Protein AF-A0A935S432-F1 (afdb_monomer)

Secondary structure (DSSP, 8-state):
-EEEEE-S-BS--EEEES-EE--B--S-SS--EEEEEE--SBSSTT-EEEEES-EEE--EETT-SS--EEEEEE----SEEEEES-EEES-EE-SSSPEEEEEE----TTT--EEEEES-EEES-EE-SSS--EEEEEE---EEEEEEES-EEES-EETT-SS-EEEEEE-S-EEEEEEES-EEES-EE-SS-EEEEEE--SSS-EEEEEES-EEEEEEE--SSS-EEEEEE-SEEEEEEES-EEEEEEE-S----TTSEEEEEE-TT--SEEEEES-EE--EE-TT--EEEEEEEEEE---TT-EEEEES-EEEE-----SSSEEEEEEEE-S--SEEEEES-EEEE----BTT--EEEEEES-S--TTB-TT-B--EEE-SSSBTTEEEEE-SS-EE-SHHHHHHHHTTTTTT-B-----EEESSSSSPEEEEPTTS-BSSTT-S---TT--B-SSSPBPPSSSPPSSS------B---PPPEEE-PPPPPEE--SEEEEEEEEEEE-TT-B--STTTS-EEEEEETTS-SS---SSTTS-S-EEEE-SSSSSSEEEEEEGGGSGGG----TTPEEEEEEEEEBS-SSPPEEE---EEEEEE-

Solvent-accessible surface area (backbone atoms only — not comparable to full-atom values): 27408 Å² total; per-residue (Å²): 89,64,72,40,77,42,70,88,43,62,59,28,72,45,79,48,63,70,48,79,44,69,49,77,47,78,86,59,62,48,56,53,41,31,36,36,38,36,47,36,11,20,92,29,90,78,16,39,38,37,42,29,49,27,36,39,34,61,29,37,24,82,48,28,55,47,16,36,38,25,44,34,33,38,44,34,38,17,17,31,37,38,41,29,49,26,37,40,30,49,28,45,38,34,17,40,21,41,38,26,43,36,33,36,32,61,50,46,42,88,48,16,53,36,39,37,42,30,48,28,37,40,29,49,29,35,37,67,12,64,28,30,38,37,28,45,33,27,55,34,35,19,13,36,26,37,40,35,30,52,28,39,40,29,50,29,35,27,57,53,7,48,23,40,32,25,46,30,35,26,61,27,38,28,48,30,40,37,44,28,46,27,40,40,30,50,33,34,27,7,40,14,34,29,30,45,34,32,51,36,26,35,85,49,74,12,36,35,42,41,27,50,26,38,39,31,49,34,42,23,36,24,66,85,40,36,28,34,42,36,39,38,27,26,29,29,44,30,42,40,28,38,29,39,37,34,43,34,31,20,68,29,74,24,70,47,77,41,30,26,37,42,41,34,39,34,56,58,22,53,33,35,38,40,37,28,22,26,43,36,34,51,54,36,37,51,31,22,39,18,51,42,25,34,31,39,37,36,43,34,30,18,68,57,12,40,38,35,41,34,20,24,28,30,43,36,65,33,53,50,76,20,71,24,18,12,32,26,26,27,37,34,48,71,44,27,52,29,37,38,46,30,14,25,28,20,31,10,59,31,59,49,28,74,89,14,27,11,20,7,36,35,39,62,45,82,72,61,81,30,50,36,73,82,20,20,20,26,35,39,17,16,61,74,67,39,101,44,12,18,31,34,37,20,94,82,53,80,27,35,44,65,65,59,43,30,68,73,50,58,84,18,37,67,64,35,48,69,58,84,77,59,41,70,32,87,83,56,88,81,64,38,79,54,72,34,54,82,47,69,33,53,44,58,53,36,17,64,65,52,88,94,61,56,50,35,50,88,67,42,72,44,46,83,72,37,15,35,32,15,20,51,60,85,70,52,48,77,32,72,81,69,48,30,41,61,46,61,79,78,62,68,67,41,63,61,55,71,57,52,76,45,70,69,42,38,42,54,51,44,96,65,33,69,32,57,51,90,98,49,32,37,31,44,35,35,32,50,72,88,43,50,99,44,79,79,44,81,38,32,87,29,65,22,38,30,68,37,57,39,79,59,78,53,68,41,32,21,41,56,49,58,34,56,41,34,49,83,51,25,84,66,48,70,71,43,41,38,36,36,34,48,38,35,33,33,60,36,89,74,68,34,70,16,67,39,90,58,50,70,31,44,27,33,125

Radius of gyration: 29.56 Å; Cα contacts (8 Å, |Δi|>4): 2059; chains: 1; bounding box: 68×47×98 Å

Mean predicted aligned error: 6.49 Å

Sequence (605 aa):
MYGIALTGGTNSNLDVYRDTITLALNSATGSQLTGISCAMGGTGAGNTVNIYNNLITGCTYPTNTSGIFRAIENTATSSFRSIYSNTISSNNIAGTGEFSGIYENNSNSTLVLALKIYSNTISANTKTGASGVFNCIYANASANQVDVYFNKVFNNSATSSSGGFYGYYNAMLCNNELVHDNDFFQNSSGSGEHISIYARAGSGPTNKEIYGNNIYNITGNSSANSVGAILIDFGTVCNIYRNKIYNMSNTTATGISPAVYGINIGTNNNTQCQIHNNFLCELKTPNASNVNAIYGIWLQGSAASSLASYFNTVYLDAVSTGANFGTSAFTCGTSPLNIDLRNNILANSSAPNGTGSSKALVRANSTLTNYNLLSGYNCLYAGAPGPSNLIFFDGTNSLQSLQSFKNLVGPREQASISESPPFNNTVTAPYDIHVSNFYLTSIENGGTPVGLISTDWDNQARNATTPDIGADEFTAPFQDDNSPNIQYPLLTNSPVAANKTVTGWATITDPSNINTTVGTKPRLYYKKSTEANTYVGNTVANNGWKYVEASNASSPFNFTINYSLLFTGGNVVAGDIIQYFVTAQDLAAPVHVGLNNGGFCCTTC

Structure (mmCIF, N/CA/C/O backbone):
data_AF-A0A935S432-F1
#
_entry.id   AF-A0A935S432-F1
#
loop_
_atom_site.group_PDB
_atom_site.id
_atom_site.type_symbol
_atom_site.label_atom_id
_atom_site.label_alt_id
_atom_site.label_comp_id
_atom_site.label_asym_id
_atom_site.label_entity_id
_atom_site.label_seq_id
_atom_site.pdbx_PDB_ins_code
_atom_site.Cartn_x
_atom_site.Cartn_y
_atom_site.Cartn_z
_atom_site.occupancy
_atom_site.B_iso_or_equiv
_atom_site.auth_seq_id
_atom_site.auth_comp_id
_atom_site.auth_asym_id
_atom_site.auth_atom_id
_atom_site.pdbx_PDB_model_num
ATOM 1 N N . MET A 1 1 ? 23.452 6.270 -31.638 1.00 92.81 1 MET A N 1
ATOM 2 C CA . MET A 1 1 ? 23.818 4.954 -32.209 1.00 92.81 1 MET A CA 1
ATOM 3 C C . MET A 1 1 ? 22.664 4.008 -31.950 1.00 92.81 1 MET A C 1
ATOM 5 O O . MET A 1 1 ? 22.141 4.031 -30.843 1.00 92.81 1 MET A O 1
ATOM 9 N N . TYR A 1 2 ? 22.276 3.224 -32.953 1.00 95.94 2 TYR A N 1
ATOM 10 C CA . TYR A 1 2 ? 21.196 2.241 -32.859 1.00 95.94 2 TYR A CA 1
ATOM 11 C C . TYR A 1 2 ? 21.764 0.848 -33.143 1.00 95.94 2 TYR A C 1
ATOM 13 O O . TYR A 1 2 ? 22.594 0.731 -34.045 1.00 95.94 2 TYR A O 1
ATOM 21 N N . GLY A 1 3 ? 21.338 -0.174 -32.398 1.00 97.25 3 GLY A N 1
ATOM 22 C CA . GLY A 1 3 ? 21.583 -1.572 -32.765 1.00 97.25 3 GLY A CA 1
ATOM 23 C C . GLY A 1 3 ? 20.676 -1.982 -33.923 1.00 97.25 3 GLY A C 1
ATOM 24 O O . GLY A 1 3 ? 21.151 -2.303 -35.007 1.00 97.25 3 GLY A O 1
ATOM 25 N N . ILE A 1 4 ? 19.367 -1.864 -33.707 1.00 97.69 4 ILE A N 1
ATOM 26 C CA . ILE A 1 4 ? 18.322 -2.015 -34.721 1.00 97.69 4 ILE A CA 1
ATOM 27 C C . ILE A 1 4 ? 17.526 -0.709 -34.783 1.00 97.69 4 ILE A C 1
ATOM 29 O O . ILE A 1 4 ? 17.093 -0.192 -33.753 1.00 97.69 4 ILE A O 1
ATOM 33 N N . ALA A 1 5 ? 17.327 -0.174 -35.988 1.00 96.44 5 ALA A N 1
ATOM 34 C CA . ALA A 1 5 ? 16.502 1.007 -36.229 1.00 96.44 5 ALA A CA 1
ATOM 35 C C . ALA A 1 5 ? 15.448 0.699 -37.297 1.00 96.44 5 ALA A C 1
ATOM 37 O O . ALA A 1 5 ? 15.783 0.402 -38.442 1.00 96.44 5 ALA A O 1
ATOM 38 N N . LEU A 1 6 ? 14.178 0.788 -36.911 1.00 93.75 6 LEU A N 1
ATOM 39 C CA . LEU A 1 6 ? 13.025 0.483 -37.751 1.00 93.75 6 LEU A CA 1
ATOM 40 C C . LEU A 1 6 ? 12.230 1.766 -37.969 1.00 93.75 6 LEU A C 1
ATOM 42 O O . LEU A 1 6 ? 11.505 2.230 -37.084 1.00 93.75 6 LEU A O 1
ATOM 46 N N . THR A 1 7 ? 12.394 2.358 -39.151 1.00 88.06 7 THR A N 1
ATOM 47 C CA . THR A 1 7 ? 11.802 3.646 -39.531 1.00 88.06 7 THR A CA 1
ATOM 48 C C . THR A 1 7 ? 11.071 3.544 -40.874 1.00 88.06 7 THR A C 1
ATOM 50 O O . THR A 1 7 ? 11.385 2.706 -41.713 1.00 88.06 7 THR A O 1
ATOM 53 N N . GLY A 1 8 ? 10.063 4.398 -41.087 1.00 78.44 8 GLY A N 1
ATOM 54 C CA . GLY A 1 8 ? 9.461 4.627 -42.411 1.00 78.44 8 GLY A CA 1
ATOM 55 C C . GLY A 1 8 ? 8.292 3.721 -42.830 1.00 78.44 8 GLY A C 1
ATOM 56 O O . GLY A 1 8 ? 7.588 4.063 -43.776 1.00 78.44 8 GLY A O 1
ATOM 57 N N . GLY A 1 9 ? 8.020 2.617 -42.129 1.00 80.12 9 GLY A N 1
ATOM 58 C CA . GLY A 1 9 ? 6.834 1.780 -42.365 1.00 80.12 9 GLY A CA 1
ATOM 59 C C . GLY A 1 9 ? 5.562 2.356 -41.741 1.00 80.12 9 GLY A C 1
ATOM 60 O O . GLY A 1 9 ? 5.392 2.299 -40.523 1.00 80.12 9 GLY A O 1
ATOM 61 N N . THR A 1 10 ? 4.656 2.876 -42.570 1.00 82.12 10 THR A N 1
ATOM 62 C CA . THR A 1 10 ? 3.281 3.227 -42.168 1.00 82.12 10 THR A CA 1
ATOM 63 C C . THR A 1 10 ? 2.332 2.084 -42.518 1.00 82.12 10 THR A C 1
ATOM 65 O O . THR A 1 10 ? 2.600 1.316 -43.440 1.00 82.12 10 THR A O 1
ATOM 68 N N . ASN A 1 11 ? 1.244 1.938 -41.764 1.00 85.81 11 ASN A N 1
ATOM 69 C CA . ASN A 1 11 ? 0.237 0.893 -41.943 1.00 85.81 11 ASN A CA 1
ATOM 70 C C . ASN A 1 11 ? 0.824 -0.526 -42.110 1.00 85.81 11 ASN A C 1
ATOM 72 O O . ASN A 1 11 ? 0.620 -1.181 -43.130 1.00 85.81 11 ASN A O 1
ATOM 76 N N . SER A 1 12 ? 1.650 -0.956 -41.157 1.00 88.62 12 SER A N 1
ATOM 77 C CA . SER A 1 12 ? 2.396 -2.213 -41.249 1.00 88.62 12 SER A CA 1
ATOM 78 C C . SER A 1 12 ? 2.340 -2.982 -39.936 1.00 88.62 12 SER A C 1
ATOM 80 O O . SER A 1 12 ? 2.409 -2.380 -38.865 1.00 88.62 12 SER A O 1
ATOM 82 N N . ASN A 1 13 ? 2.301 -4.309 -40.036 1.00 92.75 13 ASN A N 1
ATOM 83 C CA . ASN A 1 13 ? 2.603 -5.193 -38.916 1.00 92.75 13 ASN A CA 1
ATOM 84 C C . ASN A 1 13 ? 4.116 -5.413 -38.824 1.00 92.75 13 ASN A C 1
ATOM 86 O O . ASN A 1 13 ? 4.800 -5.440 -39.850 1.00 92.75 13 ASN A O 1
ATOM 90 N N . LEU A 1 14 ? 4.630 -5.579 -37.609 1.00 93.38 14 LEU A N 1
ATOM 91 C CA . LEU A 1 14 ? 6.053 -5.765 -37.354 1.00 93.38 14 LEU A CA 1
ATOM 92 C C . LEU A 1 14 ? 6.276 -6.754 -36.212 1.00 93.38 14 LEU A C 1
ATOM 94 O O . LEU A 1 14 ? 5.671 -6.618 -35.153 1.00 93.38 14 LEU A O 1
ATOM 98 N N . ASP A 1 15 ? 7.226 -7.662 -36.414 1.00 96.25 15 ASP A N 1
ATOM 99 C CA . ASP A 1 15 ? 7.800 -8.512 -35.377 1.00 96.25 15 ASP A CA 1
ATOM 100 C C . ASP A 1 15 ? 9.319 -8.292 -35.325 1.00 96.25 15 ASP A C 1
ATOM 102 O O . ASP A 1 15 ? 9.998 -8.393 -36.348 1.00 96.25 15 ASP A O 1
ATOM 106 N N . VAL A 1 16 ? 9.857 -8.025 -34.134 1.00 97.56 16 VAL A N 1
ATOM 107 C CA . VAL A 1 16 ? 11.304 -7.956 -33.857 1.00 97.56 16 VAL A CA 1
ATOM 108 C C . VAL A 1 16 ? 11.612 -8.962 -32.766 1.00 97.56 16 VAL A C 1
ATOM 110 O O . VAL A 1 16 ? 11.125 -8.810 -31.640 1.00 97.56 16 VAL A O 1
ATOM 113 N N . TYR A 1 17 ? 12.352 -10.020 -33.086 1.00 98.44 17 TYR A N 1
ATOM 114 C CA . TYR A 1 17 ? 12.489 -11.126 -32.154 1.00 98.44 17 TYR A CA 1
ATOM 115 C C . TYR A 1 17 ? 13.746 -11.962 -32.315 1.00 98.44 17 TYR A C 1
ATOM 117 O O . TYR A 1 17 ? 14.249 -12.162 -33.417 1.00 98.44 17 TYR A O 1
ATOM 125 N N . ARG A 1 18 ? 14.167 -12.555 -31.188 1.00 98.25 18 ARG A N 1
ATOM 126 C CA . ARG A 1 18 ? 15.350 -13.428 -31.077 1.00 98.25 18 ARG A CA 1
ATOM 127 C C . ARG A 1 18 ? 16.660 -12.743 -31.469 1.00 98.25 18 ARG A C 1
ATOM 129 O O . ARG A 1 18 ? 17.633 -13.422 -31.797 1.00 98.25 18 ARG A O 1
ATOM 136 N N . ASP A 1 19 ? 16.713 -11.422 -31.365 1.00 98.56 19 ASP A N 1
ATOM 137 C CA . ASP A 1 19 ? 17.940 -10.666 -31.563 1.00 98.56 19 ASP A CA 1
ATOM 138 C C . ASP A 1 19 ? 18.799 -10.671 -30.293 1.00 98.56 19 ASP A C 1
ATOM 140 O O . ASP A 1 19 ? 18.291 -10.686 -29.171 1.00 98.56 19 ASP A O 1
ATOM 144 N N . THR A 1 20 ? 20.122 -10.635 -30.462 1.00 98.56 20 THR A N 1
ATOM 145 C CA . THR A 1 20 ? 21.078 -10.387 -29.373 1.00 98.56 20 THR A CA 1
ATOM 146 C C . THR A 1 20 ? 21.874 -9.133 -29.695 1.00 98.56 20 THR A C 1
ATOM 148 O O . THR A 1 20 ? 22.547 -9.070 -30.722 1.00 98.56 20 THR A O 1
ATOM 151 N N . ILE A 1 21 ? 21.787 -8.126 -28.828 1.00 98.69 21 ILE A N 1
ATOM 152 C CA . ILE A 1 21 ? 22.337 -6.792 -29.063 1.00 98.69 21 ILE A CA 1
ATOM 153 C C . ILE A 1 21 ? 23.270 -6.414 -27.916 1.00 98.69 21 ILE A C 1
ATOM 155 O O . ILE A 1 21 ? 22.870 -6.366 -26.752 1.00 98.69 21 ILE A O 1
ATOM 159 N N . THR A 1 22 ? 24.500 -6.064 -28.284 1.00 98.06 22 THR A N 1
ATOM 160 C CA . THR A 1 22 ? 25.513 -5.489 -27.398 1.00 98.06 22 THR A CA 1
ATOM 161 C C . THR A 1 22 ? 26.125 -4.285 -28.094 1.00 98.06 22 THR A C 1
ATOM 163 O O . THR A 1 22 ? 26.634 -4.399 -29.208 1.00 98.06 22 THR A O 1
ATOM 166 N N . LEU A 1 23 ? 26.076 -3.122 -27.446 1.00 96.94 23 LEU A N 1
ATOM 167 C CA . LEU A 1 23 ? 26.583 -1.870 -28.005 1.00 96.94 23 LEU A CA 1
ATOM 168 C C . LEU A 1 23 ? 27.662 -1.271 -27.106 1.00 96.94 23 LEU A C 1
ATOM 170 O O . LEU A 1 23 ? 27.485 -1.187 -25.895 1.00 96.94 23 LEU A O 1
ATOM 174 N N . ALA A 1 24 ? 28.752 -0.791 -27.698 1.00 95.31 24 ALA A N 1
ATOM 175 C CA . ALA A 1 24 ? 29.794 -0.053 -26.992 1.00 95.31 24 ALA A CA 1
ATOM 176 C C . ALA A 1 24 ? 30.063 1.267 -27.716 1.00 95.31 24 ALA A C 1
ATOM 178 O O . ALA A 1 24 ? 30.546 1.272 -28.851 1.00 95.31 24 ALA A O 1
ATOM 179 N N . LEU A 1 25 ? 29.747 2.392 -27.073 1.00 93.19 25 LEU A N 1
ATOM 180 C CA . LEU A 1 25 ? 29.988 3.722 -27.633 1.00 93.19 25 LEU A CA 1
ATOM 181 C C . LEU A 1 25 ? 31.141 4.399 -26.882 1.00 93.19 25 LEU A C 1
ATOM 183 O O . LEU A 1 25 ? 30.984 4.817 -25.743 1.00 93.19 25 LEU A O 1
ATOM 187 N N . ASN A 1 26 ? 32.308 4.493 -27.527 1.00 91.56 26 ASN A N 1
ATOM 188 C CA . ASN A 1 26 ? 33.561 4.921 -26.878 1.00 91.56 26 ASN A CA 1
ATOM 189 C C . ASN A 1 26 ? 34.112 6.270 -27.371 1.00 91.56 26 ASN A C 1
ATOM 191 O O . ASN A 1 26 ? 35.127 6.734 -26.863 1.00 91.56 26 ASN A O 1
ATOM 195 N N . SER A 1 27 ? 33.503 6.877 -28.391 1.00 86.50 27 SER A N 1
ATOM 196 C CA . SER A 1 27 ? 34.058 8.056 -29.077 1.00 86.50 27 SER A CA 1
ATOM 197 C C . SER A 1 27 ? 33.154 9.288 -29.057 1.00 86.50 27 SER A C 1
ATOM 199 O O . SER A 1 27 ? 33.624 10.389 -29.329 1.00 86.50 27 SER A O 1
ATOM 201 N N . ALA A 1 28 ? 31.868 9.126 -28.738 1.00 88.81 28 ALA A N 1
ATOM 202 C CA . ALA A 1 28 ? 30.905 10.222 -28.681 1.00 88.81 28 ALA A CA 1
ATOM 203 C C . ALA A 1 28 ? 30.630 10.639 -27.233 1.00 88.81 28 ALA A C 1
ATOM 205 O O . ALA A 1 28 ? 30.718 9.825 -26.317 1.00 88.81 28 ALA A O 1
ATOM 206 N N . THR A 1 29 ? 30.194 11.876 -27.026 1.00 89.88 29 THR A N 1
ATOM 207 C CA . THR A 1 29 ? 29.662 12.358 -25.745 1.00 89.88 29 THR A CA 1
ATOM 208 C C . THR A 1 29 ? 28.228 12.845 -25.963 1.00 89.88 29 THR A C 1
ATOM 210 O O . THR A 1 29 ? 27.898 13.385 -27.018 1.00 89.88 29 THR A O 1
ATOM 213 N N . GLY A 1 30 ? 27.332 12.592 -25.008 1.00 90.44 30 GLY A N 1
ATOM 214 C CA . GLY A 1 30 ? 25.983 13.175 -25.012 1.00 90.44 30 GLY A CA 1
ATOM 215 C C . GLY A 1 30 ? 24.977 12.628 -26.040 1.00 90.44 30 GLY A C 1
ATOM 216 O O . GLY A 1 30 ? 23.841 13.090 -26.061 1.00 90.44 30 GLY A O 1
ATOM 217 N N . SER A 1 31 ? 25.345 11.668 -26.893 1.00 93.38 31 SER A N 1
ATOM 218 C CA . SER A 1 31 ? 24.444 11.120 -27.925 1.00 93.38 31 SER A CA 1
ATOM 219 C C . SER A 1 31 ? 23.499 10.053 -27.365 1.00 93.38 31 SER A C 1
ATOM 221 O O . SER A 1 31 ? 23.817 9.402 -26.381 1.00 93.38 31 SER A O 1
ATOM 223 N N . GLN A 1 32 ? 22.351 9.809 -28.002 1.00 94.81 32 GLN A N 1
ATOM 224 C CA . GLN A 1 32 ? 21.491 8.681 -27.620 1.00 94.81 32 GLN A CA 1
ATOM 225 C C . GLN A 1 32 ? 22.109 7.340 -28.059 1.00 94.81 32 GLN A C 1
ATOM 227 O O . GLN A 1 32 ? 22.606 7.208 -29.188 1.00 94.81 32 GLN A O 1
ATOM 232 N N . LEU A 1 33 ? 22.054 6.342 -27.177 1.00 96.94 33 LEU A N 1
ATOM 233 C CA . LEU A 1 33 ? 22.411 4.949 -27.435 1.00 96.94 33 LEU A CA 1
ATOM 234 C C . LEU A 1 33 ? 21.161 4.078 -27.278 1.00 96.94 33 LEU A C 1
ATOM 236 O O . LEU A 1 33 ? 20.616 3.981 -26.181 1.00 96.94 33 LEU A O 1
ATOM 240 N N . THR A 1 34 ? 20.720 3.435 -28.357 1.00 97.81 34 THR A N 1
ATOM 241 C CA . THR A 1 34 ? 19.503 2.618 -28.340 1.00 97.81 34 THR A CA 1
ATOM 242 C C . THR A 1 34 ? 19.777 1.206 -28.847 1.00 97.81 34 THR A C 1
ATOM 244 O O . THR A 1 34 ? 20.388 1.050 -29.903 1.00 97.81 34 THR A O 1
ATOM 247 N N . GLY A 1 35 ? 19.305 0.185 -28.129 1.00 98.44 35 GLY A N 1
ATOM 248 C CA . GLY A 1 35 ? 19.355 -1.210 -28.574 1.00 98.44 35 GLY A CA 1
ATOM 249 C C . GLY A 1 35 ? 18.444 -1.431 -29.781 1.00 98.44 35 GLY A C 1
ATOM 250 O O . GLY A 1 35 ? 18.923 -1.509 -30.911 1.00 98.44 35 GLY A O 1
ATOM 251 N N . ILE A 1 36 ? 17.134 -1.466 -29.540 1.00 98.50 36 ILE A N 1
ATOM 252 C CA . ILE A 1 36 ? 16.086 -1.548 -30.570 1.00 98.50 36 ILE A CA 1
ATOM 253 C C . ILE A 1 36 ? 15.314 -0.232 -30.579 1.00 98.50 36 ILE A C 1
ATOM 255 O O . ILE A 1 36 ? 14.805 0.172 -29.540 1.00 98.50 36 ILE A O 1
ATOM 259 N N . SER A 1 37 ? 15.210 0.425 -31.733 1.00 96.69 37 SER A N 1
ATOM 260 C CA . SER A 1 37 ? 14.344 1.589 -31.942 1.00 96.69 37 SER A CA 1
ATOM 261 C C . SER A 1 37 ? 13.276 1.255 -32.976 1.00 96.69 37 SER A C 1
ATOM 263 O O . SER A 1 37 ? 13.593 0.932 -34.123 1.00 96.69 37 SER A O 1
ATOM 265 N N . CYS A 1 38 ? 12.011 1.328 -32.570 1.00 93.69 38 CYS A N 1
ATOM 266 C CA . CYS A 1 38 ? 10.855 1.086 -33.417 1.00 93.69 38 CYS A CA 1
ATOM 267 C C . CYS A 1 38 ? 9.990 2.344 -33.533 1.00 93.69 38 CYS A C 1
ATOM 269 O O . CYS A 1 38 ? 9.452 2.839 -32.545 1.00 93.69 38 CYS A O 1
ATOM 271 N N . ALA A 1 39 ? 9.823 2.842 -34.757 1.00 91.00 39 ALA A N 1
ATOM 272 C CA . ALA A 1 39 ? 8.865 3.896 -35.105 1.00 91.00 39 ALA A CA 1
ATOM 273 C C . ALA A 1 39 ? 7.867 3.447 -36.196 1.00 91.00 39 ALA A C 1
ATOM 275 O O . ALA A 1 39 ? 7.070 4.248 -36.684 1.00 91.00 39 ALA A O 1
ATOM 276 N N . MET A 1 40 ? 7.928 2.178 -36.615 1.00 89.19 40 MET A N 1
ATOM 277 C CA . MET A 1 40 ? 7.072 1.601 -37.658 1.00 89.19 40 MET A CA 1
ATOM 278 C C . MET A 1 40 ? 5.706 1.169 -37.117 1.00 89.19 40 MET A C 1
ATOM 280 O O . MET A 1 40 ? 5.568 0.859 -35.942 1.00 89.19 40 MET A O 1
ATOM 284 N N . GLY A 1 41 ? 4.704 1.098 -37.995 1.00 84.44 41 GLY A N 1
ATOM 285 C CA . GLY A 1 41 ? 3.372 0.556 -37.688 1.00 84.44 41 GLY A CA 1
ATOM 286 C C . GLY A 1 41 ? 2.288 1.602 -37.416 1.00 84.44 41 GLY A C 1
ATOM 287 O O . GLY A 1 41 ? 1.154 1.245 -37.107 1.00 84.44 41 GLY A O 1
ATOM 288 N N . GLY A 1 42 ? 2.607 2.893 -37.558 1.00 79.69 42 GLY A N 1
ATOM 289 C CA . GLY A 1 42 ? 1.649 3.985 -37.367 1.00 79.69 42 GLY A CA 1
ATOM 290 C C . GLY A 1 42 ? 0.549 4.082 -38.435 1.00 79.69 42 GLY A C 1
ATOM 291 O O . GLY A 1 42 ? 0.634 3.454 -39.488 1.00 79.69 42 GLY A O 1
ATOM 292 N N . THR A 1 43 ? -0.462 4.911 -38.144 1.00 69.31 43 THR A N 1
ATOM 293 C CA . THR A 1 43 ? -1.542 5.429 -39.029 1.00 69.31 43 THR A CA 1
ATOM 294 C C . THR A 1 43 ? -2.538 4.454 -39.667 1.00 69.31 43 THR A C 1
ATOM 296 O O . THR A 1 43 ? -3.534 4.917 -40.221 1.00 69.31 43 THR A O 1
ATOM 299 N N . GLY A 1 44 ? -2.350 3.139 -39.575 1.00 70.62 44 GLY A N 1
ATOM 300 C CA . GLY A 1 44 ? -3.330 2.172 -40.077 1.00 70.62 44 GLY A CA 1
ATOM 301 C C . GLY A 1 44 ? -4.123 1.464 -38.979 1.00 70.62 44 GLY A C 1
ATOM 302 O O . GLY A 1 44 ? -3.576 1.147 -37.921 1.00 70.62 44 GLY A O 1
ATOM 303 N N . ALA A 1 45 ? -5.405 1.201 -39.237 1.00 79.25 45 ALA A N 1
ATOM 304 C CA . ALA A 1 45 ? -6.294 0.526 -38.297 1.00 79.25 45 ALA A CA 1
ATOM 305 C C . ALA A 1 45 ? -5.922 -0.958 -38.142 1.00 79.25 45 ALA A C 1
ATOM 307 O O . ALA A 1 45 ? -5.855 -1.689 -39.126 1.00 79.25 45 ALA A O 1
ATOM 308 N N . GLY A 1 46 ? -5.718 -1.403 -36.900 1.00 84.88 46 GLY A N 1
ATOM 309 C CA . GLY A 1 46 ? -5.509 -2.818 -36.579 1.00 84.88 46 GLY A CA 1
ATOM 310 C C . GLY A 1 46 ? -4.074 -3.320 -36.735 1.00 84.88 46 GLY A C 1
ATOM 311 O O . GLY A 1 46 ? -3.850 -4.521 -36.616 1.00 84.88 46 GLY A O 1
ATOM 312 N N . ASN A 1 47 ? -3.104 -2.432 -36.971 1.00 91.19 47 ASN A N 1
ATOM 313 C CA . ASN A 1 47 ? -1.702 -2.837 -37.039 1.00 91.19 47 ASN A CA 1
ATOM 314 C C . ASN A 1 47 ? -1.158 -3.267 -35.679 1.00 91.19 47 ASN A C 1
ATOM 316 O O . ASN A 1 47 ? -1.488 -2.679 -34.642 1.00 91.19 47 ASN A O 1
ATOM 320 N N . THR A 1 48 ? -0.252 -4.235 -35.731 1.00 93.00 48 THR A N 1
ATOM 321 C CA . THR A 1 48 ? 0.382 -4.867 -34.581 1.00 93.00 48 THR A CA 1
ATOM 322 C C . THR A 1 48 ? 1.894 -4.716 -34.661 1.00 93.00 48 THR A C 1
ATOM 324 O O . THR A 1 48 ? 2.508 -5.048 -35.674 1.00 93.00 48 THR A O 1
ATOM 327 N N . VAL A 1 49 ? 2.497 -4.245 -33.572 1.00 94.12 49 VAL A N 1
ATOM 328 C CA . VAL A 1 49 ? 3.950 -4.218 -33.377 1.00 94.12 49 VAL A CA 1
ATOM 329 C C . VAL A 1 49 ? 4.292 -5.111 -32.193 1.00 94.12 49 VAL A C 1
ATOM 331 O O . VAL A 1 49 ? 3.865 -4.831 -31.070 1.00 94.12 49 VAL A O 1
ATOM 334 N N . ASN A 1 50 ? 5.085 -6.152 -32.435 1.00 96.88 50 ASN A N 1
ATOM 335 C CA . ASN A 1 50 ? 5.598 -7.035 -31.399 1.00 96.88 50 ASN A CA 1
ATOM 336 C C . ASN A 1 50 ? 7.125 -6.948 -31.322 1.00 96.88 50 ASN A C 1
ATOM 338 O O . ASN A 1 50 ? 7.822 -7.091 -32.326 1.00 96.88 50 ASN A O 1
ATOM 342 N N . ILE A 1 51 ? 7.654 -6.768 -30.115 1.00 98.38 51 ILE A N 1
ATOM 343 C CA . ILE A 1 51 ? 9.093 -6.830 -29.834 1.00 98.38 51 ILE A CA 1
ATOM 344 C C . ILE A 1 51 ? 9.281 -7.867 -28.738 1.00 98.38 51 ILE A C 1
ATOM 346 O O . ILE A 1 51 ? 8.867 -7.636 -27.600 1.00 98.38 51 ILE A O 1
ATOM 350 N N . TYR A 1 52 ? 9.854 -9.026 -29.060 1.00 98.81 52 TYR A N 1
ATOM 351 C CA . TYR A 1 52 ? 9.840 -10.143 -28.123 1.00 98.81 52 TYR A CA 1
ATOM 352 C C . TYR A 1 52 ? 11.021 -11.097 -28.202 1.00 98.81 52 TYR A C 1
ATOM 354 O O . TYR A 1 52 ? 11.645 -11.253 -29.240 1.00 98.81 52 TYR A O 1
ATOM 362 N N . ASN A 1 53 ? 11.318 -11.800 -27.107 1.00 98.75 53 ASN A N 1
ATOM 363 C CA . ASN A 1 53 ? 12.433 -12.757 -27.041 1.00 98.75 53 ASN A CA 1
ATOM 364 C C . ASN A 1 53 ? 13.799 -12.164 -27.448 1.00 98.75 53 ASN A C 1
ATOM 366 O O . ASN A 1 53 ? 14.672 -12.905 -27.896 1.00 98.75 53 ASN A O 1
ATOM 370 N N . ASN A 1 54 ? 13.996 -10.849 -27.328 1.00 98.88 54 ASN A N 1
ATOM 371 C CA . ASN A 1 54 ? 15.282 -10.216 -27.611 1.00 98.88 54 ASN A CA 1
ATOM 372 C C . ASN A 1 54 ? 16.150 -10.166 -26.355 1.00 98.88 54 ASN A C 1
ATOM 374 O O . ASN A 1 54 ? 15.640 -10.041 -25.241 1.00 98.88 54 ASN A O 1
ATOM 378 N N . LEU A 1 55 ? 17.465 -10.214 -26.543 1.00 98.88 55 LEU A N 1
ATOM 379 C CA . LEU A 1 55 ? 18.472 -10.060 -25.502 1.00 98.88 55 LEU A CA 1
ATOM 380 C C . LEU A 1 55 ? 19.273 -8.779 -25.754 1.00 98.88 55 LEU A C 1
ATOM 382 O O . LEU A 1 55 ? 20.065 -8.714 -26.689 1.00 98.88 55 LEU A O 1
ATOM 386 N N . ILE A 1 56 ? 19.100 -7.764 -24.908 1.00 98.88 56 ILE A N 1
ATOM 387 C CA . ILE A 1 56 ? 19.903 -6.537 -24.937 1.00 98.88 56 ILE A CA 1
ATOM 388 C C . ILE A 1 56 ? 20.824 -6.554 -23.723 1.00 98.88 56 ILE A C 1
ATOM 390 O O . ILE A 1 56 ? 20.380 -6.353 -22.587 1.00 98.88 56 ILE A O 1
ATOM 394 N N . THR A 1 57 ? 22.110 -6.818 -23.953 1.00 98.81 57 THR A N 1
ATOM 395 C CA . THR A 1 57 ? 23.044 -7.080 -22.859 1.00 98.81 57 THR A CA 1
ATOM 396 C C . THR A 1 57 ? 24.450 -6.549 -23.079 1.00 98.81 57 THR A C 1
ATOM 398 O O . THR A 1 57 ? 24.910 -6.405 -24.211 1.00 98.81 57 THR A O 1
ATOM 401 N N . GLY A 1 58 ? 25.143 -6.249 -21.978 1.00 98.25 58 GLY A N 1
ATOM 402 C CA . GLY A 1 58 ? 26.543 -5.830 -21.997 1.00 98.25 58 GLY A CA 1
ATOM 403 C C . GLY A 1 58 ? 26.771 -4.466 -22.644 1.00 98.25 58 GLY A C 1
ATOM 404 O O . GLY A 1 58 ? 27.902 -4.156 -23.019 1.00 98.25 58 GLY A O 1
ATOM 405 N N . CYS A 1 59 ? 25.725 -3.651 -22.822 1.00 98.38 59 CYS A N 1
ATOM 406 C CA . CYS A 1 59 ? 25.886 -2.350 -23.450 1.00 98.38 59 CYS A CA 1
ATOM 407 C C . CYS A 1 59 ? 26.672 -1.411 -22.532 1.00 98.38 59 CYS A C 1
ATOM 409 O O . CYS A 1 59 ? 26.394 -1.319 -21.334 1.00 98.38 59 CYS A O 1
ATOM 411 N N . THR A 1 60 ? 27.638 -0.694 -23.104 1.00 96.94 60 THR A N 1
ATOM 412 C CA . THR A 1 60 ? 28.499 0.247 -22.386 1.00 96.94 60 THR A CA 1
ATOM 413 C C . THR A 1 60 ? 28.557 1.593 -23.092 1.00 96.94 60 THR A C 1
ATOM 415 O O . THR A 1 60 ? 28.600 1.687 -24.321 1.00 96.94 60 THR A O 1
ATOM 418 N N . TYR A 1 61 ? 28.585 2.659 -22.294 1.00 95.25 61 TYR A N 1
ATOM 419 C CA . TYR A 1 61 ? 28.828 4.006 -22.797 1.00 95.25 61 TYR A CA 1
ATOM 420 C C . TYR A 1 61 ? 29.751 4.785 -21.840 1.00 95.25 61 TYR A C 1
ATOM 422 O O . TYR A 1 61 ? 29.295 5.684 -21.131 1.00 95.25 61 TYR A O 1
ATOM 430 N N . PRO A 1 62 ? 31.052 4.433 -21.769 1.00 93.44 62 PRO A N 1
ATOM 431 C CA . PRO A 1 62 ? 31.961 4.969 -20.752 1.00 93.44 62 PRO A CA 1
ATOM 432 C C . PRO A 1 62 ? 32.220 6.473 -20.890 1.00 93.44 62 PRO A C 1
ATOM 434 O O . PRO A 1 62 ? 32.396 7.163 -19.892 1.00 93.44 62 PRO A O 1
ATOM 437 N N . THR A 1 63 ? 32.210 6.997 -22.119 1.00 93.38 63 THR A N 1
ATOM 438 C CA . THR A 1 63 ? 32.402 8.428 -22.403 1.00 93.38 63 THR A CA 1
ATOM 439 C C . THR A 1 63 ? 31.114 9.244 -22.265 1.00 93.38 63 THR A C 1
ATOM 441 O O . THR A 1 63 ? 31.081 10.416 -22.643 1.00 93.38 63 THR A O 1
ATOM 444 N N . ASN A 1 64 ? 30.027 8.650 -21.763 1.00 94.69 64 ASN A N 1
ATOM 445 C CA . ASN A 1 64 ? 28.749 9.337 -21.691 1.00 94.69 64 ASN A CA 1
ATOM 446 C C . ASN A 1 64 ? 28.760 10.468 -20.654 1.00 94.69 64 ASN A C 1
ATOM 448 O O . ASN A 1 64 ? 28.963 10.236 -19.464 1.00 94.69 64 ASN A O 1
ATOM 452 N N . THR A 1 65 ? 28.457 11.685 -21.099 1.00 95.06 65 THR A N 1
ATOM 453 C CA . THR A 1 65 ? 28.264 12.853 -20.232 1.00 95.06 65 THR A CA 1
ATOM 454 C C . THR A 1 65 ? 26.786 13.083 -19.923 1.00 95.06 65 THR A C 1
ATOM 456 O O . THR A 1 65 ? 26.433 13.198 -18.755 1.00 95.06 65 THR A O 1
ATOM 459 N N . SER A 1 66 ? 25.922 13.106 -20.944 1.00 95.44 66 SER A N 1
ATOM 460 C CA . SER A 1 66 ? 24.490 13.453 -20.835 1.00 95.44 66 SER A CA 1
ATOM 461 C C . SER A 1 66 ? 23.555 12.651 -21.752 1.00 95.44 66 SER A C 1
ATOM 463 O O . SER A 1 66 ? 22.352 12.896 -21.775 1.00 95.44 66 SER A O 1
ATOM 465 N N . GLY A 1 67 ? 24.089 11.710 -22.527 1.00 95.31 67 GLY A N 1
ATOM 466 C CA . GLY A 1 67 ? 23.351 10.920 -23.503 1.00 95.31 67 GLY A CA 1
ATOM 467 C C . GLY A 1 67 ? 22.379 9.950 -22.844 1.00 95.31 67 GLY A C 1
ATOM 468 O O . GLY A 1 67 ? 22.627 9.453 -21.744 1.00 95.31 67 GLY A O 1
ATOM 469 N N . ILE A 1 68 ? 21.269 9.689 -23.527 1.00 96.19 68 ILE A N 1
ATOM 470 C CA . ILE A 1 68 ? 20.210 8.783 -23.071 1.00 96.19 68 ILE A CA 1
ATOM 471 C C . ILE A 1 68 ? 20.525 7.357 -23.527 1.00 96.19 68 ILE A C 1
ATOM 473 O O . ILE A 1 68 ? 20.984 7.156 -24.654 1.00 96.19 68 ILE A O 1
ATOM 477 N N . PHE A 1 69 ? 20.225 6.373 -22.682 1.00 97.81 69 PHE A N 1
ATOM 478 C CA . PHE A 1 69 ? 20.209 4.965 -23.063 1.00 97.81 69 PHE A CA 1
ATOM 479 C C . PHE A 1 69 ? 18.782 4.416 -23.083 1.00 97.81 69 PHE A C 1
ATOM 481 O O . PHE A 1 69 ? 18.046 4.575 -22.110 1.00 97.81 69 PHE A O 1
ATOM 488 N N . ARG A 1 70 ? 18.412 3.733 -24.171 1.00 98.00 70 ARG A N 1
ATOM 489 C CA . ARG A 1 70 ? 17.148 2.989 -24.293 1.00 98.00 70 ARG A CA 1
ATOM 490 C C . ARG A 1 70 ? 17.440 1.574 -24.774 1.00 98.00 70 ARG A C 1
ATOM 492 O O . ARG A 1 70 ? 17.895 1.405 -25.901 1.00 98.00 70 ARG A O 1
ATOM 499 N N . ALA A 1 71 ? 17.208 0.544 -23.965 1.00 98.62 71 ALA A N 1
ATOM 500 C CA . ALA A 1 71 ? 17.438 -0.821 -24.449 1.00 98.62 71 ALA A CA 1
ATOM 501 C C . ALA A 1 71 ? 16.408 -1.193 -25.528 1.00 98.62 71 ALA A C 1
ATOM 503 O O . ALA A 1 71 ? 16.791 -1.602 -26.625 1.00 98.62 71 ALA A O 1
ATOM 504 N N . ILE A 1 72 ? 15.126 -0.956 -25.253 1.00 98.56 72 ILE A N 1
ATOM 505 C CA . ILE A 1 72 ? 14.041 -1.026 -26.233 1.00 98.56 72 ILE A CA 1
ATOM 506 C C . ILE A 1 72 ? 13.306 0.311 -26.226 1.00 98.56 72 ILE A C 1
ATOM 508 O O . ILE A 1 72 ? 12.795 0.744 -25.200 1.00 98.56 72 ILE A O 1
ATOM 512 N N . GLU A 1 73 ? 13.258 0.960 -27.378 1.00 96.69 73 GLU A N 1
ATOM 513 C CA . GLU A 1 73 ? 12.496 2.170 -27.638 1.00 96.69 73 GLU A CA 1
ATOM 514 C C . GLU A 1 73 ? 11.410 1.859 -28.659 1.00 96.69 73 GLU A C 1
ATOM 516 O O . GLU A 1 73 ? 11.692 1.422 -29.775 1.00 96.69 73 GLU A O 1
ATOM 521 N N . ASN A 1 74 ? 10.169 2.146 -28.295 1.00 92.69 74 ASN A N 1
ATOM 522 C CA . ASN A 1 74 ? 9.034 2.045 -29.185 1.00 92.69 74 ASN A CA 1
ATOM 523 C C . ASN A 1 74 ? 8.250 3.357 -29.177 1.00 92.69 74 ASN A C 1
ATOM 525 O O . ASN A 1 74 ? 7.757 3.833 -28.157 1.00 92.69 74 ASN A O 1
ATOM 529 N N . THR A 1 75 ? 8.176 3.962 -30.351 1.00 89.81 75 THR A N 1
ATOM 530 C CA . THR A 1 75 ? 7.489 5.228 -30.626 1.00 89.81 75 THR A CA 1
ATOM 531 C C . THR A 1 75 ? 6.397 5.056 -31.680 1.00 89.81 75 THR A C 1
ATOM 533 O O . THR A 1 75 ? 5.881 6.034 -32.225 1.00 89.81 75 THR A O 1
ATOM 536 N N . ALA A 1 76 ? 6.065 3.800 -31.999 1.00 86.94 76 ALA A N 1
ATOM 537 C CA . ALA A 1 76 ? 5.029 3.448 -32.949 1.00 86.94 76 ALA A CA 1
ATOM 538 C C . ALA A 1 76 ? 3.644 3.906 -32.476 1.00 86.94 76 ALA A C 1
ATOM 540 O O . ALA A 1 76 ? 3.292 3.802 -31.303 1.00 86.94 76 ALA A O 1
ATOM 541 N N . THR A 1 77 ? 2.808 4.325 -33.427 1.00 86.75 77 THR A N 1
ATOM 542 C CA . THR A 1 77 ? 1.392 4.657 -33.195 1.00 86.75 77 THR A CA 1
ATOM 543 C C . THR A 1 77 ? 0.448 3.543 -33.667 1.00 86.75 77 THR A C 1
ATOM 545 O O . THR A 1 77 ? -0.681 3.819 -34.071 1.00 86.75 77 THR A O 1
ATOM 548 N N . SER A 1 78 ? 0.913 2.287 -33.663 1.00 89.25 78 SER A N 1
ATOM 549 C CA . SER A 1 78 ? 0.112 1.120 -34.054 1.00 89.25 78 SER A CA 1
ATOM 550 C C . SER A 1 78 ? -1.034 0.860 -33.072 1.00 89.25 78 SER A C 1
ATOM 552 O O . SER A 1 78 ? -0.948 1.197 -31.889 1.00 89.25 78 SER A O 1
ATOM 554 N N . SER A 1 79 ? -2.114 0.233 -33.552 1.00 91.38 79 SER A N 1
ATOM 555 C CA . SER A 1 79 ? -3.288 -0.054 -32.717 1.00 91.38 79 SER A CA 1
ATOM 556 C C . SER A 1 79 ? -2.984 -1.011 -31.573 1.00 91.38 79 SER A C 1
ATOM 558 O O . SER A 1 79 ? -3.488 -0.821 -30.464 1.00 91.38 79 SER A O 1
ATOM 560 N N . PHE A 1 80 ? -2.141 -2.007 -31.838 1.00 92.25 80 PHE A N 1
ATOM 561 C CA . PHE A 1 80 ? -1.718 -3.001 -30.866 1.00 92.25 80 PHE A CA 1
ATOM 562 C C . PHE A 1 80 ? -0.195 -3.002 -30.756 1.00 92.25 80 PHE A C 1
ATOM 564 O O . PHE A 1 80 ? 0.521 -3.031 -31.762 1.00 92.25 80 PHE A O 1
ATOM 571 N N . ARG A 1 81 ? 0.302 -2.951 -29.520 1.00 92.06 81 ARG A N 1
ATOM 572 C CA . ARG A 1 81 ? 1.730 -3.022 -29.201 1.00 92.06 81 ARG A CA 1
ATOM 573 C C . ARG A 1 81 ? 1.953 -4.055 -28.118 1.00 92.06 81 ARG A C 1
ATOM 575 O O . ARG A 1 81 ? 1.269 -4.014 -27.098 1.00 92.06 81 ARG A O 1
ATOM 582 N N . SER A 1 82 ? 2.891 -4.965 -28.340 1.00 95.62 82 SER A N 1
ATOM 583 C CA . SER A 1 82 ? 3.272 -5.969 -27.349 1.00 95.62 82 SER A CA 1
ATOM 584 C C . SER A 1 82 ? 4.789 -6.056 -27.227 1.00 95.62 82 SER A C 1
ATOM 586 O O . SER A 1 82 ? 5.479 -6.407 -28.181 1.00 95.62 82 SER A O 1
ATOM 588 N N . ILE A 1 83 ? 5.314 -5.761 -26.041 1.00 98.38 83 ILE A N 1
ATOM 589 C CA . ILE A 1 83 ? 6.724 -5.971 -25.704 1.00 98.38 83 ILE A CA 1
ATOM 590 C C . ILE A 1 83 ? 6.793 -7.083 -24.673 1.00 98.38 83 ILE A C 1
ATOM 592 O O . ILE A 1 83 ? 6.357 -6.891 -23.537 1.00 98.38 83 ILE A O 1
ATOM 596 N N . TYR A 1 84 ? 7.323 -8.247 -25.046 1.00 98.88 84 TYR A N 1
ATOM 597 C CA . TYR A 1 84 ? 7.268 -9.393 -24.146 1.00 98.88 84 TYR A CA 1
ATOM 598 C C . TYR A 1 84 ? 8.427 -10.366 -24.221 1.00 98.88 84 TYR A C 1
ATOM 600 O O . TYR A 1 84 ? 9.078 -10.519 -25.245 1.00 98.88 84 TYR A O 1
ATOM 608 N N . SER A 1 85 ? 8.687 -11.063 -23.117 1.00 98.81 85 SER A N 1
ATOM 609 C CA . SER A 1 85 ? 9.741 -12.087 -23.051 1.00 98.81 85 SER A CA 1
ATOM 610 C C . SER A 1 85 ? 11.137 -11.583 -23.449 1.00 98.81 85 SER A C 1
ATOM 612 O O . SER A 1 85 ? 12.014 -12.382 -23.768 1.00 98.81 85 SER A O 1
ATOM 614 N N . ASN A 1 86 ? 11.378 -10.268 -23.438 1.00 98.94 86 ASN A N 1
ATOM 615 C CA . ASN A 1 86 ? 12.706 -9.717 -23.681 1.00 98.94 86 ASN A CA 1
ATOM 616 C C . ASN A 1 86 ? 13.542 -9.786 -22.405 1.00 98.94 86 ASN A C 1
ATOM 618 O O . ASN A 1 86 ? 13.022 -9.670 -21.295 1.00 98.94 86 ASN A O 1
ATOM 622 N N . THR A 1 87 ? 14.851 -9.929 -22.572 1.00 98.94 87 THR A N 1
ATOM 623 C CA . THR A 1 87 ? 15.837 -9.843 -21.497 1.00 98.94 87 THR A CA 1
ATOM 624 C C . THR A 1 87 ? 16.709 -8.614 -21.710 1.00 98.94 87 THR A C 1
ATOM 626 O O . THR A 1 87 ? 17.374 -8.480 -22.735 1.00 98.94 87 THR A O 1
ATOM 629 N N . ILE A 1 88 ? 16.715 -7.710 -20.736 1.00 98.94 88 ILE A N 1
ATOM 630 C CA . ILE A 1 88 ? 17.557 -6.514 -20.719 1.00 98.94 88 ILE A CA 1
ATOM 631 C C . ILE A 1 88 ? 18.460 -6.631 -19.505 1.00 98.94 88 ILE A C 1
ATOM 633 O O . ILE A 1 88 ? 17.998 -6.449 -18.374 1.00 98.94 88 ILE A O 1
ATOM 637 N N . SER A 1 89 ? 19.735 -6.952 -19.717 1.00 98.81 89 SER A N 1
ATOM 638 C CA . SER A 1 89 ? 20.607 -7.269 -18.590 1.00 98.81 89 SER A CA 1
ATOM 639 C C . SER A 1 89 ? 22.050 -6.831 -18.713 1.00 98.81 89 SER A C 1
ATOM 641 O O . SER A 1 89 ? 22.606 -6.774 -19.803 1.00 98.81 89 SER A O 1
ATOM 643 N N . SER A 1 90 ? 22.703 -6.582 -17.579 1.00 98.56 90 SER A N 1
ATOM 644 C CA . SER A 1 90 ? 24.152 -6.321 -17.534 1.00 98.56 90 SER A CA 1
ATOM 645 C C . SER A 1 90 ? 24.599 -5.119 -18.378 1.00 98.56 90 SER A C 1
ATOM 647 O O . SER A 1 90 ? 25.722 -5.091 -18.876 1.00 98.56 90 SER A O 1
ATOM 649 N N . ASN A 1 91 ? 23.730 -4.122 -18.560 1.00 98.62 91 ASN A N 1
ATOM 650 C CA . ASN A 1 91 ? 24.077 -2.876 -19.242 1.00 98.62 91 ASN A CA 1
ATOM 651 C C . ASN A 1 91 ? 24.633 -1.869 -18.223 1.00 98.62 91 ASN A C 1
ATOM 653 O O . ASN A 1 91 ? 24.026 -1.656 -17.174 1.00 98.62 91 ASN A O 1
ATOM 657 N N . ASN A 1 92 ? 25.774 -1.245 -18.526 1.00 97.06 92 ASN A N 1
ATOM 658 C CA . ASN A 1 92 ? 26.455 -0.297 -17.640 1.00 97.06 92 ASN A CA 1
ATOM 659 C C . ASN A 1 92 ? 26.607 1.070 -18.316 1.00 97.06 92 ASN A C 1
ATOM 661 O O . ASN A 1 92 ? 27.432 1.250 -19.218 1.00 97.06 92 ASN A O 1
ATOM 665 N N . ILE A 1 93 ? 25.812 2.040 -17.867 1.00 96.94 93 ILE A N 1
ATOM 666 C CA . ILE A 1 93 ? 25.670 3.338 -18.527 1.00 96.94 93 ILE A CA 1
ATOM 667 C C . ILE A 1 93 ? 26.042 4.471 -17.563 1.00 96.94 93 ILE A C 1
ATOM 669 O O . ILE A 1 93 ? 25.420 4.658 -16.515 1.00 96.94 93 ILE A O 1
ATOM 673 N N . ALA A 1 94 ? 27.056 5.253 -17.939 1.00 94.62 94 ALA A N 1
ATOM 674 C CA . ALA A 1 94 ? 27.466 6.463 -17.230 1.00 94.62 94 ALA A CA 1
ATOM 675 C C . ALA A 1 94 ? 26.631 7.689 -17.664 1.00 94.62 94 ALA A C 1
ATOM 677 O O . ALA A 1 94 ? 25.688 7.573 -18.448 1.00 94.62 94 ALA A O 1
ATOM 678 N N . GLY A 1 95 ? 26.992 8.879 -17.177 1.00 94.88 95 GLY A N 1
ATOM 679 C CA . GLY A 1 95 ? 26.406 10.155 -17.605 1.00 94.88 95 GLY A CA 1
ATOM 680 C C . GLY A 1 95 ? 25.078 10.525 -16.937 1.00 94.88 95 GLY A C 1
ATOM 681 O O . GLY A 1 95 ? 24.478 9.741 -16.202 1.00 94.88 95 GLY A O 1
ATOM 682 N N . THR A 1 96 ? 24.621 11.753 -17.175 1.00 96.50 96 THR A N 1
A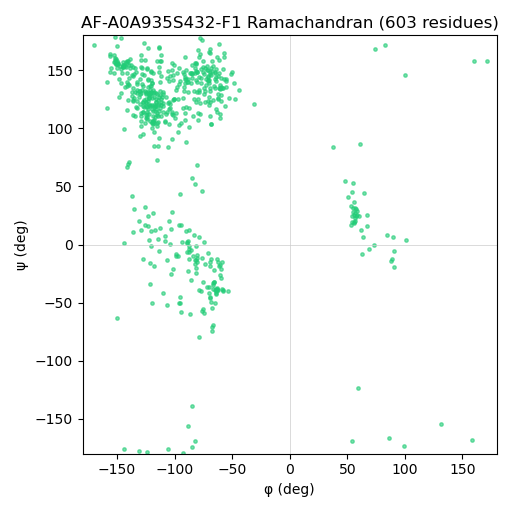TOM 683 C CA . THR A 1 96 ? 23.433 12.351 -16.540 1.00 96.50 96 THR A CA 1
ATOM 684 C C . THR A 1 96 ? 22.124 12.102 -17.288 1.00 96.50 96 THR A C 1
ATOM 686 O O . THR A 1 96 ? 21.061 12.443 -16.775 1.00 96.50 96 THR A O 1
ATOM 689 N N . GLY A 1 97 ? 22.177 11.499 -18.479 1.00 96.50 97 GLY A N 1
ATOM 690 C CA . GLY A 1 97 ? 20.985 11.167 -19.260 1.00 96.50 97 GLY A CA 1
ATOM 691 C C . GLY A 1 97 ? 20.157 10.039 -18.640 1.00 96.50 97 GLY A C 1
ATOM 692 O O . GLY A 1 97 ? 20.609 9.323 -17.744 1.00 96.50 97 GLY A O 1
ATOM 693 N N . GLU A 1 98 ? 18.926 9.886 -19.117 1.00 96.50 98 GLU A N 1
ATOM 694 C CA . GLU A 1 98 ? 18.017 8.818 -18.694 1.00 96.50 98 GLU A CA 1
ATOM 695 C C . GLU A 1 98 ? 18.558 7.429 -19.084 1.00 96.50 98 GLU A C 1
ATOM 697 O O . GLU A 1 98 ? 19.097 7.244 -20.177 1.00 96.50 98 GLU A O 1
ATOM 702 N N . PHE A 1 99 ? 18.389 6.453 -18.191 1.00 98.12 99 PHE A N 1
ATOM 703 C CA . PHE A 1 99 ? 18.414 5.033 -18.530 1.00 98.12 99 PHE A CA 1
ATOM 704 C C . PHE A 1 99 ? 16.970 4.544 -18.610 1.00 98.12 99 PHE A C 1
ATOM 706 O O . PHE A 1 99 ? 16.239 4.674 -17.629 1.00 98.12 99 PHE A O 1
ATOM 713 N N . SER A 1 100 ? 16.581 3.946 -19.732 1.00 98.19 100 SER A N 1
ATOM 714 C CA . SER A 1 100 ? 15.296 3.266 -19.874 1.00 98.19 100 SER A CA 1
ATOM 715 C C . SER A 1 100 ? 15.504 1.843 -20.392 1.00 98.19 100 SER A C 1
ATOM 717 O O . SER A 1 100 ? 16.100 1.641 -21.451 1.00 98.19 100 SER A O 1
ATOM 719 N N . GLY A 1 101 ? 15.025 0.845 -19.647 1.00 98.62 101 GLY A N 1
ATOM 720 C CA . GLY A 1 101 ? 15.000 -0.541 -20.115 1.00 98.62 101 GLY A CA 1
ATOM 721 C C . GLY A 1 101 ? 14.031 -0.669 -21.288 1.00 98.62 101 GLY A C 1
ATOM 722 O O . GLY A 1 101 ? 14.437 -0.811 -22.440 1.00 98.62 101 GLY A O 1
ATOM 723 N N . ILE A 1 102 ? 12.744 -0.537 -20.993 1.00 98.62 102 ILE A N 1
ATOM 724 C CA . ILE A 1 102 ? 11.689 -0.409 -21.997 1.00 98.62 102 ILE A CA 1
ATOM 725 C C . ILE A 1 102 ? 11.198 1.033 -21.973 1.00 98.62 102 ILE A C 1
ATOM 727 O O . ILE A 1 102 ? 10.851 1.552 -20.915 1.00 98.62 102 ILE A O 1
ATOM 731 N N . TYR A 1 103 ? 11.181 1.675 -23.133 1.00 97.00 103 TYR A N 1
ATOM 732 C CA . TYR A 1 103 ? 10.699 3.031 -23.325 1.00 97.00 103 TYR A CA 1
ATOM 733 C C . TYR A 1 103 ? 9.618 3.038 -24.398 1.00 97.00 103 TYR A C 1
ATOM 735 O O . TYR A 1 103 ? 9.905 2.885 -25.584 1.00 97.00 103 TYR A O 1
ATOM 743 N N . GLU A 1 104 ? 8.379 3.240 -23.978 1.00 93.31 104 GLU A N 1
ATOM 744 C CA . GLU A 1 104 ? 7.251 3.513 -24.863 1.00 93.31 104 GLU A CA 1
ATOM 745 C C . GLU A 1 104 ? 7.013 5.017 -24.902 1.00 93.31 104 GLU A C 1
ATOM 747 O O . GLU A 1 104 ? 7.036 5.648 -23.854 1.00 93.31 104 GLU A O 1
ATOM 752 N N . ASN A 1 105 ? 6.786 5.613 -26.072 1.00 86.25 105 ASN A N 1
ATOM 753 C CA . ASN A 1 105 ? 6.442 7.034 -26.187 1.00 86.25 105 ASN A CA 1
ATOM 754 C C . ASN A 1 105 ? 5.555 7.318 -27.406 1.00 86.25 105 ASN A C 1
ATOM 756 O O . ASN A 1 105 ? 5.384 6.472 -28.277 1.00 86.25 105 ASN A O 1
ATOM 760 N N . ASN A 1 106 ? 5.043 8.548 -27.475 1.00 68.25 106 ASN A N 1
ATOM 761 C CA . ASN A 1 106 ? 4.410 9.171 -28.634 1.00 68.25 106 ASN A CA 1
ATOM 762 C C . ASN A 1 106 ? 3.160 8.430 -29.125 1.00 68.25 106 ASN A C 1
ATOM 764 O O . ASN A 1 106 ? 3.206 7.552 -29.984 1.00 68.25 106 ASN A O 1
ATOM 768 N N . SER A 1 107 ? 2.006 8.750 -28.544 1.00 69.12 107 SER A N 1
ATOM 769 C CA . SER A 1 107 ? 0.775 8.015 -28.825 1.00 69.12 107 SER A CA 1
ATOM 770 C C . SER A 1 107 ? -0.465 8.885 -28.652 1.00 69.12 107 SER A C 1
ATOM 772 O O . SER A 1 107 ? -0.433 9.928 -28.001 1.00 69.12 107 SER A O 1
ATOM 774 N N . ASN A 1 108 ? -1.564 8.439 -29.252 1.00 75.44 108 ASN A N 1
ATOM 775 C CA . ASN A 1 108 ? -2.898 9.000 -29.093 1.00 75.44 108 ASN A CA 1
ATOM 776 C C . ASN A 1 108 ? -3.796 7.870 -28.579 1.00 75.44 108 ASN A C 1
ATOM 778 O O . ASN A 1 108 ? -3.837 6.810 -29.209 1.00 75.44 108 ASN A O 1
ATOM 782 N N . SER A 1 109 ? -4.507 8.086 -27.469 1.00 75.50 109 SER A N 1
ATOM 783 C CA . SER A 1 109 ? -5.359 7.063 -26.848 1.00 75.50 109 SER A CA 1
ATOM 784 C C . SER A 1 109 ? -6.511 6.599 -27.747 1.00 75.50 109 SER A C 1
ATOM 786 O O . SER A 1 109 ? -7.078 5.539 -27.498 1.00 75.50 109 SER A O 1
ATOM 788 N N . THR A 1 110 ? -6.828 7.327 -28.826 1.00 82.06 110 THR A N 1
ATOM 789 C CA . THR A 1 110 ? -7.785 6.879 -29.853 1.00 82.06 110 THR A CA 1
ATOM 790 C C . THR A 1 110 ? -7.183 5.926 -30.884 1.00 82.06 110 THR A C 1
ATOM 792 O O . THR A 1 110 ? -7.916 5.157 -31.501 1.00 82.06 110 THR A O 1
ATOM 795 N N . LEU A 1 111 ? -5.865 5.975 -31.091 1.00 83.31 111 LEU A N 1
ATOM 796 C CA . LEU A 1 111 ? -5.166 5.153 -32.080 1.00 83.31 111 LEU A CA 1
ATOM 797 C C . LEU A 1 111 ? -4.592 3.895 -31.444 1.00 83.31 111 LEU A C 1
ATOM 799 O O . LEU A 1 111 ? -4.749 2.812 -32.003 1.00 83.31 111 LEU A O 1
ATOM 803 N N . VAL A 1 112 ? -3.954 4.037 -30.280 1.00 87.94 112 VAL A N 1
ATOM 804 C CA . VAL A 1 112 ? -3.367 2.917 -29.543 1.00 87.94 112 VAL A CA 1
ATOM 805 C C . VAL A 1 112 ? -4.435 2.320 -28.642 1.00 87.94 112 VAL A C 1
ATOM 807 O O . VAL A 1 112 ? -4.729 2.838 -27.565 1.00 87.94 112 VAL A O 1
ATOM 810 N N . LEU A 1 113 ? -5.007 1.209 -29.091 1.00 91.12 113 LEU A N 1
ATOM 811 C CA . LEU A 1 113 ? -6.083 0.524 -28.388 1.00 91.12 113 LEU A CA 1
ATOM 812 C C . LEU A 1 113 ? -5.549 -0.319 -27.228 1.00 91.12 113 LEU A C 1
ATOM 814 O O . LEU A 1 113 ? -6.165 -0.330 -26.166 1.00 91.12 113 LEU A O 1
ATOM 818 N N . ALA A 1 114 ? -4.403 -0.981 -27.406 1.00 91.81 114 ALA A N 1
ATOM 819 C CA . ALA A 1 114 ? -3.760 -1.728 -26.330 1.00 91.81 114 ALA A CA 1
ATOM 820 C C . ALA A 1 114 ? -2.231 -1.698 -26.432 1.00 91.81 114 ALA A C 1
ATOM 822 O O . ALA A 1 114 ? -1.652 -2.021 -27.475 1.00 91.81 114 ALA A O 1
ATOM 823 N N . LEU A 1 115 ? -1.591 -1.362 -25.315 1.00 93.94 115 LEU A N 1
ATOM 824 C CA . LEU A 1 115 ? -0.171 -1.563 -25.061 1.00 93.94 115 LEU A CA 1
ATOM 825 C C . LEU A 1 115 ? -0.018 -2.651 -23.997 1.00 93.94 115 LEU A C 1
ATOM 827 O O . LEU A 1 115 ? -0.481 -2.474 -22.874 1.00 93.94 115 LEU A O 1
ATOM 831 N N . LYS A 1 116 ? 0.653 -3.748 -24.349 1.00 96.62 116 LYS A N 1
ATOM 832 C CA . LYS A 1 116 ? 0.969 -4.845 -23.436 1.00 96.62 116 LYS A CA 1
ATOM 833 C C . LYS A 1 116 ? 2.471 -4.940 -23.217 1.00 96.62 116 LYS A C 1
ATOM 835 O O . LYS A 1 116 ? 3.230 -5.042 -24.181 1.00 96.62 116 LYS A O 1
ATOM 840 N N . ILE A 1 117 ? 2.907 -4.940 -21.964 1.00 98.50 117 ILE A N 1
ATOM 841 C CA . ILE A 1 117 ? 4.313 -5.143 -21.599 1.00 98.50 117 ILE A CA 1
ATOM 842 C C . ILE A 1 117 ? 4.360 -6.292 -20.606 1.00 98.50 117 ILE A C 1
ATOM 844 O O . ILE A 1 117 ? 3.981 -6.109 -19.453 1.00 98.50 117 ILE A O 1
ATOM 848 N N . TYR A 1 118 ? 4.791 -7.478 -21.030 1.00 98.88 118 TYR A N 1
ATOM 849 C CA . TYR A 1 118 ? 4.666 -8.650 -20.168 1.00 98.88 118 TYR A CA 1
ATOM 850 C C . TYR A 1 118 ? 5.794 -9.661 -20.262 1.00 98.88 118 TYR A C 1
ATOM 852 O O . TYR A 1 118 ? 6.459 -9.795 -21.281 1.00 98.88 118 TYR A O 1
ATOM 860 N N . SER A 1 119 ? 6.018 -10.409 -19.185 1.00 98.88 119 SER A N 1
ATOM 861 C CA . SER A 1 119 ? 7.036 -11.470 -19.153 1.00 98.88 119 SER A CA 1
ATOM 862 C C . SER A 1 119 ? 8.457 -11.008 -19.506 1.00 98.88 119 SER A C 1
ATOM 864 O O . SER A 1 119 ? 9.295 -11.838 -19.850 1.00 98.88 119 SER A O 1
ATOM 866 N N . ASN A 1 120 ? 8.763 -9.707 -19.440 1.00 98.94 120 ASN A N 1
ATOM 867 C CA . ASN A 1 120 ? 10.120 -9.214 -19.663 1.00 98.94 120 ASN A CA 1
ATOM 868 C C . ASN A 1 120 ? 10.960 -9.394 -18.399 1.00 98.94 120 ASN A C 1
ATOM 870 O O . ASN A 1 120 ? 10.461 -9.293 -17.279 1.00 98.94 120 ASN A O 1
ATOM 874 N N . THR A 1 121 ? 12.256 -9.617 -18.586 1.00 98.94 121 THR A N 1
ATOM 875 C CA . THR A 1 121 ? 13.249 -9.660 -17.514 1.00 98.94 121 THR A CA 1
ATOM 876 C C . THR A 1 121 ? 14.196 -8.476 -17.658 1.00 98.94 121 THR A C 1
ATOM 878 O O . THR A 1 121 ? 14.910 -8.369 -18.652 1.00 98.94 121 THR A O 1
ATOM 881 N N . ILE A 1 122 ? 14.223 -7.588 -16.667 1.00 98.94 122 ILE A N 1
ATOM 882 C CA . ILE A 1 122 ? 15.126 -6.433 -16.621 1.00 98.94 122 ILE A CA 1
ATOM 883 C C . ILE A 1 122 ? 15.999 -6.578 -15.386 1.00 98.94 122 ILE A C 1
ATOM 885 O O . ILE A 1 122 ? 15.514 -6.402 -14.264 1.00 98.94 122 ILE A O 1
ATOM 889 N N . SER A 1 123 ? 17.274 -6.922 -15.570 1.00 98.88 123 SER A N 1
ATOM 890 C CA . SER A 1 123 ? 18.116 -7.254 -14.424 1.00 98.88 123 SER A CA 1
ATOM 891 C C . SER A 1 123 ? 19.595 -6.937 -14.531 1.00 98.88 123 SER A C 1
ATOM 893 O O . SER A 1 123 ? 20.165 -6.878 -15.611 1.00 98.88 123 SER A O 1
ATOM 895 N N . ALA A 1 124 ? 20.256 -6.751 -13.387 1.00 98.75 124 ALA A N 1
ATOM 896 C CA . ALA A 1 124 ? 21.702 -6.512 -13.325 1.00 98.75 124 ALA A CA 1
ATOM 897 C C . ALA A 1 124 ? 22.182 -5.309 -14.167 1.00 98.75 124 ALA A C 1
ATOM 899 O O . ALA A 1 124 ? 23.324 -5.289 -14.620 1.00 98.75 124 ALA A O 1
ATOM 900 N N . ASN A 1 125 ? 21.319 -4.323 -14.422 1.00 98.88 125 ASN A N 1
ATOM 901 C CA . ASN A 1 125 ? 21.694 -3.103 -15.130 1.00 98.88 125 ASN A CA 1
ATOM 902 C C . ASN A 1 125 ? 22.141 -2.031 -14.135 1.00 98.88 125 ASN A C 1
ATOM 904 O O . ASN A 1 125 ? 21.541 -1.880 -13.069 1.00 98.88 125 ASN A O 1
ATOM 908 N N . THR A 1 126 ? 23.149 -1.247 -14.507 1.00 98.19 126 THR A N 1
ATOM 909 C CA . THR A 1 126 ? 23.751 -0.248 -13.622 1.00 98.19 126 THR A CA 1
ATOM 910 C C . THR A 1 126 ? 23.838 1.109 -14.299 1.00 98.19 126 THR A C 1
ATOM 912 O O . THR A 1 126 ? 24.369 1.246 -15.405 1.00 98.19 126 THR A O 1
ATOM 915 N N . LYS A 1 127 ? 23.375 2.140 -13.592 1.00 96.88 127 LYS A N 1
ATOM 916 C CA . LYS A 1 127 ? 23.642 3.536 -13.919 1.00 96.88 127 LYS A CA 1
ATOM 917 C C . LYS A 1 127 ? 24.714 4.077 -12.985 1.00 96.88 127 LYS A C 1
ATOM 919 O O . LYS A 1 127 ? 24.495 4.213 -11.785 1.00 96.88 127 LYS A O 1
ATOM 924 N N . THR A 1 128 ? 25.869 4.399 -13.553 1.00 95.81 128 THR A N 1
ATOM 925 C CA . THR A 1 128 ? 27.060 4.846 -12.809 1.00 95.81 128 THR A CA 1
ATOM 926 C C . THR A 1 128 ? 27.233 6.364 -12.799 1.00 95.81 128 THR A C 1
ATOM 928 O O . THR A 1 128 ? 28.086 6.888 -12.088 1.00 95.81 128 THR A O 1
ATOM 931 N N . GLY A 1 129 ? 26.427 7.095 -13.575 1.00 94.75 129 GLY A N 1
ATOM 932 C CA . GLY A 1 129 ? 26.436 8.557 -13.579 1.00 94.75 129 GLY A CA 1
ATOM 933 C C . GLY A 1 129 ? 25.831 9.164 -12.308 1.00 94.75 129 GLY A C 1
ATOM 934 O O . GLY A 1 129 ? 24.907 8.605 -11.724 1.00 94.75 129 GLY A O 1
ATOM 935 N N . ALA A 1 130 ? 26.320 10.347 -11.922 1.00 94.75 130 ALA A N 1
ATOM 936 C CA . ALA A 1 130 ? 25.932 11.036 -10.682 1.00 94.75 130 ALA A CA 1
ATOM 937 C C . ALA A 1 130 ? 24.476 11.555 -10.653 1.00 94.75 130 ALA A C 1
ATOM 939 O O . ALA A 1 130 ? 23.965 11.986 -9.617 1.00 94.75 130 ALA A O 1
ATOM 940 N N . SER A 1 131 ? 23.800 11.578 -11.802 1.00 95.25 131 SER A N 1
ATOM 941 C CA . SER A 1 131 ? 22.417 12.040 -11.952 1.00 95.25 131 SER A CA 1
ATOM 942 C C . SER A 1 131 ? 21.734 11.337 -13.126 1.00 95.25 131 SER A C 1
ATOM 944 O O . SER A 1 131 ? 22.367 10.554 -13.835 1.00 95.25 131 SER A O 1
ATOM 946 N N . GLY A 1 132 ? 20.459 11.648 -13.351 1.00 96.00 132 GLY A N 1
ATOM 947 C CA . GLY A 1 132 ? 19.613 11.062 -14.388 1.00 96.00 132 GLY A CA 1
ATOM 948 C C . GLY A 1 132 ? 18.693 9.970 -13.850 1.00 96.00 132 GLY A C 1
ATOM 949 O O . GLY A 1 132 ? 19.051 9.221 -12.939 1.00 96.00 132 GLY A O 1
ATOM 950 N N . VAL A 1 133 ? 17.503 9.883 -14.430 1.00 96.94 133 VAL A N 1
ATOM 951 C CA . VAL A 1 133 ? 16.474 8.914 -14.038 1.00 96.94 133 VAL A CA 1
ATOM 952 C C . VAL A 1 133 ? 16.838 7.515 -14.539 1.00 96.94 133 VAL A C 1
ATOM 954 O O . VAL A 1 133 ? 17.451 7.367 -15.600 1.00 96.94 133 VAL A O 1
ATOM 957 N N . PHE A 1 134 ? 16.469 6.499 -13.765 1.00 98.38 134 PHE A N 1
ATOM 958 C CA . PHE A 1 134 ? 16.529 5.093 -14.140 1.00 98.38 134 PHE A CA 1
ATOM 959 C C . PHE A 1 134 ? 15.106 4.535 -14.194 1.00 98.38 134 PHE A C 1
ATOM 961 O O . PHE A 1 134 ? 14.515 4.252 -13.156 1.00 98.38 134 PHE A O 1
ATOM 968 N N . ASN A 1 135 ? 14.571 4.337 -15.395 1.00 98.12 135 ASN A N 1
ATOM 969 C CA . ASN A 1 135 ? 13.302 3.651 -15.605 1.00 98.12 135 ASN A CA 1
ATOM 970 C C . ASN A 1 135 ? 13.570 2.212 -16.052 1.00 98.12 135 ASN A C 1
ATOM 972 O O . ASN A 1 135 ? 14.229 1.985 -17.068 1.00 98.12 135 ASN A O 1
ATOM 976 N N . CYS A 1 136 ? 13.041 1.216 -15.348 1.00 98.69 136 CYS A N 1
ATOM 977 C CA . CYS A 1 136 ? 13.082 -0.151 -15.866 1.00 98.69 136 CYS A CA 1
ATOM 978 C C . CYS A 1 136 ? 12.026 -0.301 -16.969 1.00 98.69 136 CYS A C 1
ATOM 980 O O . CYS A 1 136 ? 12.375 -0.566 -18.119 1.00 98.69 136 CYS A O 1
ATOM 982 N N . ILE A 1 137 ? 10.760 -0.028 -16.647 1.00 98.62 137 ILE A N 1
ATOM 983 C CA . ILE A 1 137 ? 9.651 0.025 -17.604 1.00 98.62 137 ILE A CA 1
ATOM 984 C C . ILE A 1 137 ? 9.071 1.438 -17.597 1.00 98.62 137 ILE A C 1
ATOM 986 O O . ILE A 1 137 ? 8.384 1.827 -16.655 1.00 98.62 137 ILE A O 1
ATOM 990 N N . TYR A 1 138 ? 9.333 2.200 -18.656 1.00 96.44 138 TYR A N 1
ATOM 991 C CA . TYR A 1 138 ? 8.723 3.503 -18.882 1.00 96.44 138 TYR A CA 1
ATOM 992 C C . TYR A 1 138 ? 7.615 3.374 -19.931 1.00 96.44 138 TYR A C 1
ATOM 994 O O . TYR A 1 138 ? 7.852 3.491 -21.134 1.00 96.44 138 TYR A O 1
ATOM 1002 N N . ALA A 1 139 ? 6.390 3.123 -19.472 1.00 92.25 139 ALA A N 1
ATOM 1003 C CA . ALA A 1 139 ? 5.210 2.985 -20.320 1.00 92.25 139 ALA A CA 1
ATOM 1004 C C . ALA A 1 139 ? 4.625 4.360 -20.696 1.00 92.25 139 ALA A C 1
ATOM 1006 O O . ALA A 1 139 ? 3.443 4.610 -20.489 1.00 92.25 139 ALA A O 1
ATOM 1007 N N . ASN A 1 140 ? 5.450 5.276 -21.219 1.00 85.25 140 ASN A N 1
ATOM 1008 C CA . ASN A 1 140 ? 5.096 6.679 -21.473 1.00 85.25 140 ASN A CA 1
ATOM 1009 C C . ASN A 1 140 ? 4.208 6.883 -22.716 1.00 85.25 140 ASN A C 1
ATOM 1011 O O . ASN A 1 140 ? 4.469 7.749 -23.551 1.00 85.25 140 ASN A O 1
ATOM 1015 N N . ALA A 1 141 ? 3.165 6.079 -22.873 1.00 80.69 141 ALA A N 1
ATOM 1016 C CA . ALA A 1 141 ? 2.335 6.043 -24.064 1.00 80.69 141 ALA A CA 1
ATOM 1017 C C . ALA A 1 141 ? 0.882 6.390 -23.751 1.00 80.69 141 ALA A C 1
ATOM 1019 O O . ALA A 1 141 ? 0.235 5.711 -22.958 1.00 80.69 141 ALA A O 1
ATOM 1020 N N . SER A 1 142 ? 0.329 7.375 -24.464 1.00 87.12 142 SER A N 1
ATOM 1021 C CA . SER A 1 142 ? -1.114 7.592 -24.432 1.00 87.12 142 SER A CA 1
ATOM 1022 C C . SER A 1 142 ? -1.862 6.457 -25.140 1.00 87.12 142 SER A C 1
ATOM 1024 O O . SER A 1 142 ? -1.783 6.336 -26.364 1.00 87.12 142 SER A O 1
ATOM 1026 N N . ALA A 1 143 ? -2.590 5.630 -24.392 1.00 88.81 143 ALA A N 1
ATOM 1027 C CA . ALA A 1 143 ? -3.278 4.443 -24.907 1.00 88.81 143 ALA A CA 1
ATOM 1028 C C . ALA A 1 143 ? -4.662 4.273 -24.268 1.00 88.81 143 ALA A C 1
ATOM 1030 O O . ALA A 1 143 ? -4.897 4.714 -23.148 1.00 88.81 143 ALA A O 1
ATOM 1031 N N . ASN A 1 144 ? -5.591 3.611 -24.954 1.00 90.50 144 ASN A N 1
ATOM 1032 C CA . ASN A 1 144 ? -6.870 3.258 -24.338 1.00 90.50 144 ASN A CA 1
ATOM 1033 C C . ASN A 1 144 ? -6.664 2.271 -23.170 1.00 90.50 144 ASN A C 1
ATOM 1035 O O . ASN A 1 144 ? -7.228 2.452 -22.093 1.00 90.50 144 ASN A O 1
ATOM 1039 N N . GLN A 1 145 ? -5.797 1.276 -23.359 1.00 92.56 145 GLN A N 1
ATOM 1040 C CA . GLN A 1 145 ? -5.397 0.337 -22.316 1.00 92.56 145 GLN A CA 1
ATOM 1041 C C . GLN A 1 145 ? -3.877 0.175 -22.286 1.00 92.56 145 GLN A C 1
ATOM 1043 O O . GLN A 1 145 ? -3.252 -0.092 -23.316 1.00 92.56 145 GLN A O 1
ATOM 1048 N N . VAL A 1 146 ? -3.301 0.306 -21.094 1.00 94.19 146 VAL A N 1
ATOM 1049 C CA . VAL A 1 146 ? -1.934 -0.107 -20.768 1.00 94.19 146 VAL A CA 1
ATOM 1050 C C . VAL A 1 146 ? -2.036 -1.292 -19.822 1.00 94.19 146 VAL A C 1
ATOM 1052 O O . VAL A 1 146 ? -2.736 -1.203 -18.820 1.00 94.19 146 VAL A O 1
ATOM 1055 N N . ASP A 1 147 ? -1.369 -2.390 -20.157 1.00 96.50 147 ASP A N 1
ATOM 1056 C CA . ASP A 1 147 ? -1.449 -3.651 -19.426 1.00 96.50 147 ASP A CA 1
ATOM 1057 C C . ASP A 1 147 ? -0.042 -4.222 -19.207 1.00 96.50 147 ASP A C 1
ATOM 1059 O O . ASP A 1 147 ? 0.657 -4.586 -20.161 1.00 96.50 147 ASP A O 1
ATOM 1063 N N . VAL A 1 148 ? 0.418 -4.215 -17.958 1.00 98.38 148 VAL A N 1
ATOM 1064 C CA . VAL A 1 148 ? 1.798 -4.537 -17.582 1.00 98.38 148 VAL A CA 1
ATOM 1065 C C . VAL A 1 148 ? 1.808 -5.660 -16.566 1.00 98.38 148 VAL A C 1
ATOM 1067 O O . VAL A 1 148 ? 1.426 -5.447 -15.416 1.00 98.38 148 VAL A O 1
ATOM 1070 N N . TYR A 1 149 ? 2.270 -6.844 -16.974 1.00 98.88 149 TYR A N 1
ATOM 1071 C C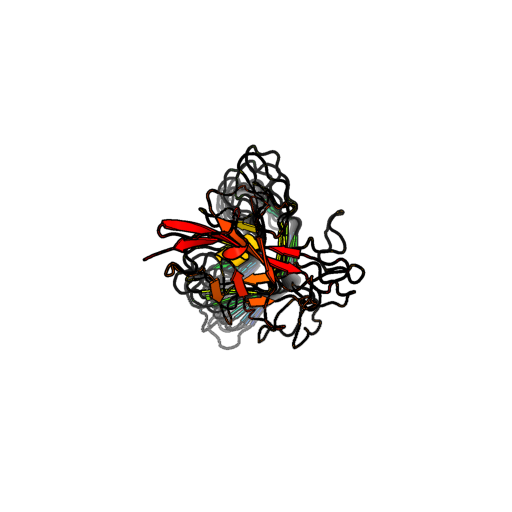A . TYR A 1 149 ? 2.123 -8.031 -16.137 1.00 98.88 149 TYR A CA 1
ATOM 1072 C C . TYR A 1 149 ? 3.193 -9.107 -16.299 1.00 98.88 149 TYR A C 1
ATOM 1074 O O . TYR A 1 149 ? 3.850 -9.216 -17.330 1.00 98.88 149 TYR A O 1
ATOM 1082 N N . PHE A 1 150 ? 3.401 -9.926 -15.267 1.00 98.88 150 PHE A N 1
ATOM 1083 C CA . PHE A 1 150 ? 4.415 -10.992 -15.245 1.00 98.88 150 PHE A CA 1
ATOM 1084 C C . PHE A 1 150 ? 5.848 -10.534 -15.568 1.00 98.88 150 PHE A C 1
ATOM 1086 O O . PHE A 1 150 ? 6.681 -11.358 -15.952 1.00 98.88 150 PHE A O 1
ATOM 1093 N N . ASN A 1 151 ? 6.172 -9.242 -15.450 1.00 98.94 151 ASN A N 1
ATOM 1094 C CA . ASN A 1 151 ? 7.542 -8.769 -15.634 1.00 98.94 151 ASN A CA 1
ATOM 1095 C C . ASN A 1 151 ? 8.364 -9.012 -14.368 1.00 98.94 151 ASN A C 1
ATOM 1097 O O . ASN A 1 151 ? 7.852 -8.937 -13.253 1.00 98.94 151 ASN A O 1
ATOM 1101 N N . LYS A 1 152 ? 9.663 -9.249 -14.553 1.00 98.94 152 LYS A N 1
ATOM 1102 C CA . LYS A 1 152 ? 10.642 -9.394 -13.475 1.00 98.94 152 LYS A CA 1
ATOM 1103 C C . LYS A 1 152 ? 11.670 -8.281 -13.574 1.00 98.94 152 LYS A C 1
ATOM 1105 O O . LYS A 1 152 ? 12.446 -8.233 -14.529 1.00 98.94 152 LYS A O 1
ATOM 1110 N N . VAL A 1 153 ? 11.700 -7.403 -12.580 1.00 98.94 153 VAL A N 1
ATOM 1111 C CA . VAL A 1 153 ? 12.624 -6.269 -12.510 1.00 98.94 153 VAL A CA 1
ATOM 1112 C C . VAL A 1 153 ? 13.473 -6.413 -11.258 1.00 98.94 153 VAL A C 1
ATOM 1114 O O . VAL A 1 153 ? 12.984 -6.187 -10.150 1.00 98.94 153 VAL A O 1
ATOM 1117 N N . PHE A 1 154 ? 14.743 -6.796 -11.412 1.00 98.94 154 PHE A N 1
ATOM 1118 C CA . PHE A 1 154 ? 15.569 -7.109 -10.247 1.00 98.94 154 PHE A CA 1
ATOM 1119 C C . PHE A 1 154 ? 17.068 -6.894 -10.391 1.00 98.94 154 PHE A C 1
ATOM 1121 O O . PHE A 1 154 ? 17.610 -6.936 -11.486 1.00 98.94 154 PHE A O 1
ATOM 1128 N N . ASN A 1 155 ? 17.779 -6.721 -9.275 1.00 98.81 155 ASN A N 1
ATOM 1129 C CA . ASN A 1 155 ? 19.232 -6.494 -9.261 1.00 98.81 155 ASN A CA 1
ATOM 1130 C C . ASN A 1 155 ? 19.684 -5.281 -10.093 1.00 98.81 155 ASN A C 1
ATOM 1132 O O . ASN A 1 155 ? 20.834 -5.228 -10.524 1.00 98.81 155 ASN A O 1
ATOM 1136 N N . ASN A 1 156 ? 18.808 -4.311 -10.358 1.00 98.88 156 ASN A N 1
ATOM 1137 C CA . ASN A 1 156 ? 19.204 -3.080 -11.037 1.00 98.88 156 ASN A CA 1
ATOM 1138 C C . ASN A 1 156 ? 19.718 -2.064 -10.012 1.00 98.88 156 ASN A C 1
ATOM 1140 O O . ASN A 1 156 ? 19.264 -2.028 -8.865 1.00 98.88 156 ASN A O 1
ATOM 1144 N N . SER A 1 157 ? 20.681 -1.241 -10.419 1.00 98.25 157 SER A N 1
ATOM 1145 C CA . SER A 1 157 ? 21.361 -0.315 -9.521 1.00 98.25 157 SER A CA 1
ATOM 1146 C C . SER A 1 157 ? 21.513 1.076 -10.126 1.00 98.25 157 SER A C 1
ATOM 1148 O O . SER A 1 157 ? 22.071 1.257 -11.207 1.00 98.25 157 SER A O 1
ATOM 1150 N N . ALA A 1 158 ? 21.052 2.080 -9.386 1.00 97.81 158 ALA A N 1
ATOM 1151 C CA . ALA A 1 158 ? 21.303 3.495 -9.640 1.00 97.81 158 ALA A CA 1
ATOM 1152 C C . ALA A 1 158 ? 21.894 4.182 -8.398 1.00 97.81 158 ALA A C 1
ATOM 1154 O O . ALA A 1 158 ? 21.618 5.353 -8.153 1.00 97.81 158 ALA A O 1
ATOM 1155 N N . THR A 1 159 ? 22.675 3.459 -7.587 1.00 96.88 159 THR A N 1
ATOM 1156 C CA . THR A 1 159 ? 23.184 3.931 -6.280 1.00 96.88 159 THR A CA 1
ATOM 1157 C C . THR A 1 159 ? 24.067 5.174 -6.372 1.00 96.88 159 THR A C 1
ATOM 1159 O O . THR A 1 159 ? 24.125 5.955 -5.425 1.00 96.88 159 THR A O 1
ATOM 1162 N N . SER A 1 160 ? 24.723 5.400 -7.512 1.00 94.88 160 SER A N 1
ATOM 1163 C CA . SER A 1 160 ? 25.496 6.621 -7.772 1.00 94.88 160 SER A CA 1
ATOM 1164 C C . SER A 1 160 ? 24.637 7.802 -8.239 1.00 94.88 160 SER A C 1
ATOM 1166 O O . SER A 1 160 ? 25.131 8.927 -8.252 1.00 94.88 160 SER A O 1
ATOM 1168 N N . SER A 1 161 ? 23.377 7.577 -8.627 1.00 95.81 161 SER A N 1
ATOM 1169 C CA . SER A 1 161 ? 22.519 8.605 -9.220 1.00 95.81 161 SER A CA 1
ATOM 1170 C C . SER A 1 161 ? 21.702 9.368 -8.178 1.00 95.81 161 SER A C 1
ATOM 1172 O O . SER A 1 161 ? 21.116 8.800 -7.258 1.00 95.81 161 SER A O 1
ATOM 1174 N N . SER A 1 162 ? 21.605 10.678 -8.381 1.00 95.94 162 SER A N 1
ATOM 1175 C CA . SER A 1 162 ? 20.644 11.562 -7.709 1.00 95.94 162 SER A CA 1
ATOM 1176 C C . SER A 1 162 ? 19.264 11.597 -8.378 1.00 95.94 162 SER A C 1
ATOM 1178 O O . SER A 1 162 ? 18.333 12.177 -7.824 1.00 95.94 162 SER A O 1
ATOM 1180 N N . GLY A 1 163 ? 19.117 11.014 -9.573 1.00 96.56 163 GLY A N 1
ATOM 1181 C CA . GLY A 1 163 ? 17.824 10.907 -10.249 1.00 96.56 163 GLY A CA 1
ATOM 1182 C C . GLY A 1 163 ? 16.952 9.793 -9.669 1.00 96.56 163 GLY A C 1
ATOM 1183 O O . GLY A 1 163 ? 17.439 8.918 -8.955 1.00 96.56 163 GLY A O 1
ATOM 1184 N N . GLY A 1 164 ? 15.656 9.834 -9.985 1.00 96.88 164 GLY A N 1
ATOM 1185 C CA . GLY A 1 164 ? 14.704 8.822 -9.531 1.00 96.88 164 GLY A CA 1
ATOM 1186 C C . GLY A 1 164 ? 14.996 7.432 -10.102 1.00 96.88 164 GLY A C 1
ATOM 1187 O O . GLY A 1 164 ? 15.493 7.306 -11.224 1.00 96.88 164 GLY A O 1
ATOM 1188 N N . PHE A 1 165 ? 14.668 6.398 -9.336 1.00 98.50 165 PHE A N 1
ATOM 1189 C CA . PHE A 1 165 ? 14.613 5.012 -9.781 1.00 98.50 165 PHE A CA 1
ATOM 1190 C C . PHE A 1 165 ? 13.152 4.569 -9.822 1.00 98.50 165 PHE A C 1
ATOM 1192 O O . PHE A 1 165 ? 12.477 4.586 -8.791 1.00 98.50 165 PHE A O 1
ATOM 1199 N N . TYR A 1 166 ? 12.686 4.135 -10.990 1.00 98.62 166 TYR A N 1
ATOM 1200 C CA . TYR A 1 166 ? 11.329 3.643 -11.172 1.00 98.62 166 TYR A CA 1
ATOM 1201 C C . TYR A 1 166 ? 11.331 2.234 -11.767 1.00 98.62 166 TYR A C 1
ATOM 1203 O O . TYR A 1 166 ? 11.885 2.004 -12.847 1.00 98.62 166 TYR A O 1
ATOM 1211 N N . GLY A 1 167 ? 10.710 1.279 -11.069 1.00 98.62 167 GLY A N 1
ATOM 1212 C CA . GLY A 1 167 ? 10.499 -0.070 -11.605 1.00 98.62 167 GLY A CA 1
ATOM 1213 C C . GLY A 1 167 ? 9.509 -0.032 -12.771 1.00 98.62 167 GLY A C 1
ATOM 1214 O O . GLY A 1 167 ? 9.828 -0.429 -13.892 1.00 98.62 167 GLY A O 1
ATOM 1215 N N . TYR A 1 168 ? 8.341 0.539 -12.514 1.00 98.38 168 TYR A N 1
ATOM 1216 C CA . TYR A 1 168 ? 7.352 0.932 -13.504 1.00 98.38 168 TYR A CA 1
ATOM 1217 C C . TYR A 1 168 ? 7.045 2.422 -13.367 1.00 98.38 168 TYR A C 1
ATOM 1219 O O . TYR A 1 168 ? 6.838 2.914 -12.256 1.00 98.38 168 TYR A O 1
ATOM 1227 N N . TYR A 1 169 ? 6.979 3.123 -14.495 1.00 96.25 169 TYR A N 1
ATOM 1228 C CA . TYR A 1 169 ? 6.545 4.510 -14.557 1.00 96.25 169 TYR A CA 1
ATOM 1229 C C . TYR A 1 169 ? 5.687 4.762 -15.794 1.00 96.25 169 TYR A C 1
ATOM 1231 O O . TYR A 1 169 ? 6.019 4.321 -16.897 1.00 96.25 169 TYR A O 1
ATOM 1239 N N . ASN A 1 170 ? 4.617 5.530 -15.618 1.00 91.19 170 ASN A N 1
ATOM 1240 C CA . ASN A 1 170 ? 3.808 6.062 -16.706 1.00 91.19 170 ASN A CA 1
ATOM 1241 C C . ASN A 1 170 ? 3.474 7.532 -16.436 1.00 91.19 170 ASN A C 1
ATOM 1243 O O . ASN A 1 170 ? 2.899 7.859 -15.398 1.00 91.19 170 ASN A O 1
ATOM 1247 N N . ALA A 1 171 ? 3.817 8.409 -17.383 1.00 88.00 171 ALA A N 1
ATOM 1248 C CA . ALA A 1 171 ? 3.554 9.843 -17.297 1.00 88.00 171 ALA A CA 1
ATOM 1249 C C . ALA A 1 171 ? 2.560 10.352 -18.354 1.00 88.00 171 ALA A C 1
ATOM 1251 O O . ALA A 1 171 ? 2.318 11.556 -18.410 1.00 88.00 171 ALA A O 1
ATOM 1252 N N . MET A 1 172 ? 1.969 9.475 -19.174 1.00 86.56 172 MET A N 1
ATOM 1253 C CA . MET A 1 172 ? 1.009 9.844 -20.225 1.00 86.56 172 MET A CA 1
ATOM 1254 C C . MET A 1 172 ? -0.395 9.327 -19.920 1.00 86.56 172 MET A C 1
ATOM 1256 O O . MET A 1 172 ? -0.578 8.399 -19.139 1.00 86.56 172 MET A O 1
ATOM 1260 N N . LEU A 1 173 ? -1.399 9.959 -20.525 1.00 85.50 173 LEU A N 1
ATOM 1261 C CA . LEU A 1 173 ? -2.805 9.629 -20.309 1.00 85.50 173 LEU A CA 1
ATOM 1262 C C . LEU A 1 173 ? -3.143 8.239 -20.849 1.00 85.50 173 LEU A C 1
ATOM 1264 O O . LEU A 1 173 ? -3.036 8.000 -22.049 1.00 85.50 173 LEU A O 1
ATOM 1268 N N . CYS A 1 174 ? -3.679 7.368 -20.005 1.00 87.44 174 CYS A N 1
ATOM 1269 C CA . CYS A 1 174 ? -4.365 6.162 -20.448 1.00 87.44 174 CYS A CA 1
ATOM 1270 C C . CYS A 1 174 ? -5.779 6.115 -19.874 1.00 87.44 174 CYS A C 1
ATOM 1272 O O . CYS A 1 174 ? -6.037 6.695 -18.827 1.00 87.44 174 CYS A O 1
ATOM 1274 N N . ASN A 1 175 ? -6.722 5.467 -20.562 1.00 89.88 175 ASN A N 1
ATOM 1275 C CA . ASN A 1 175 ? -8.075 5.346 -20.003 1.00 89.88 175 ASN A CA 1
ATOM 1276 C C . ASN A 1 175 ? -8.106 4.261 -18.922 1.00 89.88 175 ASN A C 1
ATOM 1278 O O . ASN A 1 175 ? -8.740 4.444 -17.885 1.00 89.88 175 ASN A O 1
ATOM 1282 N N . ASN A 1 176 ? -7.402 3.150 -19.163 1.00 91.88 176 ASN A N 1
ATOM 1283 C CA . ASN A 1 176 ? -7.240 2.051 -18.219 1.00 91.88 176 ASN A CA 1
ATOM 1284 C C . ASN A 1 176 ? -5.758 1.675 -18.095 1.00 91.88 176 ASN A C 1
ATOM 1286 O O . ASN A 1 176 ? -5.089 1.410 -19.097 1.00 91.88 176 ASN A O 1
ATOM 1290 N N . GLU A 1 177 ? -5.265 1.641 -16.865 1.00 94.25 177 GLU A N 1
ATOM 1291 C CA . GLU A 1 177 ? -3.901 1.276 -16.495 1.00 94.25 177 GLU A CA 1
ATOM 1292 C C . GLU A 1 177 ? -3.948 0.046 -15.595 1.00 94.25 177 GLU A C 1
ATOM 1294 O O . GLU A 1 177 ? -4.419 0.119 -14.462 1.00 94.25 177 GLU A O 1
ATOM 1299 N N . LEU A 1 178 ? -3.481 -1.085 -16.107 1.00 96.62 178 LEU A N 1
ATOM 1300 C CA . LEU A 1 178 ? -3.407 -2.337 -15.377 1.00 96.62 178 LEU A CA 1
ATOM 1301 C C . LEU A 1 178 ? -1.932 -2.658 -15.143 1.00 96.62 178 LEU A C 1
ATOM 1303 O O . LEU A 1 178 ? -1.156 -2.776 -16.092 1.00 96.62 178 LEU A O 1
ATOM 1307 N N . VAL A 1 179 ? -1.536 -2.770 -13.878 1.00 98.31 179 VAL A N 1
ATOM 1308 C CA . VAL A 1 179 ? -0.182 -3.175 -13.487 1.00 98.31 179 VAL A CA 1
ATOM 1309 C C . VAL A 1 179 ? -0.324 -4.297 -12.484 1.00 98.31 179 VAL A C 1
ATOM 1311 O O . VAL A 1 179 ? -0.659 -4.051 -11.324 1.00 98.31 179 VAL A O 1
ATOM 1314 N N . HIS A 1 180 ? -0.113 -5.530 -12.930 1.00 98.81 180 HIS A N 1
ATOM 1315 C CA . HIS A 1 180 ? -0.425 -6.676 -12.096 1.00 98.81 180 HIS A CA 1
ATOM 1316 C C . HIS A 1 180 ? 0.506 -7.864 -12.239 1.00 98.81 180 HIS A C 1
ATOM 1318 O O . HIS A 1 180 ? 1.146 -8.046 -13.263 1.00 98.81 180 HIS A O 1
ATOM 1324 N N . ASP A 1 181 ? 0.597 -8.676 -11.190 1.00 98.88 181 ASP A N 1
ATOM 1325 C CA . ASP A 1 181 ? 1.393 -9.908 -11.185 1.00 98.88 181 ASP A CA 1
ATOM 1326 C C . ASP A 1 181 ? 2.862 -9.697 -11.613 1.00 98.88 181 ASP A C 1
ATOM 1328 O O . ASP A 1 181 ? 3.466 -10.546 -12.269 1.00 98.88 181 ASP A O 1
ATOM 1332 N N . ASN A 1 182 ? 3.446 -8.534 -11.300 1.00 98.94 182 ASN A N 1
ATOM 1333 C CA . ASN A 1 182 ? 4.858 -8.244 -11.558 1.00 98.94 182 ASN A CA 1
ATOM 1334 C C . ASN A 1 182 ? 5.708 -8.475 -10.303 1.00 98.94 182 ASN A C 1
ATOM 1336 O O . ASN A 1 182 ? 5.275 -8.182 -9.187 1.00 98.94 182 ASN A O 1
ATOM 1340 N N . ASP A 1 183 ? 6.956 -8.893 -10.510 1.00 98.94 183 ASP A N 1
ATOM 1341 C CA . ASP A 1 183 ? 7.968 -9.024 -9.463 1.00 98.94 183 ASP A CA 1
ATOM 1342 C C . ASP A 1 183 ? 8.976 -7.863 -9.547 1.00 98.94 183 ASP A C 1
ATOM 1344 O O . ASP A 1 183 ? 9.733 -7.748 -10.520 1.00 98.94 183 ASP A O 1
ATOM 1348 N N . PHE A 1 184 ? 9.053 -7.037 -8.500 1.00 98.94 184 PHE A N 1
ATOM 1349 C CA . PHE A 1 184 ? 10.066 -5.986 -8.347 1.00 98.94 184 PHE A CA 1
ATOM 1350 C C . PHE A 1 184 ? 10.924 -6.275 -7.120 1.00 98.94 184 PHE A C 1
ATOM 1352 O O . PHE A 1 184 ? 10.445 -6.151 -5.993 1.00 98.94 184 PHE A O 1
ATOM 1359 N N . PHE A 1 185 ? 12.196 -6.645 -7.304 1.00 98.88 185 PHE A N 1
ATOM 1360 C CA . PHE A 1 185 ? 13.005 -7.036 -6.150 1.00 98.88 185 PHE A CA 1
ATOM 1361 C C . PHE A 1 185 ? 14.502 -6.798 -6.247 1.00 98.88 185 PHE A C 1
ATOM 1363 O O . PHE A 1 185 ? 15.066 -6.767 -7.328 1.00 98.88 185 PHE A O 1
ATOM 1370 N N . GLN A 1 186 ? 15.184 -6.652 -5.108 1.00 98.69 186 GLN A N 1
ATOM 1371 C CA . GLN A 1 186 ? 16.648 -6.468 -5.062 1.00 98.69 186 GLN A CA 1
ATOM 1372 C C . GLN A 1 186 ? 17.145 -5.283 -5.915 1.00 98.69 186 GLN A C 1
ATOM 1374 O O . GLN A 1 186 ? 18.266 -5.286 -6.422 1.00 98.69 186 GLN A O 1
ATOM 1379 N N . ASN A 1 187 ? 16.309 -4.262 -6.107 1.00 98.81 187 ASN A N 1
ATOM 1380 C CA . ASN A 1 187 ? 16.698 -3.050 -6.818 1.00 98.81 187 ASN A CA 1
ATOM 1381 C C . ASN A 1 187 ? 17.248 -2.020 -5.835 1.00 98.81 187 ASN A C 1
ATOM 1383 O O . ASN A 1 187 ? 16.763 -1.893 -4.706 1.00 98.81 187 ASN A O 1
ATOM 1387 N N . SER A 1 188 ? 18.248 -1.267 -6.289 1.00 98.38 188 SER A N 1
ATOM 1388 C CA . SER A 1 188 ? 18.947 -0.284 -5.471 1.00 98.38 188 SER A CA 1
ATOM 1389 C C . SER A 1 188 ? 18.992 1.093 -6.124 1.00 98.38 188 SER A C 1
ATOM 1391 O O . SER A 1 188 ? 19.265 1.218 -7.318 1.00 98.38 188 SER A O 1
ATOM 1393 N N . SER A 1 189 ? 18.744 2.142 -5.344 1.00 97.69 189 SER A N 1
ATOM 1394 C CA . SER A 1 189 ? 18.763 3.531 -5.819 1.00 97.69 189 SER A CA 1
ATOM 1395 C C . SER A 1 189 ? 19.697 4.406 -4.989 1.00 97.69 189 SER A C 1
ATOM 1397 O O . SER A 1 189 ? 20.056 4.070 -3.861 1.00 97.69 189 SER A O 1
ATOM 1399 N N . GLY A 1 190 ? 20.121 5.527 -5.572 1.00 96.19 190 GLY A N 1
ATOM 1400 C CA . GLY A 1 190 ? 20.957 6.515 -4.902 1.00 96.19 190 GLY A CA 1
ATOM 1401 C C . GLY A 1 190 ? 20.140 7.510 -4.080 1.00 96.19 190 GLY A C 1
ATOM 1402 O O . GLY A 1 190 ? 19.193 7.139 -3.389 1.00 96.19 190 GLY A O 1
ATOM 1403 N N . SER A 1 191 ? 20.526 8.784 -4.140 1.00 95.81 191 SER A N 1
ATOM 1404 C CA . SER A 1 191 ? 19.950 9.853 -3.311 1.00 95.81 191 SER A CA 1
ATOM 1405 C C . SER A 1 191 ? 18.615 10.414 -3.817 1.00 95.81 191 SER A C 1
ATOM 1407 O O . SER A 1 191 ? 17.976 11.189 -3.099 1.00 95.81 191 SER A O 1
ATOM 1409 N N . GLY A 1 192 ? 18.199 10.030 -5.027 1.00 95.25 192 GLY A N 1
ATOM 1410 C CA . GLY A 1 192 ? 16.887 10.340 -5.590 1.00 95.25 192 GLY A CA 1
ATOM 1411 C C . GLY A 1 192 ? 15.760 9.465 -5.034 1.00 95.25 192 GLY A C 1
ATOM 1412 O O . GLY A 1 192 ? 15.981 8.553 -4.240 1.00 95.25 192 GLY A O 1
ATOM 1413 N N . GLU A 1 193 ? 14.535 9.746 -5.477 1.00 96.06 193 GLU A N 1
ATOM 1414 C CA . GLU A 1 193 ? 13.354 8.938 -5.156 1.00 96.06 193 GLU A CA 1
ATOM 1415 C C . GLU A 1 193 ? 13.495 7.496 -5.674 1.00 96.06 193 GLU A C 1
ATOM 1417 O O . GLU A 1 193 ? 14.090 7.260 -6.725 1.00 96.06 193 GLU A O 1
ATOM 1422 N N . HIS A 1 194 ? 12.923 6.529 -4.959 1.00 98.19 194 HIS A N 1
ATOM 1423 C CA . HIS A 1 194 ? 12.748 5.166 -5.461 1.00 98.19 194 HIS A CA 1
ATOM 1424 C C . HIS A 1 194 ? 11.279 4.799 -5.398 1.00 98.19 194 HIS A C 1
ATOM 1426 O O . HIS A 1 194 ? 10.768 4.663 -4.292 1.00 98.19 194 HIS A O 1
ATOM 1432 N N . ILE A 1 195 ? 10.631 4.551 -6.536 1.00 98.56 195 ILE A N 1
ATOM 1433 C CA . ILE A 1 195 ? 9.276 3.990 -6.561 1.00 98.56 195 ILE A CA 1
ATOM 1434 C C . ILE A 1 195 ? 9.261 2.695 -7.375 1.00 98.56 195 ILE A C 1
ATOM 1436 O O . ILE A 1 195 ? 9.640 2.692 -8.543 1.00 98.56 195 ILE A O 1
ATOM 1440 N N . SER A 1 196 ? 8.812 1.582 -6.792 1.00 98.75 196 SER A N 1
ATOM 1441 C CA . SER A 1 196 ? 8.722 0.324 -7.555 1.00 98.75 196 SER A CA 1
ATOM 1442 C C . SER A 1 196 ? 7.628 0.389 -8.626 1.00 98.75 196 SER A C 1
ATOM 1444 O O . SER A 1 196 ? 7.889 0.047 -9.776 1.00 98.75 196 SER A O 1
ATOM 1446 N N . ILE A 1 197 ? 6.444 0.904 -8.288 1.00 98.75 197 ILE A N 1
ATOM 1447 C CA . ILE A 1 197 ? 5.328 1.133 -9.214 1.00 98.75 197 ILE A CA 1
ATOM 1448 C C . ILE A 1 197 ? 4.828 2.568 -9.061 1.00 98.75 197 ILE A C 1
ATOM 1450 O O . ILE A 1 197 ? 4.215 2.911 -8.050 1.00 98.75 197 ILE A O 1
ATOM 1454 N N . TYR A 1 198 ? 5.059 3.402 -10.073 1.00 96.69 198 TYR A N 1
ATOM 1455 C CA . TYR A 1 198 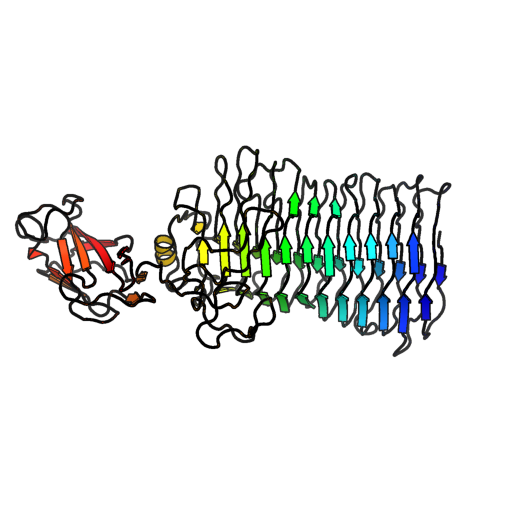? 4.557 4.771 -10.121 1.00 96.69 198 TYR A CA 1
ATOM 1456 C C . TYR A 1 198 ? 3.526 4.936 -11.248 1.00 96.69 198 TYR A C 1
ATOM 1458 O O . TYR A 1 198 ? 3.859 5.242 -12.396 1.00 96.69 198 TYR A O 1
ATOM 1466 N N . ALA A 1 199 ? 2.255 4.733 -10.899 1.00 93.50 199 ALA A N 1
ATOM 1467 C CA . ALA A 1 199 ? 1.110 4.827 -11.803 1.00 93.50 199 ALA A CA 1
ATOM 1468 C C . ALA A 1 199 ? 0.548 6.262 -11.806 1.00 93.50 199 ALA A C 1
ATOM 1470 O O . ALA A 1 199 ? -0.327 6.611 -11.007 1.00 93.50 199 ALA A O 1
ATOM 1471 N N . ARG A 1 200 ? 1.093 7.117 -12.684 1.00 87.88 200 ARG A N 1
ATOM 1472 C CA . ARG A 1 200 ? 0.948 8.588 -12.648 1.00 87.88 200 ARG A CA 1
ATOM 1473 C C . ARG A 1 200 ? 0.369 9.202 -13.931 1.00 87.88 200 ARG A C 1
ATOM 1475 O O . ARG A 1 200 ? 0.670 10.357 -14.222 1.00 87.88 200 ARG A O 1
ATOM 1482 N N . ALA A 1 201 ? -0.394 8.445 -14.723 1.00 78.25 201 ALA A N 1
ATOM 1483 C CA . ALA A 1 201 ? -0.902 8.858 -16.042 1.00 78.25 201 ALA A CA 1
ATOM 1484 C C . ALA A 1 201 ? -1.174 10.381 -16.186 1.00 78.25 201 ALA A C 1
ATOM 1486 O O . ALA A 1 201 ? -1.938 10.967 -15.419 1.00 78.25 201 ALA A O 1
ATOM 1487 N N . GLY A 1 202 ? -0.504 11.041 -17.138 1.00 67.56 202 GLY A N 1
ATOM 1488 C CA . GLY A 1 202 ? -0.450 12.503 -17.251 1.00 67.56 202 GLY A CA 1
ATOM 1489 C C . GLY A 1 202 ? -1.818 13.156 -17.463 1.00 67.56 202 GLY A C 1
ATOM 1490 O O . GLY A 1 202 ? -2.399 13.038 -18.536 1.00 67.56 202 GLY A O 1
ATOM 1491 N N . SER A 1 203 ? -2.308 13.852 -16.432 1.00 68.50 203 SER A N 1
ATOM 1492 C CA . SER A 1 203 ? -3.493 14.728 -16.405 1.00 68.50 203 SER A CA 1
ATOM 1493 C C . SER A 1 203 ? -4.707 14.256 -17.230 1.00 68.50 203 SER A C 1
ATOM 1495 O O . SER A 1 203 ? -4.945 14.725 -18.342 1.00 68.50 203 SER A O 1
ATOM 1497 N N . GLY A 1 204 ? -5.529 13.386 -16.645 1.00 66.12 204 GLY A N 1
ATOM 1498 C CA . GLY A 1 204 ? -6.852 13.007 -17.152 1.00 66.12 204 GLY A CA 1
ATOM 1499 C C . GLY A 1 204 ? -7.429 11.839 -16.351 1.00 66.12 204 GLY A C 1
ATOM 1500 O O . GLY A 1 204 ? -6.662 11.136 -15.693 1.00 66.12 204 GLY A O 1
ATOM 1501 N N . PRO A 1 205 ? -8.758 11.633 -16.342 1.00 64.25 205 PRO A N 1
ATOM 1502 C CA . PRO A 1 205 ? -9.349 10.554 -15.567 1.00 64.25 205 PRO A CA 1
ATOM 1503 C C . PRO A 1 205 ? -8.869 9.196 -16.090 1.00 64.25 205 PRO A C 1
ATOM 1505 O O . PRO A 1 205 ? -9.176 8.824 -17.218 1.00 64.25 205 PRO A O 1
ATOM 1508 N N . THR A 1 206 ? -8.112 8.473 -15.267 1.00 86.25 206 THR A N 1
ATOM 1509 C CA . THR A 1 206 ? -7.585 7.138 -15.583 1.00 86.25 206 THR A CA 1
ATOM 1510 C C . THR A 1 206 ? -8.149 6.130 -14.590 1.00 86.25 206 THR A C 1
ATOM 1512 O O . THR A 1 206 ? -8.077 6.362 -13.379 1.00 86.25 206 THR A O 1
ATOM 1515 N N . ASN A 1 207 ? -8.679 5.011 -15.078 1.00 92.19 207 ASN A N 1
ATOM 1516 C CA . ASN A 1 207 ? -8.953 3.851 -14.236 1.00 92.19 207 ASN A CA 1
ATOM 1517 C C . ASN A 1 207 ? -7.646 3.098 -13.985 1.00 92.19 207 ASN A C 1
ATOM 1519 O O . ASN A 1 207 ? -6.898 2.857 -14.931 1.00 92.19 207 ASN A O 1
ATOM 1523 N N . LYS A 1 208 ? -7.362 2.735 -12.735 1.00 94.19 208 LYS A N 1
ATOM 1524 C CA . LYS A 1 208 ? -6.106 2.085 -12.347 1.00 94.19 208 LYS A CA 1
ATOM 1525 C C . LYS A 1 208 ? -6.378 0.805 -11.570 1.00 94.19 208 LYS A C 1
ATOM 1527 O O . LYS A 1 208 ? -7.006 0.850 -10.520 1.00 94.19 208 LYS A O 1
ATOM 1532 N N . GLU A 1 209 ? -5.858 -0.309 -12.059 1.00 96.94 209 GLU A N 1
ATOM 1533 C CA . GLU A 1 209 ? -5.946 -1.629 -11.436 1.00 96.94 209 GLU A CA 1
ATOM 1534 C C . GLU A 1 209 ? -4.527 -2.101 -11.123 1.00 96.94 209 GLU A C 1
ATOM 1536 O O . GLU A 1 209 ? -3.777 -2.490 -12.019 1.00 96.94 209 GLU A O 1
ATOM 1541 N N . ILE A 1 210 ? -4.134 -2.029 -9.852 1.00 98.38 210 ILE A N 1
ATOM 1542 C CA . ILE A 1 210 ? -2.773 -2.343 -9.411 1.00 98.38 210 ILE A CA 1
ATOM 1543 C C . ILE A 1 210 ? -2.838 -3.528 -8.459 1.00 98.38 210 ILE A C 1
ATOM 1545 O O . ILE A 1 210 ? -3.144 -3.349 -7.276 1.00 98.38 210 ILE A O 1
ATOM 1549 N N . TYR A 1 211 ? -2.600 -4.740 -8.962 1.00 98.81 211 TYR A N 1
ATOM 1550 C CA . TYR A 1 211 ? -2.883 -5.934 -8.169 1.00 98.81 211 TYR A CA 1
ATOM 1551 C C . TYR A 1 211 ? -1.945 -7.115 -8.341 1.00 98.81 211 TYR A C 1
ATOM 1553 O O . TYR A 1 211 ? -1.260 -7.232 -9.339 1.00 98.81 211 TYR A O 1
ATOM 1561 N N . GLY A 1 212 ? -1.876 -8.006 -7.354 1.00 98.69 212 GLY A N 1
ATOM 1562 C CA . GLY A 1 212 ? -1.046 -9.217 -7.456 1.00 98.69 212 GLY A CA 1
ATOM 1563 C C . GLY A 1 212 ? 0.463 -8.952 -7.571 1.00 98.69 212 GLY A C 1
ATOM 1564 O O . GLY A 1 212 ? 1.229 -9.880 -7.808 1.00 98.69 212 GLY A O 1
ATOM 1565 N N . ASN A 1 213 ? 0.927 -7.703 -7.433 1.00 98.94 213 ASN A N 1
ATOM 1566 C CA . ASN A 1 213 ? 2.349 -7.392 -7.559 1.00 98.94 213 ASN A CA 1
ATOM 1567 C C . ASN A 1 213 ? 3.099 -7.799 -6.290 1.00 98.94 213 ASN A C 1
ATOM 1569 O O . ASN A 1 213 ? 2.614 -7.610 -5.171 1.00 98.94 213 ASN A O 1
ATOM 1573 N N . ASN A 1 214 ? 4.321 -8.284 -6.475 1.00 98.88 214 ASN A N 1
ATOM 1574 C CA . ASN A 1 214 ? 5.215 -8.698 -5.409 1.00 98.88 214 ASN A CA 1
ATOM 1575 C C . ASN A 1 214 ? 6.449 -7.782 -5.393 1.00 98.88 214 ASN A C 1
ATOM 1577 O O . ASN A 1 214 ? 7.240 -7.759 -6.339 1.00 98.88 214 ASN A O 1
ATOM 1581 N N . ILE A 1 215 ? 6.597 -6.983 -4.335 1.00 98.94 215 ILE A N 1
ATOM 1582 C CA . ILE A 1 215 ? 7.622 -5.936 -4.229 1.00 98.94 215 ILE A CA 1
ATOM 1583 C C . ILE A 1 215 ? 8.455 -6.177 -2.979 1.00 98.94 215 ILE A C 1
ATOM 1585 O O . ILE A 1 215 ? 7.938 -6.063 -1.865 1.00 98.94 215 ILE A O 1
ATOM 1589 N N . TYR A 1 216 ? 9.743 -6.491 -3.143 1.00 98.88 216 TYR A N 1
ATOM 1590 C CA . TYR A 1 216 ? 10.559 -6.847 -1.986 1.00 98.88 216 TYR A CA 1
ATOM 1591 C C . TYR A 1 216 ? 12.066 -6.664 -2.107 1.00 98.88 216 TYR A C 1
ATOM 1593 O O . TYR A 1 216 ? 12.628 -6.566 -3.189 1.00 98.88 216 TYR A O 1
ATOM 1601 N N . ASN A 1 217 ? 12.765 -6.643 -0.970 1.00 98.69 217 ASN A N 1
ATOM 1602 C CA . ASN A 1 217 ? 14.220 -6.447 -0.910 1.00 98.69 217 ASN A CA 1
ATOM 1603 C C . ASN A 1 217 ? 14.658 -5.166 -1.643 1.00 98.69 217 ASN A C 1
ATOM 1605 O O . ASN A 1 217 ? 15.599 -5.181 -2.436 1.00 98.69 217 ASN A O 1
ATOM 1609 N N . ILE A 1 218 ? 13.941 -4.068 -1.422 1.00 98.75 218 ILE A N 1
ATOM 1610 C CA . ILE A 1 218 ? 14.240 -2.775 -2.038 1.00 98.75 218 ILE A CA 1
ATOM 1611 C C . ILE A 1 218 ? 15.157 -1.975 -1.114 1.00 98.75 218 ILE A C 1
ATOM 1613 O O . ILE A 1 218 ? 14.872 -1.836 0.077 1.00 98.75 218 ILE A O 1
ATOM 1617 N N . THR A 1 219 ? 16.230 -1.406 -1.660 1.00 98.25 219 THR A N 1
ATOM 1618 C CA . THR A 1 219 ? 17.167 -0.573 -0.891 1.00 98.25 219 THR A CA 1
ATOM 1619 C C . THR A 1 219 ? 17.363 0.768 -1.577 1.00 98.25 219 THR A C 1
ATOM 1621 O O . THR A 1 219 ? 17.933 0.843 -2.661 1.00 98.25 219 THR A O 1
ATOM 1624 N N . GLY A 1 220 ? 16.916 1.847 -0.948 1.00 97.38 220 GLY A N 1
ATOM 1625 C CA . GLY A 1 220 ? 17.210 3.201 -1.401 1.00 97.38 220 GLY A CA 1
ATOM 1626 C C . GLY A 1 220 ? 18.121 3.956 -0.445 1.00 97.38 220 GLY A C 1
ATOM 1627 O O . GLY A 1 220 ? 18.185 3.677 0.754 1.00 97.38 220 GLY A O 1
ATOM 1628 N N . ASN A 1 221 ? 18.790 4.969 -0.983 1.00 96.25 221 ASN A N 1
ATOM 1629 C CA . ASN A 1 221 ? 19.675 5.859 -0.237 1.00 96.25 221 ASN A CA 1
ATOM 1630 C C . ASN A 1 221 ? 19.172 7.311 -0.290 1.00 96.25 221 ASN A C 1
ATOM 1632 O O . ASN A 1 221 ? 19.958 8.258 -0.173 1.00 96.25 221 ASN A O 1
ATOM 1636 N N . SER A 1 222 ? 17.860 7.496 -0.451 1.00 94.69 222 SER A N 1
ATOM 1637 C CA . SER A 1 222 ? 17.249 8.803 -0.668 1.00 94.69 222 SER A CA 1
ATOM 1638 C C . SER A 1 222 ? 17.460 9.753 0.515 1.00 94.69 222 SER A C 1
ATOM 1640 O O . SER A 1 222 ? 17.108 9.440 1.657 1.00 94.69 222 SER A O 1
ATOM 1642 N N . SER A 1 223 ? 18.007 10.938 0.233 1.00 90.81 223 SER A N 1
ATOM 1643 C CA . SER A 1 223 ? 18.261 11.994 1.223 1.00 90.81 223 SER A CA 1
ATOM 1644 C C . SER A 1 223 ? 17.301 13.178 1.121 1.00 90.81 223 SER A C 1
ATOM 1646 O O . SER A 1 223 ? 17.240 13.971 2.060 1.00 90.81 223 SER A O 1
ATOM 1648 N N . ALA A 1 224 ? 16.535 13.283 0.023 1.00 90.12 224 ALA A N 1
ATOM 1649 C CA . ALA A 1 224 ? 15.546 14.348 -0.202 1.00 90.12 224 ALA A CA 1
ATOM 1650 C C . ALA A 1 224 ? 14.125 13.855 -0.565 1.00 90.12 224 ALA A C 1
ATOM 1652 O O . ALA A 1 224 ? 13.188 14.642 -0.496 1.00 90.12 224 ALA A O 1
ATOM 1653 N N . ASN A 1 225 ? 13.946 12.570 -0.903 1.00 94.38 225 ASN A N 1
ATOM 1654 C CA . ASN A 1 225 ? 12.649 11.965 -1.259 1.00 94.38 225 ASN A CA 1
ATOM 1655 C C . ASN A 1 225 ? 12.377 10.654 -0.490 1.00 94.38 225 ASN A C 1
ATOM 1657 O O . ASN A 1 225 ? 13.193 10.215 0.325 1.00 94.38 225 ASN A O 1
ATOM 1661 N N . SER A 1 226 ? 11.262 9.986 -0.767 1.00 96.31 226 SER A N 1
ATOM 1662 C CA . SER A 1 226 ? 10.927 8.697 -0.152 1.00 96.31 226 SER A CA 1
ATOM 1663 C C . SER A 1 226 ? 11.432 7.495 -0.963 1.00 96.31 226 SER A C 1
ATOM 1665 O O . SER A 1 226 ? 11.709 7.585 -2.159 1.00 96.31 226 SER A O 1
ATOM 1667 N N . VAL A 1 227 ? 11.505 6.343 -0.297 1.00 98.50 227 VAL A N 1
ATOM 1668 C CA . VAL A 1 227 ? 11.526 5.018 -0.933 1.00 98.50 227 VAL A CA 1
ATOM 1669 C C . VAL A 1 227 ? 10.119 4.422 -0.808 1.00 98.50 227 VAL A C 1
ATOM 1671 O O . VAL A 1 227 ? 9.661 4.147 0.299 1.00 98.50 227 VAL A O 1
ATOM 1674 N N . GLY A 1 228 ? 9.411 4.279 -1.924 1.00 98.44 228 GLY A N 1
ATOM 1675 C CA . GLY A 1 228 ? 8.010 3.865 -2.000 1.00 98.44 228 GLY A CA 1
ATOM 1676 C C . GLY A 1 228 ? 7.795 2.587 -2.812 1.00 98.44 228 GLY A C 1
ATOM 1677 O O . GLY A 1 228 ? 8.518 2.325 -3.775 1.00 98.44 228 GLY A O 1
ATOM 1678 N N . ALA A 1 229 ? 6.790 1.784 -2.449 1.00 98.88 229 ALA A N 1
ATOM 1679 C CA . ALA A 1 229 ? 6.456 0.587 -3.221 1.00 98.88 229 ALA A CA 1
ATOM 1680 C C . ALA A 1 229 ? 5.497 0.959 -4.353 1.00 98.88 229 ALA A C 1
ATOM 1682 O O . ALA A 1 229 ? 5.841 0.811 -5.523 1.00 98.88 229 ALA A O 1
ATOM 1683 N N . ILE A 1 230 ? 4.327 1.497 -4.001 1.00 98.88 230 ILE A N 1
ATOM 1684 C CA . ILE A 1 230 ? 3.271 1.862 -4.948 1.00 98.88 230 ILE A CA 1
ATOM 1685 C C . ILE A 1 230 ? 2.865 3.317 -4.721 1.00 98.88 230 ILE A C 1
ATOM 1687 O O . ILE A 1 230 ? 2.463 3.686 -3.617 1.00 98.88 230 ILE A O 1
ATOM 1691 N N . LEU A 1 231 ? 2.930 4.129 -5.775 1.00 97.38 231 LEU A N 1
ATOM 1692 C CA . LEU A 1 231 ? 2.422 5.498 -5.804 1.00 97.38 231 LEU A CA 1
ATOM 1693 C C . LEU A 1 231 ? 1.398 5.658 -6.922 1.00 97.38 231 LEU A C 1
ATOM 1695 O O . LEU A 1 231 ? 1.688 5.387 -8.089 1.00 97.38 231 LEU A O 1
ATOM 1699 N N . ILE A 1 232 ? 0.218 6.144 -6.546 1.00 94.31 232 ILE A N 1
ATOM 1700 C CA . ILE A 1 232 ? -0.894 6.413 -7.452 1.00 94.31 232 ILE A CA 1
ATOM 1701 C C . ILE A 1 232 ? -1.143 7.914 -7.540 1.00 94.31 232 ILE A C 1
ATOM 1703 O O . ILE A 1 232 ? -1.336 8.571 -6.517 1.00 94.31 232 ILE A O 1
ATOM 1707 N N . ASP A 1 233 ? -1.212 8.446 -8.756 1.00 91.50 233 ASP A N 1
ATOM 1708 C CA . ASP A 1 233 ? -1.567 9.840 -9.025 1.00 91.50 233 ASP A CA 1
ATOM 1709 C C . ASP A 1 233 ? -2.423 9.952 -10.292 1.00 91.50 233 ASP A C 1
ATOM 1711 O O . ASP A 1 233 ? -2.317 9.132 -11.205 1.00 91.50 233 ASP A O 1
ATOM 1715 N N . PHE A 1 234 ? -3.260 10.993 -10.359 1.00 89.69 234 PHE A N 1
ATOM 1716 C CA . PHE A 1 234 ? -4.166 11.253 -11.488 1.00 89.69 234 PHE A CA 1
ATOM 1717 C C . PHE A 1 234 ? -5.142 10.100 -11.792 1.00 89.69 234 PHE A C 1
ATOM 1719 O O . PHE A 1 234 ? -5.554 9.888 -12.931 1.00 89.69 234 PHE A O 1
ATOM 1726 N N . GLY A 1 235 ? -5.535 9.340 -10.771 1.00 89.62 235 GLY A N 1
ATOM 1727 C CA . GLY A 1 235 ? -6.566 8.316 -10.883 1.00 89.62 235 GLY A CA 1
ATOM 1728 C C . GLY A 1 235 ? -7.989 8.855 -10.714 1.00 89.62 235 GLY A C 1
ATOM 1729 O O . GLY A 1 235 ? -8.229 9.792 -9.946 1.00 89.62 235 GLY A O 1
ATOM 1730 N N . THR A 1 236 ? -8.948 8.235 -11.405 1.00 89.25 236 THR A N 1
ATOM 1731 C CA . THR A 1 236 ? -10.390 8.492 -11.236 1.00 89.25 236 THR A CA 1
ATOM 1732 C C . THR A 1 236 ? -11.087 7.365 -10.507 1.00 89.25 236 THR A C 1
ATOM 1734 O O . THR A 1 236 ? -11.743 7.640 -9.507 1.00 89.25 236 THR A O 1
ATOM 1737 N N . VAL A 1 237 ? -10.911 6.125 -10.959 1.00 92.06 237 VAL A N 1
ATOM 1738 C CA . VAL A 1 237 ? -11.264 4.920 -10.202 1.00 92.06 237 VAL A CA 1
ATOM 1739 C C . VAL A 1 237 ? -9.989 4.113 -10.046 1.00 92.06 237 VAL A C 1
ATOM 1741 O O . VAL A 1 237 ? -9.366 3.766 -11.042 1.00 92.06 237 VAL A O 1
ATOM 1744 N N . CYS A 1 238 ? -9.559 3.863 -8.816 1.00 94.12 238 CYS A N 1
ATOM 1745 C CA . CYS A 1 238 ? -8.355 3.081 -8.553 1.00 94.12 238 CYS A CA 1
ATOM 1746 C C . CYS A 1 238 ? -8.680 1.917 -7.633 1.00 94.12 238 CYS A C 1
ATOM 1748 O O . CYS A 1 238 ? -9.248 2.144 -6.568 1.00 94.12 238 CYS A O 1
ATOM 1750 N N . ASN A 1 239 ? -8.243 0.721 -7.999 1.00 96.56 239 ASN A N 1
ATOM 1751 C CA . ASN A 1 239 ? -8.283 -0.460 -7.154 1.00 96.56 239 ASN A CA 1
ATOM 1752 C C . ASN A 1 239 ? -6.855 -0.977 -6.984 1.00 96.56 239 ASN A C 1
ATOM 1754 O O . ASN A 1 239 ? -6.164 -1.290 -7.954 1.00 96.56 239 ASN A O 1
ATOM 1758 N N . ILE A 1 240 ? -6.395 -1.011 -5.736 1.00 98.44 240 ILE A N 1
ATOM 1759 C CA . ILE A 1 240 ? -5.054 -1.458 -5.369 1.00 98.44 240 ILE A CA 1
ATOM 1760 C C . ILE A 1 240 ? -5.224 -2.655 -4.446 1.00 98.44 240 ILE A C 1
ATOM 1762 O O . ILE A 1 240 ? -5.601 -2.479 -3.285 1.00 98.44 240 ILE A O 1
ATOM 1766 N N . TYR A 1 241 ? -4.989 -3.867 -4.945 1.00 98.75 241 TYR A N 1
ATOM 1767 C CA . TYR A 1 241 ? -5.345 -5.064 -4.188 1.00 98.75 241 TYR A CA 1
ATOM 1768 C C . TYR A 1 241 ? -4.458 -6.268 -4.412 1.00 98.75 241 TYR A C 1
ATOM 1770 O O . TYR A 1 241 ? -3.813 -6.394 -5.436 1.00 98.75 241 TYR A O 1
ATOM 1778 N N . ARG A 1 242 ? -4.406 -7.192 -3.456 1.00 98.62 242 ARG A N 1
ATOM 1779 C CA . ARG A 1 242 ? -3.583 -8.408 -3.566 1.00 98.62 242 ARG A CA 1
ATOM 1780 C C . ARG A 1 242 ? -2.095 -8.158 -3.813 1.00 98.62 242 ARG A C 1
ATOM 1782 O O . ARG A 1 242 ? -1.389 -9.052 -4.261 1.00 98.62 242 ARG A O 1
ATOM 1789 N N . ASN A 1 243 ? -1.584 -6.967 -3.507 1.00 98.94 243 ASN A N 1
ATOM 1790 C CA . ASN A 1 243 ? -0.150 -6.711 -3.574 1.00 98.94 243 ASN A CA 1
ATOM 1791 C C . ASN A 1 243 ? 0.523 -7.222 -2.296 1.00 98.94 243 ASN A C 1
ATOM 1793 O O . ASN A 1 243 ? -0.021 -7.077 -1.196 1.00 98.94 243 ASN A O 1
ATOM 1797 N N . LYS A 1 244 ? 1.719 -7.792 -2.448 1.00 98.88 244 LYS A N 1
ATOM 1798 C CA . LYS A 1 244 ? 2.582 -8.226 -1.350 1.00 98.88 244 LYS A CA 1
ATOM 1799 C C . LYS A 1 244 ? 3.838 -7.359 -1.339 1.00 98.88 244 LYS A C 1
ATOM 1801 O O . LYS A 1 244 ? 4.610 -7.365 -2.294 1.00 98.88 244 LYS A O 1
ATOM 1806 N N . ILE A 1 245 ? 4.016 -6.578 -0.277 1.00 98.94 245 ILE A N 1
ATOM 1807 C CA . ILE A 1 245 ? 5.096 -5.594 -0.145 1.00 98.94 245 ILE A CA 1
ATOM 1808 C C . ILE A 1 245 ? 5.874 -5.893 1.131 1.00 98.94 245 ILE A C 1
ATOM 1810 O O . ILE A 1 245 ? 5.311 -5.823 2.224 1.00 98.94 245 ILE A O 1
ATOM 1814 N N . TYR A 1 246 ? 7.165 -6.201 1.015 1.00 98.88 246 TYR A N 1
ATOM 1815 C CA . TYR A 1 246 ? 7.980 -6.498 2.191 1.00 98.88 246 TYR A CA 1
ATOM 1816 C C . TYR A 1 246 ? 9.464 -6.189 2.025 1.00 98.88 246 TYR A C 1
ATOM 1818 O O . TYR A 1 246 ? 10.002 -6.146 0.930 1.00 98.88 246 TYR A O 1
ATOM 1826 N N . ASN A 1 247 ? 10.160 -5.977 3.134 1.00 98.56 247 ASN A N 1
ATOM 1827 C CA . ASN A 1 247 ? 11.603 -5.753 3.178 1.00 98.56 247 ASN A CA 1
ATOM 1828 C C . ASN A 1 247 ? 12.060 -4.599 2.271 1.00 98.56 247 ASN A C 1
ATOM 1830 O O . ASN A 1 247 ? 12.945 -4.749 1.424 1.00 98.56 247 ASN A O 1
ATOM 1834 N N . MET A 1 248 ? 11.434 -3.436 2.443 1.00 98.50 248 MET A N 1
ATOM 1835 C CA . MET A 1 248 ? 11.880 -2.202 1.803 1.00 98.50 248 MET A CA 1
ATOM 1836 C C . MET A 1 248 ? 12.645 -1.336 2.787 1.00 98.50 248 MET A C 1
ATOM 1838 O O . MET A 1 248 ? 12.252 -1.218 3.947 1.00 98.50 248 MET A O 1
ATOM 1842 N N . SER A 1 249 ? 13.706 -0.681 2.325 1.00 98.38 249 SER A N 1
ATOM 1843 C CA . SER A 1 249 ? 14.550 0.127 3.191 1.00 98.38 249 SER A CA 1
ATOM 1844 C C . SER A 1 249 ? 15.008 1.440 2.572 1.00 98.38 249 SER A C 1
ATOM 1846 O O . SER A 1 249 ? 15.338 1.510 1.389 1.00 98.38 249 SER A O 1
ATOM 1848 N N . ASN A 1 250 ? 15.081 2.477 3.409 1.00 98.25 250 ASN A N 1
ATOM 1849 C CA . ASN A 1 250 ? 15.938 3.632 3.162 1.00 98.25 250 ASN A CA 1
ATOM 1850 C C . ASN A 1 250 ? 17.085 3.618 4.178 1.00 98.25 250 ASN A C 1
ATOM 1852 O O . ASN A 1 250 ? 16.860 3.761 5.382 1.00 98.25 250 ASN A O 1
ATOM 1856 N N . THR A 1 251 ? 18.315 3.424 3.703 1.00 96.69 251 THR A N 1
ATOM 1857 C CA . THR A 1 251 ? 19.496 3.289 4.571 1.00 96.69 251 THR A CA 1
ATOM 1858 C C . THR A 1 251 ? 20.151 4.623 4.921 1.00 96.69 251 THR A C 1
ATOM 1860 O O . THR A 1 251 ? 21.106 4.653 5.695 1.00 96.69 251 THR A O 1
ATOM 1863 N N . THR A 1 252 ? 19.671 5.736 4.372 1.00 95.38 252 THR A N 1
ATOM 1864 C CA . THR A 1 252 ? 20.251 7.058 4.621 1.00 95.38 252 THR A CA 1
ATOM 1865 C C . THR A 1 252 ? 19.763 7.637 5.947 1.00 95.38 252 THR A C 1
ATOM 1867 O O . THR A 1 252 ? 18.585 7.543 6.294 1.00 95.38 252 THR A O 1
ATOM 1870 N N . ALA A 1 253 ? 20.668 8.283 6.689 1.00 95.44 253 ALA A N 1
ATOM 1871 C CA . ALA A 1 253 ? 20.284 9.117 7.820 1.00 95.44 253 ALA A CA 1
ATOM 1872 C C . ALA A 1 253 ? 19.548 10.358 7.303 1.00 95.44 253 ALA A C 1
ATOM 1874 O O . ALA A 1 253 ? 20.157 11.264 6.736 1.00 95.44 253 ALA A O 1
ATOM 1875 N N . THR A 1 254 ? 18.225 10.366 7.441 1.00 92.12 254 THR A N 1
ATOM 1876 C CA . THR A 1 254 ? 17.357 11.378 6.837 1.00 92.12 254 THR A CA 1
ATOM 1877 C C . THR A 1 254 ? 16.309 11.899 7.815 1.00 92.12 254 THR A C 1
ATOM 1879 O O . THR A 1 254 ? 15.894 11.198 8.742 1.00 92.12 254 THR A O 1
ATOM 1882 N N . GLY A 1 255 ? 15.893 13.146 7.591 1.00 89.25 255 GLY A N 1
ATOM 1883 C CA . GLY A 1 255 ? 14.809 13.822 8.302 1.00 89.25 255 GLY A CA 1
ATOM 1884 C C . GLY A 1 255 ? 13.505 13.903 7.502 1.00 89.25 255 GLY A C 1
ATOM 1885 O O . GLY A 1 255 ? 12.629 14.671 7.883 1.00 89.25 255 GLY A O 1
ATOM 1886 N N . ILE A 1 256 ? 13.355 13.163 6.401 1.00 91.06 256 ILE A N 1
ATOM 1887 C CA . ILE A 1 256 ? 12.143 13.186 5.559 1.00 91.06 256 ILE A CA 1
ATOM 1888 C C . ILE A 1 256 ? 10.988 12.432 6.221 1.00 91.06 256 ILE A C 1
ATOM 1890 O O . ILE A 1 256 ? 11.197 11.442 6.921 1.00 91.06 256 ILE A O 1
ATOM 1894 N N . SER A 1 257 ? 9.764 12.890 5.949 1.00 93.50 257 SER A N 1
ATOM 1895 C CA . SER A 1 257 ? 8.514 12.284 6.402 1.00 93.50 257 SER A CA 1
ATOM 1896 C C . SER A 1 257 ? 7.587 11.968 5.211 1.00 93.50 257 SER A C 1
ATOM 1898 O O . SER A 1 257 ? 7.046 12.914 4.636 1.00 93.50 257 SER A O 1
ATOM 1900 N N . PRO A 1 258 ? 7.327 10.690 4.881 1.00 97.00 258 PRO A N 1
ATOM 1901 C CA . PRO A 1 258 ? 8.040 9.506 5.354 1.00 97.00 258 PRO A CA 1
ATOM 1902 C C . PRO A 1 258 ? 9.324 9.259 4.549 1.00 97.00 258 PRO A C 1
ATOM 1904 O O . PRO A 1 258 ? 9.414 9.577 3.363 1.00 97.00 258 PRO A O 1
ATOM 1907 N N . ALA A 1 259 ? 10.321 8.637 5.169 1.00 98.12 259 ALA A N 1
ATOM 1908 C CA . ALA A 1 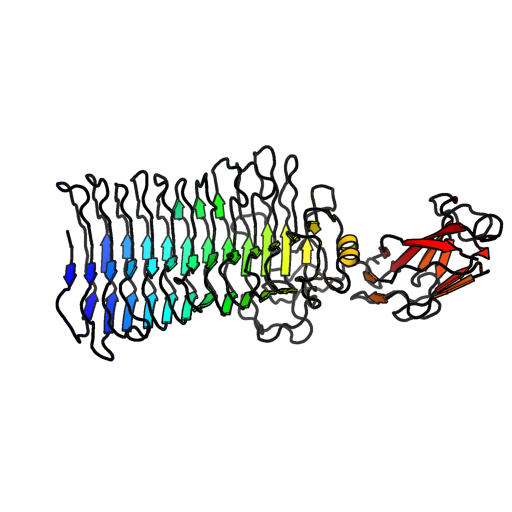259 ? 11.503 8.142 4.470 1.00 98.12 259 ALA A CA 1
ATOM 1909 C C . ALA A 1 259 ? 11.204 6.856 3.674 1.00 98.12 259 ALA A C 1
ATOM 1911 O O . ALA A 1 259 ? 11.792 6.663 2.607 1.00 98.12 259 ALA A O 1
ATOM 1912 N N . VAL A 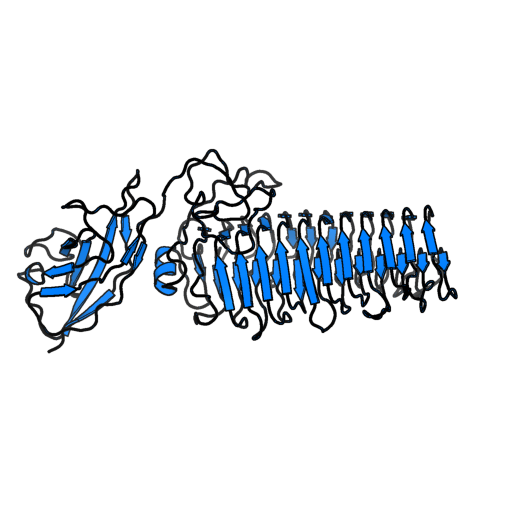1 260 ? 10.278 6.015 4.158 1.00 98.81 260 VAL A N 1
ATOM 1913 C CA . VAL A 1 260 ? 9.762 4.826 3.454 1.00 98.81 260 VAL A CA 1
ATOM 1914 C C . VAL A 1 260 ? 8.237 4.778 3.514 1.00 98.81 260 VAL A C 1
ATOM 1916 O O . VAL A 1 260 ? 7.658 5.028 4.573 1.00 98.81 260 VAL A O 1
ATOM 1919 N N . TYR A 1 261 ? 7.587 4.394 2.413 1.00 98.81 261 TYR A N 1
ATOM 1920 C CA . TYR A 1 261 ? 6.170 4.032 2.436 1.00 98.81 261 TYR A CA 1
ATOM 1921 C C . TYR A 1 261 ? 5.835 2.775 1.630 1.00 98.81 261 TYR A C 1
ATOM 1923 O O . TYR A 1 261 ? 6.513 2.452 0.657 1.00 98.81 261 TYR A O 1
ATOM 1931 N N . GLY A 1 262 ? 4.770 2.073 2.019 1.00 98.88 262 GLY A N 1
ATOM 1932 C CA . GLY A 1 262 ? 4.226 0.954 1.249 1.00 98.88 262 GLY A CA 1
ATOM 1933 C C . GLY A 1 262 ? 3.378 1.445 0.079 1.00 98.88 262 GLY A C 1
ATOM 1934 O O . GLY A 1 262 ? 3.852 1.511 -1.054 1.00 98.88 262 GLY A O 1
ATOM 1935 N N . ILE A 1 263 ? 2.134 1.840 0.357 1.00 98.88 263 ILE A N 1
ATOM 1936 C CA . ILE A 1 263 ? 1.184 2.324 -0.658 1.00 98.88 263 ILE A CA 1
ATOM 1937 C C . ILE A 1 263 ? 0.845 3.791 -0.393 1.00 98.88 263 ILE A C 1
ATOM 1939 O O . ILE A 1 263 ? 0.453 4.140 0.718 1.00 98.88 263 ILE A O 1
ATOM 1943 N N . ASN A 1 264 ? 0.951 4.640 -1.415 1.00 98.00 264 ASN A N 1
ATOM 1944 C CA . ASN A 1 264 ? 0.571 6.049 -1.364 1.00 98.00 264 ASN A CA 1
ATOM 1945 C C . ASN A 1 264 ? -0.479 6.380 -2.431 1.00 98.00 264 ASN A C 1
ATOM 1947 O O . ASN A 1 264 ? -0.261 6.164 -3.625 1.00 98.00 264 ASN A O 1
ATOM 1951 N N . ILE A 1 265 ? -1.591 6.968 -1.993 1.00 95.75 265 ILE A N 1
ATOM 1952 C CA . ILE A 1 265 ? -2.531 7.666 -2.869 1.00 95.75 265 ILE A CA 1
ATOM 1953 C C . ILE A 1 265 ? -2.180 9.148 -2.824 1.00 95.75 265 ILE A C 1
ATOM 1955 O O . ILE A 1 265 ? -2.505 9.842 -1.855 1.00 95.75 265 ILE A O 1
ATOM 1959 N N . GLY A 1 266 ? -1.519 9.616 -3.882 1.00 93.19 266 GLY A N 1
ATOM 1960 C CA . GLY A 1 266 ? -1.053 10.987 -4.040 1.00 93.19 266 GLY A CA 1
ATOM 1961 C C . GLY A 1 266 ? -2.175 12.025 -4.043 1.00 93.19 266 GLY A C 1
ATOM 1962 O O . GLY A 1 266 ? -3.373 11.715 -4.036 1.00 93.19 266 GLY A O 1
ATOM 1963 N N 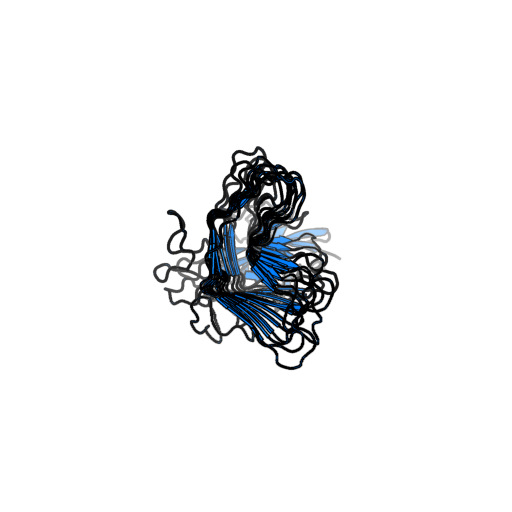. THR A 1 267 ? -1.785 13.296 -4.033 1.00 91.62 267 THR A N 1
ATOM 1964 C CA . THR A 1 267 ? -2.715 14.426 -3.908 1.00 91.62 267 THR A CA 1
ATOM 1965 C C . THR A 1 267 ? -3.522 14.700 -5.174 1.00 91.62 267 THR A C 1
ATOM 1967 O O . THR A 1 267 ? -4.542 15.379 -5.101 1.00 91.62 267 THR A O 1
ATOM 1970 N N . ASN A 1 268 ? -3.113 14.169 -6.331 1.00 88.00 268 ASN A N 1
ATOM 1971 C CA . ASN A 1 268 ? -3.752 14.468 -7.616 1.00 88.00 268 ASN A CA 1
ATOM 1972 C C . ASN A 1 268 ? -4.825 13.444 -8.016 1.00 88.00 268 ASN A C 1
ATOM 1974 O O . ASN A 1 268 ? -5.191 13.354 -9.186 1.00 88.00 268 ASN A O 1
ATOM 1978 N N . ASN A 1 269 ? -5.311 12.632 -7.077 1.00 84.50 269 ASN A N 1
ATOM 1979 C CA . ASN A 1 269 ? -6.365 11.657 -7.345 1.00 84.50 269 ASN A CA 1
ATOM 1980 C C . ASN A 1 269 ? -7.743 12.326 -7.281 1.00 84.50 269 ASN A C 1
ATOM 1982 O O . ASN A 1 269 ? -8.048 13.071 -6.349 1.00 84.50 269 ASN A O 1
ATOM 1986 N N . ASN A 1 270 ? -8.590 12.083 -8.279 1.00 69.50 270 ASN A N 1
ATOM 1987 C CA . ASN A 1 270 ? -9.719 12.966 -8.569 1.00 69.50 270 ASN A CA 1
ATOM 1988 C C . ASN A 1 270 ? -11.075 12.470 -8.066 1.00 69.50 270 ASN A C 1
ATOM 1990 O O . ASN A 1 270 ? -11.984 13.291 -7.975 1.00 69.50 270 ASN A O 1
ATOM 1994 N N . THR A 1 271 ? -11.282 11.174 -7.792 1.00 83.25 271 THR A N 1
ATOM 1995 C CA . THR A 1 271 ? -12.649 10.732 -7.441 1.00 83.25 271 THR A CA 1
ATOM 1996 C C . THR A 1 271 ? -12.737 9.535 -6.502 1.00 83.25 271 THR A C 1
ATOM 1998 O O . THR A 1 271 ? -13.266 9.693 -5.409 1.00 83.25 271 THR A O 1
ATOM 2001 N N . GLN A 1 272 ? -12.261 8.347 -6.874 1.00 91.62 272 GLN A N 1
ATOM 2002 C CA . GLN A 1 272 ? -12.478 7.120 -6.099 1.00 91.62 272 GLN A CA 1
ATOM 2003 C C . GLN A 1 272 ? -11.227 6.241 -6.092 1.00 91.62 272 GLN A C 1
ATOM 2005 O O . GLN A 1 272 ? -10.717 5.869 -7.147 1.00 91.62 272 GLN A O 1
ATOM 2010 N N . CYS A 1 273 ? -10.730 5.886 -4.909 1.00 93.31 273 CYS A N 1
ATOM 2011 C CA . CYS A 1 273 ? -9.650 4.907 -4.779 1.00 93.31 273 CYS A CA 1
ATOM 2012 C C . CYS A 1 273 ? -9.952 3.944 -3.635 1.00 93.31 273 CYS A C 1
ATOM 2014 O O . CYS A 1 273 ? -10.262 4.388 -2.530 1.00 93.31 273 CYS A O 1
ATOM 2016 N N . GLN A 1 274 ? -9.825 2.649 -3.896 1.00 95.50 274 GLN A N 1
ATOM 2017 C CA . GLN A 1 274 ? -9.985 1.581 -2.923 1.00 95.50 274 GLN A CA 1
ATOM 2018 C C . GLN A 1 274 ? -8.684 0.784 -2.827 1.00 95.50 274 GLN A C 1
ATOM 2020 O O . GLN A 1 274 ? -8.095 0.396 -3.836 1.00 95.50 274 GLN A O 1
ATOM 2025 N N . ILE A 1 275 ? -8.229 0.557 -1.600 1.00 98.31 275 ILE A N 1
ATOM 2026 C CA . ILE A 1 275 ? -7.071 -0.281 -1.292 1.00 98.31 275 ILE A CA 1
ATOM 2027 C C . ILE A 1 275 ? -7.589 -1.476 -0.508 1.00 98.31 275 ILE A C 1
ATOM 2029 O O . ILE A 1 275 ? -8.176 -1.272 0.556 1.00 98.31 275 ILE A O 1
ATOM 2033 N N . HIS A 1 276 ? -7.404 -2.702 -0.996 1.00 98.75 276 HIS A N 1
ATOM 2034 C CA . HIS A 1 276 ? -7.895 -3.866 -0.263 1.00 98.75 276 HIS A CA 1
ATOM 2035 C C . HIS A 1 276 ? -7.106 -5.153 -0.430 1.00 98.75 276 HIS A C 1
ATOM 2037 O O . HIS A 1 276 ? -6.442 -5.346 -1.434 1.00 98.75 276 HIS A O 1
ATOM 2043 N N . ASN A 1 277 ? -7.195 -6.066 0.538 1.00 98.75 277 ASN A N 1
ATOM 2044 C CA . ASN A 1 277 ? -6.492 -7.351 0.501 1.00 98.75 277 ASN A CA 1
ATOM 2045 C C . ASN A 1 277 ? -4.995 -7.192 0.186 1.00 98.75 277 ASN A C 1
ATOM 2047 O O . ASN A 1 277 ? -4.485 -7.919 -0.652 1.00 98.75 277 ASN A O 1
ATOM 2051 N N . ASN A 1 278 ? -4.286 -6.203 0.735 1.00 98.94 278 ASN A N 1
ATOM 2052 C CA . ASN A 1 278 ? -2.832 -6.096 0.552 1.00 98.94 278 ASN A CA 1
ATOM 2053 C C . ASN A 1 278 ? -2.095 -6.545 1.815 1.00 98.94 278 ASN A C 1
ATOM 2055 O O . ASN A 1 278 ? -2.535 -6.244 2.926 1.00 98.94 278 ASN A O 1
ATOM 2059 N N . PHE A 1 279 ? -0.939 -7.184 1.624 1.00 98.94 279 PHE A N 1
ATOM 2060 C CA . PHE A 1 279 ? -0.003 -7.540 2.688 1.00 98.94 279 PHE A CA 1
ATOM 2061 C C . PHE A 1 279 ? 1.208 -6.612 2.667 1.00 98.94 279 PHE A C 1
ATOM 2063 O O . PHE A 1 279 ? 1.904 -6.507 1.654 1.00 98.94 279 PHE A O 1
ATOM 2070 N N . LEU A 1 280 ? 1.456 -5.929 3.785 1.00 98.88 280 LEU A N 1
ATOM 2071 C CA . LEU A 1 280 ? 2.573 -5.007 3.949 1.00 98.88 280 LEU A CA 1
ATOM 2072 C C . LEU A 1 280 ? 3.336 -5.324 5.237 1.00 98.88 280 LEU A C 1
ATOM 2074 O O . LEU A 1 280 ? 2.771 -5.216 6.326 1.00 98.88 280 LEU A O 1
ATOM 2078 N N . CYS A 1 281 ? 4.626 -5.635 5.136 1.00 98.81 281 CYS A N 1
ATOM 2079 C CA . CYS A 1 281 ? 5.493 -5.774 6.307 1.00 98.81 281 CYS A CA 1
ATOM 2080 C C . CYS A 1 281 ? 6.931 -5.328 6.058 1.00 98.81 281 CYS A C 1
ATOM 2082 O O . CYS A 1 281 ? 7.295 -4.914 4.962 1.00 98.81 281 CYS A O 1
ATOM 2084 N N . GLU A 1 282 ? 7.767 -5.378 7.097 1.00 98.62 282 GLU A N 1
ATOM 2085 C CA . GLU A 1 282 ? 9.218 -5.225 6.961 1.00 98.62 282 GLU A CA 1
ATOM 2086 C C . GLU A 1 282 ? 9.652 -3.915 6.251 1.00 98.62 282 GLU A C 1
ATOM 2088 O O . GLU A 1 282 ? 10.629 -3.892 5.499 1.00 98.62 282 GLU A O 1
ATOM 2093 N N . LEU A 1 283 ? 8.946 -2.803 6.482 1.00 98.88 283 LEU A N 1
ATOM 2094 C CA . LEU A 1 283 ? 9.361 -1.470 6.023 1.00 98.88 283 LEU A CA 1
ATOM 2095 C C . LEU A 1 283 ? 10.369 -0.880 7.019 1.00 98.88 283 LEU A C 1
ATOM 2097 O O . LEU A 1 283 ? 10.079 -0.811 8.209 1.00 98.88 283 LEU A O 1
ATOM 2101 N N . LYS A 1 284 ? 11.560 -0.475 6.563 1.00 98.50 284 LYS A N 1
ATOM 2102 C CA . LYS A 1 284 ? 12.726 -0.229 7.434 1.00 98.50 284 LYS A CA 1
ATOM 2103 C C . LYS A 1 284 ? 13.409 1.105 7.132 1.00 98.50 284 LYS A C 1
ATOM 2105 O O . LYS A 1 284 ? 13.664 1.454 5.985 1.00 98.50 284 LYS A O 1
ATOM 2110 N N . THR A 1 285 ? 13.806 1.834 8.168 1.00 98.25 285 THR A N 1
ATOM 2111 C CA . THR A 1 285 ? 14.610 3.062 8.034 1.00 98.25 285 THR A CA 1
ATOM 2112 C C . THR A 1 285 ? 15.664 3.109 9.144 1.00 98.25 285 THR A C 1
ATOM 2114 O O . THR A 1 285 ? 15.547 3.929 10.058 1.00 98.25 285 THR A O 1
ATOM 2117 N N . PRO A 1 286 ? 16.679 2.223 9.114 1.00 98.06 286 PRO A N 1
ATOM 2118 C CA . PRO A 1 286 ? 17.553 1.940 10.263 1.00 98.06 286 PRO A CA 1
ATOM 2119 C C . PRO A 1 286 ? 18.345 3.147 10.784 1.00 98.06 286 PRO A C 1
ATOM 2121 O O . PRO A 1 286 ? 18.846 3.119 11.908 1.00 98.06 286 PRO A O 1
ATOM 2124 N N . ASN A 1 287 ? 18.459 4.203 9.976 1.00 97.69 287 ASN A N 1
ATOM 2125 C CA . ASN A 1 287 ? 19.230 5.403 10.290 1.00 97.69 287 ASN A CA 1
ATOM 2126 C C . ASN A 1 287 ? 18.379 6.686 10.292 1.00 97.69 287 ASN A C 1
ATOM 2128 O O . ASN A 1 287 ? 18.913 7.770 10.524 1.00 97.69 287 ASN A O 1
ATOM 2132 N N . ALA A 1 288 ? 17.073 6.612 10.004 1.00 97.19 288 ALA A N 1
ATOM 2133 C CA . ALA A 1 288 ? 16.239 7.811 9.915 1.00 97.19 288 ALA A CA 1
ATOM 2134 C C . ALA A 1 288 ? 16.023 8.444 11.293 1.00 97.19 288 ALA A C 1
ATOM 2136 O O . ALA A 1 288 ? 15.756 7.750 12.274 1.00 97.19 288 ALA A O 1
ATOM 2137 N N . SER A 1 289 ? 16.085 9.774 11.345 1.00 96.81 289 SER A N 1
ATOM 2138 C CA . SER A 1 289 ? 15.798 10.563 12.542 1.00 96.81 289 SER A CA 1
ATOM 2139 C C . SER A 1 289 ? 14.557 11.426 12.294 1.00 96.81 289 SER A C 1
ATOM 2141 O O . SER A 1 289 ? 14.661 12.637 12.089 1.00 96.81 289 SER A O 1
ATOM 2143 N N . ASN A 1 290 ? 13.381 10.793 12.268 1.00 96.12 290 ASN A N 1
ATOM 2144 C CA . ASN A 1 290 ? 12.087 11.433 12.046 1.00 96.12 290 ASN A CA 1
ATOM 2145 C C . ASN A 1 290 ? 10.962 10.728 12.842 1.00 96.12 290 ASN A C 1
ATOM 2147 O O . ASN A 1 290 ? 10.884 9.503 12.881 1.00 96.12 290 ASN A O 1
ATOM 2151 N N . VAL A 1 291 ? 10.048 11.499 13.442 1.00 96.75 291 VAL A N 1
ATOM 2152 C CA . VAL A 1 291 ? 8.888 10.998 14.223 1.00 96.75 291 VAL A CA 1
ATOM 2153 C C . VAL A 1 291 ? 7.775 10.344 13.376 1.00 96.75 291 VAL A C 1
ATOM 2155 O O . VAL A 1 291 ? 6.816 9.783 13.911 1.00 96.75 291 VAL A O 1
ATOM 2158 N N . ASN A 1 292 ? 7.901 10.431 12.055 1.00 96.25 292 ASN A N 1
ATOM 2159 C CA . ASN A 1 292 ? 7.017 9.927 11.008 1.00 96.25 292 ASN A CA 1
ATOM 2160 C C . ASN A 1 292 ? 7.852 9.273 9.884 1.00 96.25 292 ASN A C 1
ATOM 2162 O O . ASN A 1 292 ? 7.624 9.504 8.699 1.00 96.25 292 ASN A O 1
ATOM 2166 N N . ALA A 1 293 ? 8.876 8.501 10.248 1.00 98.25 293 ALA A N 1
ATOM 2167 C CA . ALA A 1 293 ? 9.849 7.950 9.309 1.00 98.25 293 ALA A CA 1
ATOM 2168 C C . ALA A 1 293 ? 9.250 6.917 8.338 1.00 98.25 293 ALA A C 1
ATOM 2170 O O . ALA A 1 293 ? 9.702 6.832 7.196 1.00 98.25 293 ALA A O 1
ATOM 2171 N N . ILE A 1 294 ? 8.249 6.142 8.769 1.00 98.81 294 ILE A N 1
ATOM 2172 C CA . ILE A 1 294 ? 7.641 5.067 7.968 1.00 98.81 294 ILE A CA 1
ATOM 2173 C C . ILE A 1 294 ? 6.122 5.189 7.982 1.00 98.81 294 ILE A C 1
ATOM 2175 O O . ILE A 1 294 ? 5.532 5.281 9.063 1.00 98.81 294 ILE A O 1
ATOM 2179 N N . TYR A 1 295 ? 5.509 5.101 6.797 1.00 98.81 295 TYR A N 1
ATOM 2180 C CA . TYR A 1 295 ? 4.064 4.932 6.616 1.00 98.81 295 TYR A CA 1
ATOM 2181 C C . TYR A 1 295 ? 3.755 3.606 5.908 1.00 98.81 295 TYR A C 1
ATOM 2183 O O . TYR A 1 295 ? 4.279 3.352 4.831 1.00 98.81 295 TYR A O 1
ATOM 2191 N N . GLY A 1 296 ? 2.888 2.762 6.469 1.00 98.81 296 GLY A N 1
ATOM 2192 C CA . GLY A 1 296 ? 2.419 1.557 5.773 1.00 98.81 296 GLY A CA 1
ATOM 2193 C C . GLY A 1 296 ? 1.556 1.924 4.564 1.00 98.81 296 GLY A C 1
ATOM 2194 O O . GLY A 1 296 ? 1.995 1.824 3.415 1.00 98.81 296 GLY A O 1
ATOM 2195 N N . ILE A 1 297 ? 0.350 2.421 4.841 1.00 98.81 297 ILE A N 1
ATOM 2196 C CA . ILE A 1 297 ? -0.565 2.997 3.846 1.00 98.81 297 ILE A CA 1
ATOM 2197 C C . ILE A 1 297 ? -0.712 4.499 4.102 1.00 98.81 297 ILE A C 1
ATOM 2199 O O . ILE A 1 297 ? -0.955 4.931 5.231 1.00 98.81 297 ILE A O 1
ATOM 2203 N N . TRP A 1 298 ? -0.580 5.299 3.045 1.00 98.00 298 TRP A N 1
ATOM 2204 C CA . TRP A 1 298 ? -0.659 6.754 3.083 1.00 98.00 298 TRP A CA 1
ATOM 2205 C C . TRP A 1 298 ? -1.719 7.279 2.110 1.00 98.00 298 TRP A C 1
ATOM 2207 O O . TRP A 1 298 ? -1.572 7.207 0.893 1.00 98.00 298 TRP A O 1
ATOM 2217 N N . LEU A 1 299 ? -2.803 7.833 2.652 1.00 95.69 299 LEU A N 1
ATOM 2218 C CA . LEU A 1 299 ? -3.910 8.385 1.876 1.00 95.69 299 LEU A CA 1
ATOM 2219 C C . LEU A 1 299 ? -3.885 9.911 1.884 1.00 95.69 299 LEU A C 1
ATOM 2221 O O . LEU A 1 299 ? -4.298 10.521 2.869 1.00 95.69 299 LEU A O 1
ATOM 2225 N N . GLN A 1 300 ? -3.444 10.548 0.801 1.00 93.38 300 GLN A N 1
ATOM 2226 C CA . GLN A 1 300 ? -3.479 12.010 0.690 1.00 93.38 300 GLN A CA 1
ATOM 2227 C C . GLN A 1 300 ? -4.734 12.495 -0.022 1.00 93.38 300 GLN A C 1
ATOM 2229 O O . GLN A 1 300 ? -5.497 13.247 0.574 1.00 93.38 300 GLN A O 1
ATOM 2234 N N . GLY A 1 301 ? -4.953 12.048 -1.263 1.00 91.38 301 GLY A N 1
ATOM 2235 C CA . GLY A 1 301 ? -6.089 12.451 -2.097 1.00 91.38 301 GLY A CA 1
ATOM 2236 C C . GLY A 1 301 ? -6.254 13.966 -2.282 1.00 91.38 301 GLY A C 1
ATOM 2237 O O . GLY A 1 301 ? -5.395 14.774 -1.931 1.00 91.38 301 GLY A O 1
ATOM 2238 N N . SER A 1 302 ? -7.399 14.351 -2.836 1.00 91.38 302 SER A N 1
ATOM 2239 C CA . SER A 1 302 ? -7.826 15.733 -3.066 1.00 91.38 302 SER A CA 1
ATOM 2240 C C . SER A 1 302 ? -9.208 15.986 -2.458 1.00 91.38 302 SER A C 1
ATOM 2242 O O . SER A 1 302 ? -9.895 15.055 -2.045 1.00 91.38 302 SER A O 1
ATOM 2244 N N . ALA A 1 303 ? -9.668 17.240 -2.478 1.00 92.50 303 ALA A N 1
ATOM 2245 C CA . ALA A 1 303 ? -11.021 17.612 -2.046 1.00 92.50 303 ALA A CA 1
ATOM 2246 C C . ALA A 1 303 ? -12.156 16.918 -2.824 1.00 92.50 303 ALA A C 1
ATOM 2248 O O . ALA A 1 303 ? -13.299 16.937 -2.375 1.00 92.50 303 ALA A O 1
ATOM 2249 N N . ALA A 1 304 ? -11.854 16.306 -3.973 1.00 90.38 304 ALA A N 1
ATOM 2250 C CA . ALA A 1 304 ? -12.807 15.533 -4.762 1.00 90.38 304 ALA A CA 1
ATOM 2251 C C . ALA A 1 304 ? -12.722 14.015 -4.507 1.00 90.38 304 ALA A C 1
ATOM 2253 O O . ALA A 1 304 ? -13.589 13.271 -4.964 1.00 90.38 304 ALA A O 1
ATOM 2254 N N . SER A 1 305 ? -11.704 13.531 -3.784 1.00 92.75 305 SER A N 1
ATOM 2255 C CA . SER A 1 305 ? -11.508 12.097 -3.559 1.00 92.75 305 SER A CA 1
ATOM 2256 C C . SER A 1 305 ? -12.404 11.541 -2.452 1.00 92.75 305 SER A C 1
ATOM 2258 O O . SER A 1 305 ? -12.397 12.033 -1.323 1.00 92.75 305 SER A O 1
ATOM 2260 N N . SER A 1 306 ? -13.070 10.429 -2.744 1.00 94.50 306 SER A N 1
ATOM 2261 C CA . SER A 1 306 ? -13.561 9.464 -1.765 1.00 94.50 306 SER A CA 1
ATOM 2262 C C . SER A 1 306 ? -12.618 8.265 -1.755 1.00 94.50 306 SER A C 1
ATOM 2264 O O . SER A 1 306 ? -12.529 7.522 -2.732 1.00 94.50 306 SER A O 1
ATOM 2266 N N . LEU A 1 307 ? -11.898 8.089 -0.656 1.00 95.88 307 LEU A N 1
ATOM 2267 C CA . LEU A 1 307 ? -10.908 7.035 -0.493 1.00 95.88 307 LEU A CA 1
ATOM 2268 C C . LEU A 1 307 ? -11.446 5.941 0.424 1.00 95.88 307 LEU A C 1
ATOM 2270 O O . LEU A 1 307 ? -12.216 6.215 1.346 1.00 95.88 307 LEU A O 1
ATOM 2274 N N . ALA A 1 308 ? -11.013 4.709 0.195 1.00 96.62 308 ALA A N 1
ATOM 2275 C CA . ALA A 1 308 ? -11.352 3.596 1.057 1.00 96.62 308 ALA A CA 1
ATOM 2276 C C . ALA A 1 308 ? -10.187 2.626 1.253 1.00 96.62 308 ALA A C 1
ATOM 2278 O O . ALA A 1 308 ? -9.373 2.417 0.351 1.00 96.62 308 ALA A O 1
ATOM 2279 N N . SER A 1 309 ? -10.136 2.024 2.437 1.00 98.06 309 SER A N 1
ATOM 2280 C CA . SER A 1 309 ? -9.188 0.974 2.798 1.00 98.06 309 SER A CA 1
ATOM 2281 C C . SER A 1 309 ? -9.948 -0.160 3.468 1.00 98.06 309 SER A C 1
ATOM 2283 O O . SER A 1 309 ? -10.530 0.042 4.539 1.00 98.06 309 SER A O 1
ATOM 2285 N N . TYR A 1 310 ? -9.930 -1.338 2.851 1.00 98.69 310 TYR A N 1
ATOM 2286 C CA . TYR A 1 310 ? -10.656 -2.509 3.328 1.00 98.69 310 TYR A CA 1
ATOM 2287 C C . TYR A 1 310 ? -9.749 -3.718 3.440 1.00 98.69 310 TYR A C 1
ATOM 2289 O O . TYR A 1 310 ? -8.996 -3.962 2.513 1.00 98.69 310 TYR A O 1
ATOM 2297 N N . PHE A 1 311 ? -9.851 -4.529 4.491 1.00 98.88 311 PHE A N 1
ATOM 2298 C CA . PHE A 1 311 ? -9.216 -5.855 4.473 1.00 98.88 311 PHE A CA 1
ATOM 2299 C C . PHE A 1 311 ? -7.708 -5.831 4.161 1.00 98.88 311 PHE A C 1
ATOM 2301 O O . PHE A 1 311 ? -7.196 -6.722 3.503 1.00 98.88 311 PHE A O 1
ATOM 2308 N N . ASN A 1 312 ? -6.965 -4.789 4.536 1.00 98.94 312 ASN A N 1
ATOM 2309 C CA . ASN A 1 312 ? -5.506 -4.803 4.384 1.00 98.94 312 ASN A CA 1
ATOM 2310 C C . ASN A 1 312 ? -4.862 -5.316 5.665 1.00 98.94 312 ASN A C 1
ATOM 2312 O O . ASN A 1 312 ? -5.362 -5.030 6.752 1.00 98.94 312 ASN A O 1
ATOM 2316 N N . THR A 1 313 ? -3.726 -5.994 5.539 1.00 98.94 313 THR A N 1
ATOM 2317 C CA . THR A 1 313 ? -2.903 -6.410 6.674 1.00 98.94 313 THR A CA 1
ATOM 2318 C C . THR A 1 313 ? -1.561 -5.694 6.605 1.00 98.94 313 THR A C 1
ATOM 2320 O O . THR A 1 313 ? -0.746 -5.934 5.713 1.00 98.94 313 THR A O 1
ATOM 2323 N N . VAL A 1 314 ? -1.341 -4.790 7.558 1.00 98.94 314 VAL A N 1
ATOM 2324 C CA . VAL A 1 314 ? -0.112 -4.012 7.712 1.00 98.94 314 VAL A CA 1
ATOM 2325 C C . VAL A 1 314 ? 0.537 -4.380 9.041 1.00 98.94 314 VAL A C 1
ATOM 2327 O O . VAL A 1 314 ? -0.076 -4.205 10.094 1.00 98.94 314 VAL A O 1
ATOM 2330 N N . TYR A 1 315 ? 1.788 -4.835 8.991 1.00 98.94 315 TYR A N 1
ATOM 2331 C CA . TYR A 1 315 ? 2.604 -5.120 10.168 1.00 98.94 315 TYR A CA 1
ATOM 2332 C C . TYR A 1 315 ? 3.932 -4.361 10.116 1.00 98.94 315 TYR A C 1
ATOM 2334 O O . TYR A 1 315 ? 4.740 -4.561 9.211 1.00 98.94 315 TYR A O 1
ATOM 2342 N N . LEU A 1 316 ? 4.180 -3.493 11.094 1.00 98.88 316 LEU A N 1
ATOM 2343 C CA . LEU A 1 316 ? 5.435 -2.750 11.222 1.00 98.88 316 LEU A CA 1
ATOM 2344 C C . LEU A 1 316 ? 6.132 -3.099 12.535 1.00 98.88 316 LEU A C 1
ATOM 2346 O O . LEU A 1 316 ? 5.527 -2.981 13.591 1.00 98.88 316 LEU A O 1
ATOM 2350 N N . ASP A 1 317 ? 7.415 -3.432 12.485 1.00 98.50 317 ASP A N 1
ATOM 2351 C CA . ASP A 1 317 ? 8.270 -3.741 13.641 1.00 98.50 317 ASP A CA 1
ATOM 2352 C C . ASP A 1 317 ? 9.643 -3.053 13.530 1.00 98.50 317 ASP A C 1
ATOM 2354 O O . ASP A 1 317 ? 10.675 -3.537 13.993 1.00 98.50 317 ASP A O 1
ATOM 2358 N N . ALA A 1 318 ? 9.661 -1.895 12.873 1.00 98.38 318 ALA A N 1
ATOM 2359 C CA . ALA A 1 318 ? 10.887 -1.215 12.510 1.00 98.38 318 ALA A CA 1
ATOM 2360 C C . ALA A 1 318 ? 11.642 -0.659 13.725 1.00 98.38 318 ALA A C 1
ATOM 2362 O O . ALA A 1 318 ? 11.059 -0.239 14.727 1.00 98.38 318 ALA A O 1
ATOM 2363 N N . VAL A 1 319 ? 12.961 -0.572 13.575 1.00 98.06 319 VAL A N 1
ATOM 2364 C CA . VAL A 1 319 ? 13.878 0.062 14.526 1.00 98.06 319 VAL A CA 1
ATOM 2365 C C . VAL A 1 319 ? 14.758 1.074 13.797 1.00 98.06 319 VAL A C 1
ATOM 2367 O O . VAL A 1 319 ? 15.042 0.922 12.605 1.00 98.06 319 VAL A O 1
ATOM 2370 N N . SER A 1 320 ? 15.211 2.101 14.513 1.00 98.50 320 SER A N 1
ATOM 2371 C CA . SER A 1 320 ? 16.183 3.074 14.011 1.00 98.50 320 SER A CA 1
ATOM 2372 C C . SER A 1 320 ? 17.208 3.422 15.084 1.00 98.50 320 SER A C 1
ATOM 2374 O O . SER A 1 320 ? 16.918 3.387 16.277 1.00 98.50 320 SER A O 1
ATOM 2376 N N . THR A 1 321 ? 18.409 3.792 14.652 1.00 97.94 321 THR A N 1
ATOM 2377 C CA . THR A 1 321 ? 19.454 4.393 15.494 1.00 97.94 321 THR A CA 1
ATOM 2378 C C . THR A 1 321 ? 19.340 5.920 15.580 1.00 97.94 321 THR A C 1
ATOM 2380 O O . THR A 1 321 ? 20.063 6.553 16.348 1.00 97.94 321 THR A O 1
ATOM 2383 N N . GLY A 1 322 ? 18.435 6.530 14.805 1.00 97.25 322 GLY A N 1
ATOM 2384 C CA . GLY A 1 322 ? 18.186 7.970 14.820 1.00 97.25 322 GLY A CA 1
ATOM 2385 C C . GLY A 1 322 ? 17.632 8.468 16.158 1.00 97.25 322 GLY A C 1
ATOM 2386 O O . GLY A 1 322 ? 16.930 7.747 16.871 1.00 97.25 322 GLY A O 1
ATOM 2387 N N . ALA A 1 323 ? 17.931 9.731 16.482 1.00 97.06 323 ALA A N 1
ATOM 2388 C CA . ALA A 1 323 ? 17.603 10.338 17.775 1.00 97.06 323 ALA A CA 1
ATOM 2389 C C . ALA A 1 323 ? 16.092 10.416 18.045 1.00 97.06 323 ALA A C 1
ATOM 2391 O O . ALA A 1 323 ? 15.655 10.209 19.173 1.00 97.06 323 ALA A O 1
ATOM 2392 N N . ASN A 1 324 ? 15.302 10.701 17.006 1.00 97.00 324 ASN A N 1
ATOM 2393 C CA . ASN A 1 324 ? 13.843 10.659 17.053 1.00 97.00 324 ASN A CA 1
ATOM 2394 C C . ASN A 1 324 ? 13.350 9.667 16.008 1.00 97.00 324 ASN A C 1
ATOM 2396 O O . ASN A 1 324 ? 13.755 9.761 14.852 1.00 97.00 324 ASN A O 1
ATOM 2400 N N . PHE A 1 325 ? 12.466 8.749 16.379 1.00 98.56 325 PHE A N 1
ATOM 2401 C CA . PHE A 1 325 ? 11.964 7.746 15.447 1.00 98.56 325 PHE A CA 1
ATOM 2402 C C . PHE A 1 325 ? 10.526 7.354 15.765 1.00 98.56 325 PHE A C 1
ATOM 2404 O O . PHE A 1 325 ? 10.220 6.992 16.899 1.00 98.56 325 PHE A O 1
ATOM 2411 N N . GLY A 1 326 ? 9.653 7.429 14.762 1.00 98.38 326 GLY A N 1
ATOM 2412 C CA . GLY A 1 326 ? 8.265 6.990 14.863 1.00 98.38 326 GLY A CA 1
ATOM 2413 C C . GLY A 1 326 ? 7.705 6.528 13.524 1.00 98.38 326 GLY A C 1
ATOM 2414 O O . GLY A 1 326 ? 8.225 6.869 12.458 1.00 98.38 326 GLY A O 1
ATOM 2415 N N . THR A 1 327 ? 6.640 5.738 13.584 1.00 98.81 327 THR A N 1
ATOM 2416 C CA . THR A 1 327 ? 6.056 5.033 12.437 1.00 98.81 327 THR A CA 1
ATOM 2417 C C . THR A 1 327 ? 4.533 5.053 12.519 1.00 98.81 327 THR A C 1
ATOM 2419 O O . THR A 1 327 ? 3.955 5.265 13.587 1.00 98.81 327 THR A O 1
ATOM 2422 N N . SER A 1 328 ? 3.858 4.878 11.384 1.00 98.69 328 SER A N 1
ATOM 2423 C CA . SER A 1 328 ? 2.393 4.792 11.316 1.00 98.69 328 SER A CA 1
ATOM 2424 C C . SER A 1 328 ? 1.982 3.660 10.378 1.00 98.69 328 SER A C 1
ATOM 2426 O O . SER A 1 328 ? 2.393 3.664 9.218 1.00 98.69 328 SER A O 1
ATOM 2428 N N . ALA A 1 329 ? 1.185 2.696 10.848 1.00 98.88 329 ALA A N 1
ATOM 2429 C CA . ALA A 1 329 ? 0.674 1.635 9.970 1.00 98.88 329 ALA A CA 1
ATOM 2430 C C . ALA A 1 329 ? -0.264 2.224 8.904 1.00 98.88 329 ALA A C 1
ATOM 2432 O O . ALA A 1 329 ? -0.169 1.877 7.726 1.00 98.88 329 ALA A O 1
ATOM 2433 N N . PHE A 1 330 ? -1.085 3.195 9.302 1.00 98.69 330 PHE A N 1
ATOM 2434 C CA . PHE A 1 330 ? -1.967 3.928 8.409 1.00 98.69 330 PHE A CA 1
ATOM 2435 C C . PHE A 1 330 ? -1.943 5.429 8.697 1.00 98.69 330 PHE A C 1
ATOM 2437 O O . PHE A 1 330 ? -2.077 5.847 9.848 1.00 98.69 330 PHE A O 1
ATOM 2444 N N . THR A 1 331 ? -1.847 6.239 7.645 1.00 97.81 331 THR A N 1
ATOM 2445 C CA . THR A 1 331 ? -1.907 7.703 7.725 1.00 97.81 331 THR A CA 1
ATOM 2446 C C . THR A 1 331 ? -2.860 8.245 6.674 1.00 97.81 331 THR A C 1
ATOM 2448 O O . THR A 1 331 ? -2.733 7.910 5.497 1.00 97.81 331 THR A O 1
ATOM 2451 N N . CYS A 1 332 ? -3.750 9.164 7.051 1.00 95.00 332 CYS A N 1
ATOM 2452 C CA . CYS A 1 332 ? -4.543 9.910 6.079 1.00 95.00 332 CYS A CA 1
ATOM 2453 C C . CYS A 1 332 ? -4.506 11.434 6.250 1.00 95.00 332 CYS A C 1
ATOM 2455 O O . CYS A 1 332 ? -4.437 11.977 7.356 1.00 95.00 332 CYS A O 1
ATOM 2457 N N . GLY A 1 333 ? -4.576 12.120 5.110 1.00 91.00 333 GLY A N 1
ATOM 2458 C CA . GLY A 1 333 ? -4.599 13.568 4.982 1.00 91.00 333 GLY A CA 1
ATOM 2459 C C . GLY A 1 333 ? -5.951 14.195 5.324 1.00 91.00 333 GLY A C 1
ATOM 2460 O O . GLY A 1 333 ? -6.946 13.525 5.605 1.00 91.00 333 GLY A O 1
ATOM 2461 N N . THR A 1 334 ? -5.978 15.525 5.299 1.00 90.81 334 THR A N 1
ATOM 2462 C CA . THR A 1 334 ? -7.169 16.333 5.603 1.00 90.81 334 THR A CA 1
ATOM 2463 C C . THR A 1 334 ? -8.045 16.600 4.384 1.00 90.81 334 THR A C 1
ATOM 2465 O O . THR A 1 334 ? -9.222 16.907 4.542 1.00 90.81 334 THR A O 1
ATOM 2468 N N . SER A 1 335 ? -7.465 16.514 3.187 1.00 92.69 335 SER A N 1
ATOM 2469 C CA . SER A 1 335 ? -8.091 16.923 1.933 1.00 92.69 335 SER A CA 1
ATOM 2470 C C . SER A 1 335 ? -9.214 16.020 1.421 1.00 92.69 335 SER A C 1
ATOM 2472 O O . SER A 1 335 ? -10.153 16.596 0.885 1.00 92.69 335 SER A O 1
ATOM 2474 N N . PRO A 1 336 ? -9.180 14.675 1.551 1.00 94.12 336 PRO A N 1
ATOM 2475 C CA . PRO A 1 336 ? -10.222 13.815 0.995 1.00 94.12 336 PRO A CA 1
ATOM 2476 C C . PRO A 1 336 ? -11.606 14.209 1.494 1.00 94.12 336 PRO A C 1
ATOM 2478 O O . PRO A 1 336 ? -11.766 14.517 2.676 1.00 94.12 336 PRO A O 1
ATOM 2481 N N . LEU A 1 337 ? -12.602 14.148 0.608 1.00 94.81 337 LEU A N 1
ATOM 2482 C CA . LEU A 1 337 ? -14.005 14.376 0.954 1.00 94.81 337 LEU A CA 1
ATOM 2483 C C . LEU A 1 337 ? -14.508 13.311 1.931 1.00 94.81 337 LEU A C 1
ATOM 2485 O O . LEU A 1 337 ? -15.258 13.611 2.857 1.00 94.81 337 LEU A O 1
ATOM 2489 N N . ASN A 1 338 ? -14.098 12.065 1.704 1.00 94.62 338 ASN A N 1
ATOM 2490 C CA . ASN A 1 338 ? -14.531 10.909 2.469 1.00 94.62 338 ASN A CA 1
ATOM 2491 C C . ASN A 1 338 ? -13.413 9.863 2.547 1.00 94.62 338 ASN A C 1
ATOM 2493 O O . ASN A 1 338 ? -12.692 9.646 1.574 1.00 94.62 338 ASN A O 1
ATOM 2497 N N . ILE A 1 339 ? -13.300 9.214 3.700 1.00 95.81 339 ILE A N 1
ATOM 2498 C CA . ILE A 1 339 ? -12.355 8.144 4.003 1.00 95.81 339 ILE A CA 1
ATOM 2499 C C . ILE A 1 339 ? -13.123 7.054 4.746 1.00 95.81 339 ILE A C 1
ATOM 2501 O O . ILE A 1 339 ? -13.552 7.269 5.879 1.00 95.81 339 ILE A O 1
ATOM 2505 N N . ASP A 1 340 ? -13.304 5.903 4.106 1.00 97.19 340 ASP A N 1
ATOM 2506 C CA . ASP A 1 340 ? -13.952 4.723 4.689 1.00 97.19 340 ASP A CA 1
ATOM 2507 C C . ASP A 1 340 ? -12.907 3.655 5.039 1.00 97.19 340 ASP A C 1
ATOM 2509 O O . ASP A 1 340 ? -12.207 3.155 4.157 1.00 97.19 340 ASP A O 1
ATOM 2513 N N . LEU A 1 341 ? -12.774 3.342 6.330 1.00 97.75 341 LEU A N 1
ATOM 2514 C CA . LEU A 1 341 ? -11.774 2.406 6.854 1.00 97.75 341 LEU A CA 1
ATOM 2515 C C . LEU A 1 341 ? -12.474 1.239 7.540 1.00 97.75 341 LEU A C 1
ATOM 2517 O O . LEU A 1 341 ? -12.988 1.403 8.649 1.00 97.75 341 LEU A O 1
ATOM 2521 N N . ARG A 1 342 ? -12.486 0.063 6.907 1.00 98.38 342 ARG A N 1
ATOM 2522 C CA . ARG A 1 342 ? -13.102 -1.132 7.499 1.00 98.38 342 ARG A CA 1
ATOM 2523 C C . ARG A 1 342 ? -12.241 -2.375 7.399 1.00 98.38 342 ARG A C 1
ATOM 2525 O O . ARG A 1 342 ? -11.533 -2.552 6.419 1.00 98.38 342 ARG A O 1
ATOM 2532 N N . ASN A 1 343 ? -12.350 -3.272 8.372 1.00 98.75 343 ASN A N 1
ATOM 2533 C CA . ASN A 1 343 ? -11.759 -4.611 8.304 1.00 98.75 343 ASN A CA 1
ATOM 2534 C C . ASN A 1 343 ? -10.239 -4.638 8.081 1.00 98.75 343 ASN A C 1
ATOM 2536 O O . ASN A 1 343 ? -9.738 -5.607 7.535 1.00 98.75 343 ASN A O 1
ATOM 2540 N N . ASN A 1 344 ? -9.478 -3.599 8.429 1.00 98.94 344 ASN A N 1
ATOM 2541 C CA . ASN A 1 344 ? -8.020 -3.626 8.268 1.00 98.94 344 ASN A CA 1
ATOM 2542 C C . ASN A 1 344 ? -7.352 -4.167 9.537 1.00 98.94 344 ASN A C 1
ATOM 2544 O O . ASN A 1 344 ? -7.749 -3.797 10.641 1.00 98.94 344 ASN A O 1
ATOM 2548 N N . ILE A 1 345 ? -6.282 -4.947 9.387 1.00 98.94 345 ILE A N 1
ATOM 2549 C CA . ILE A 1 345 ? -5.302 -5.185 10.449 1.00 98.94 345 ILE A CA 1
ATOM 2550 C C . ILE A 1 345 ? -4.204 -4.127 10.316 1.00 98.94 345 ILE A C 1
ATOM 2552 O O . ILE A 1 345 ? -3.446 -4.116 9.346 1.00 98.94 345 ILE A O 1
ATOM 2556 N N . LEU A 1 346 ? -4.116 -3.233 11.298 1.00 98.94 346 LEU A N 1
ATOM 2557 C CA . LEU A 1 346 ? -3.123 -2.167 11.395 1.00 98.94 346 LEU A CA 1
ATOM 2558 C C . LEU A 1 346 ? -2.288 -2.383 12.661 1.00 98.94 346 LEU A C 1
ATOM 2560 O O . LEU A 1 346 ? -2.579 -1.817 13.717 1.00 98.94 346 LEU A O 1
ATOM 2564 N N . ALA A 1 347 ? -1.257 -3.219 12.549 1.00 98.81 347 ALA A N 1
ATOM 2565 C CA . ALA A 1 347 ? -0.386 -3.594 13.654 1.00 98.81 347 ALA A CA 1
ATOM 2566 C C . ALA A 1 347 ? 0.978 -2.898 13.547 1.00 98.81 347 ALA A C 1
ATOM 2568 O O . ALA A 1 347 ? 1.705 -3.033 12.564 1.00 98.81 347 ALA A O 1
ATOM 2569 N N . ASN A 1 348 ? 1.340 -2.141 14.578 1.00 98.81 348 ASN A N 1
ATOM 2570 C CA . ASN A 1 348 ? 2.592 -1.406 14.647 1.00 98.81 348 ASN A CA 1
ATOM 2571 C C . ASN A 1 348 ? 3.324 -1.671 15.967 1.00 98.81 348 ASN A C 1
ATOM 2573 O O . ASN A 1 348 ? 3.127 -0.984 16.967 1.00 98.81 348 ASN A O 1
ATOM 2577 N N . SER A 1 349 ? 4.218 -2.647 15.921 1.00 98.19 349 SER A N 1
ATOM 2578 C CA . SER A 1 349 ? 5.141 -3.049 16.980 1.00 98.19 349 SER A CA 1
ATOM 2579 C C . SER A 1 349 ? 6.532 -2.418 16.829 1.00 98.19 349 SER A C 1
ATOM 2581 O O . SER A 1 349 ? 7.491 -2.907 17.421 1.00 98.19 349 SER A O 1
ATOM 2583 N N . SER A 1 350 ? 6.678 -1.356 16.024 1.00 98.69 350 SER A N 1
ATOM 2584 C CA . SER A 1 350 ? 7.964 -0.656 15.866 1.00 98.69 350 SER A CA 1
ATOM 2585 C C . SER A 1 350 ? 8.472 -0.140 17.218 1.00 98.69 350 SER A C 1
ATOM 2587 O O . SER A 1 350 ? 7.666 0.207 18.085 1.00 98.69 350 SER A O 1
ATOM 2589 N N . ALA A 1 351 ? 9.791 -0.027 17.389 1.00 98.06 351 ALA A N 1
ATOM 2590 C CA . ALA A 1 351 ? 10.398 0.527 18.601 1.00 98.06 351 ALA A CA 1
ATOM 2591 C C . ALA A 1 351 ? 10.686 2.031 18.418 1.00 98.06 351 ALA A C 1
ATOM 2593 O O . ALA A 1 351 ? 11.636 2.369 17.710 1.00 98.06 351 ALA A O 1
ATOM 2594 N N . PRO A 1 352 ? 9.890 2.946 19.006 1.00 97.81 352 PRO A N 1
ATOM 2595 C CA . PRO A 1 352 ? 10.081 4.383 18.834 1.00 97.81 352 PRO A CA 1
ATOM 2596 C C . PRO A 1 352 ? 11.277 4.911 19.645 1.00 97.81 352 PRO A C 1
ATOM 2598 O O . PRO A 1 352 ? 11.586 4.389 20.713 1.00 97.81 352 PRO A O 1
ATOM 2601 N N . ASN A 1 353 ? 11.894 6.006 19.184 1.00 97.69 353 ASN A N 1
ATOM 2602 C CA . ASN A 1 353 ? 12.969 6.716 19.897 1.00 97.69 353 ASN A CA 1
ATOM 2603 C C . ASN A 1 353 ? 12.627 8.193 20.112 1.00 97.69 353 ASN A C 1
ATOM 2605 O O . ASN A 1 353 ? 11.986 8.825 19.263 1.00 97.69 353 ASN A O 1
ATOM 2609 N N . GLY A 1 354 ? 13.155 8.773 21.194 1.00 97.00 354 GLY A N 1
ATOM 2610 C CA . GLY A 1 354 ? 13.063 10.207 21.465 1.00 97.00 354 GLY A CA 1
ATOM 2611 C C . GLY A 1 354 ? 11.613 10.676 21.553 1.00 97.00 354 GLY A C 1
ATOM 2612 O O . GLY A 1 354 ? 10.836 10.158 22.349 1.00 97.00 354 GLY A O 1
ATOM 2613 N N . THR A 1 355 ? 11.243 11.656 20.729 1.00 95.62 355 THR A N 1
ATOM 2614 C CA . THR A 1 355 ? 9.870 12.189 20.660 1.00 95.62 355 THR A CA 1
ATOM 2615 C C . THR A 1 355 ? 8.954 11.443 19.687 1.00 95.62 355 THR A C 1
ATOM 2617 O O . THR A 1 355 ? 7.816 11.861 19.470 1.00 95.62 355 THR A O 1
ATOM 2620 N N . GLY A 1 356 ? 9.435 10.370 19.057 1.00 97.38 356 GLY A N 1
ATOM 2621 C CA . GLY A 1 356 ? 8.631 9.575 18.142 1.00 97.38 356 GLY A CA 1
ATOM 2622 C C . GLY A 1 356 ? 7.691 8.598 18.848 1.00 97.38 356 GLY A C 1
ATOM 2623 O O . GLY A 1 356 ? 7.780 8.350 20.052 1.00 97.38 356 GLY A O 1
ATOM 2624 N N . SER A 1 357 ? 6.759 8.050 18.074 1.00 98.19 357 SER A N 1
ATOM 2625 C CA . SER A 1 357 ? 5.758 7.092 18.539 1.00 98.19 357 SER A CA 1
ATOM 2626 C C . SER A 1 357 ? 5.411 6.083 17.448 1.00 98.19 357 SER A C 1
ATOM 2628 O O . SER A 1 357 ? 5.476 6.396 16.255 1.00 98.19 357 SER A O 1
ATOM 2630 N N . SER A 1 358 ? 5.021 4.886 17.872 1.00 98.62 358 SER A N 1
ATOM 2631 C CA . SER A 1 358 ? 4.421 3.851 17.033 1.00 98.62 358 SER A CA 1
ATOM 2632 C C . SER A 1 358 ? 2.910 4.042 17.047 1.00 98.62 358 SER A C 1
ATOM 2634 O O . SER A 1 358 ? 2.282 4.031 18.107 1.00 98.62 358 SER A O 1
ATOM 2636 N N . LYS A 1 359 ? 2.334 4.298 15.869 1.00 98.75 359 LYS A N 1
ATOM 2637 C CA . LYS A 1 359 ? 0.915 4.632 15.690 1.00 98.75 359 LYS A CA 1
ATOM 2638 C C . LYS A 1 359 ? 0.220 3.592 14.812 1.00 98.75 359 LYS A C 1
ATOM 2640 O O . LYS A 1 359 ? 0.750 3.249 13.751 1.00 98.75 359 LYS A O 1
ATOM 2645 N N . ALA A 1 360 ? -0.955 3.114 15.219 1.00 98.75 360 ALA A N 1
ATOM 2646 C CA . ALA A 1 360 ? -1.785 2.264 14.359 1.00 98.75 360 ALA A CA 1
ATOM 2647 C C . ALA A 1 360 ? -2.482 3.114 13.282 1.00 98.75 360 ALA A C 1
ATOM 2649 O O . ALA A 1 360 ? -2.267 2.904 12.088 1.00 98.75 360 ALA A O 1
ATOM 2650 N N . LEU A 1 361 ? -3.233 4.137 13.704 1.00 98.62 361 LEU A N 1
ATOM 2651 C CA . LEU A 1 361 ? -3.969 5.041 12.822 1.00 98.62 361 LEU A CA 1
ATOM 2652 C C . LEU A 1 361 ? -3.595 6.508 13.073 1.00 98.62 361 LEU A C 1
ATOM 2654 O O . LEU A 1 361 ? -3.652 7.002 14.199 1.00 98.62 361 LEU A O 1
ATOM 2658 N N . VAL A 1 362 ? -3.262 7.228 12.004 1.00 98.25 362 VAL A N 1
ATOM 2659 C CA . VAL A 1 362 ? -2.988 8.666 12.033 1.00 98.25 362 VAL A CA 1
ATOM 2660 C C . VAL A 1 362 ? -3.929 9.417 11.109 1.00 98.25 362 VAL A C 1
ATOM 2662 O O . VAL A 1 362 ? -4.083 9.074 9.935 1.00 98.25 362 VAL A O 1
ATOM 2665 N N . ARG A 1 363 ? -4.507 10.502 11.622 1.00 95.81 363 ARG A N 1
ATOM 2666 C CA . ARG A 1 363 ? -5.208 11.509 10.821 1.00 95.81 363 ARG A CA 1
ATOM 2667 C C . ARG A 1 363 ? -4.445 12.827 10.874 1.00 95.81 363 ARG A C 1
ATOM 2669 O O . ARG A 1 363 ? -3.748 13.117 11.834 1.00 95.81 363 ARG A O 1
ATOM 2676 N N . ALA A 1 364 ? -4.570 13.649 9.841 1.00 91.88 364 ALA A N 1
ATOM 2677 C CA . ALA A 1 364 ? -3.922 14.961 9.807 1.00 91.88 364 ALA A CA 1
ATOM 2678 C C . ALA A 1 364 ? -4.778 16.099 10.414 1.00 91.88 364 ALA A C 1
ATOM 2680 O O . ALA A 1 364 ? -4.372 17.259 10.370 1.00 91.88 364 ALA A O 1
ATOM 2681 N N . ASN A 1 365 ? -5.975 15.803 10.940 1.00 86.00 365 ASN A N 1
ATOM 2682 C CA . ASN A 1 365 ? -6.824 16.758 11.658 1.00 86.00 365 ASN A CA 1
ATOM 2683 C C . ASN A 1 365 ? -7.728 16.066 12.692 1.00 86.00 365 ASN A C 1
ATOM 2685 O O . ASN A 1 365 ? -8.047 14.883 12.566 1.00 86.00 365 ASN A O 1
ATOM 2689 N N . SER A 1 366 ? -8.201 16.833 13.677 1.00 92.31 366 SER A N 1
ATOM 2690 C CA . SER A 1 366 ? -9.157 16.374 14.694 1.00 92.31 366 SER A CA 1
ATOM 2691 C C . SER A 1 366 ? -10.620 16.411 14.230 1.00 92.31 366 SER A C 1
ATOM 2693 O O . SER A 1 366 ? -11.479 15.747 14.806 1.00 92.31 366 SER A O 1
ATOM 2695 N N . THR A 1 367 ? -10.928 17.141 13.155 1.00 91.94 367 THR A N 1
ATOM 2696 C CA . THR A 1 367 ? -12.277 17.198 12.576 1.00 91.94 367 THR A CA 1
ATOM 2697 C C . THR A 1 367 ? -12.635 15.878 11.893 1.00 91.94 367 THR A C 1
ATOM 2699 O O . THR A 1 367 ? -11.957 15.447 10.967 1.00 91.94 367 THR A O 1
ATOM 2702 N N . LEU A 1 368 ? -13.739 15.246 12.290 1.00 93.25 368 LEU A N 1
ATOM 2703 C CA . LEU A 1 368 ? -14.126 13.911 11.804 1.00 93.25 368 LEU A CA 1
ATOM 2704 C C . LEU A 1 368 ? -15.018 13.920 10.546 1.00 93.25 368 LEU A C 1
ATOM 2706 O O . LEU A 1 368 ? -15.594 12.891 10.202 1.00 93.25 368 LEU A O 1
ATOM 2710 N N . THR A 1 369 ? -15.182 15.059 9.866 1.00 92.56 369 THR A N 1
ATOM 2711 C CA . THR A 1 369 ? -16.143 15.211 8.754 1.00 92.56 369 THR A CA 1
ATOM 2712 C C . THR A 1 369 ? -15.847 14.302 7.569 1.00 92.56 369 THR A C 1
ATOM 2714 O O . THR A 1 369 ? -16.780 13.750 6.999 1.00 92.56 369 THR A O 1
ATOM 2717 N N . ASN A 1 370 ? -14.570 14.113 7.226 1.00 93.75 370 ASN A N 1
ATOM 2718 C CA . ASN A 1 370 ? -14.168 13.211 6.148 1.00 93.75 370 ASN A CA 1
ATOM 2719 C C . ASN A 1 370 ? -13.935 11.767 6.612 1.00 93.75 370 ASN A C 1
ATOM 2721 O O . ASN A 1 370 ? -13.566 10.930 5.799 1.00 93.75 370 ASN A O 1
ATOM 2725 N N . TYR A 1 371 ? -14.135 11.454 7.893 1.00 96.19 371 TYR A N 1
ATOM 2726 C CA . TYR A 1 371 ? -14.080 10.080 8.374 1.00 96.19 371 TYR A CA 1
ATOM 2727 C C . TYR A 1 371 ? -15.476 9.471 8.216 1.00 96.19 371 TYR A C 1
ATOM 2729 O O . TYR A 1 371 ? -16.443 9.966 8.805 1.00 96.19 371 TYR A O 1
ATOM 2737 N N . ASN A 1 372 ? -15.618 8.429 7.401 1.00 96.31 372 ASN A N 1
ATOM 2738 C CA . ASN A 1 372 ? -16.915 7.847 7.076 1.00 96.31 372 ASN A CA 1
ATOM 2739 C C . ASN A 1 372 ? -17.573 7.235 8.321 1.00 96.31 372 ASN A C 1
ATOM 2741 O O . ASN A 1 372 ? -16.888 6.626 9.143 1.00 96.31 372 ASN A O 1
ATOM 2745 N N . LEU A 1 373 ? -18.897 7.371 8.448 1.00 96.31 373 LEU A N 1
ATOM 2746 C CA . LEU A 1 373 ? -19.675 6.821 9.566 1.00 96.31 373 LEU A CA 1
ATOM 2747 C C . LEU A 1 373 ? -19.687 5.285 9.616 1.00 96.31 373 LEU A C 1
ATOM 2749 O O . LEU A 1 373 ? -19.931 4.734 10.683 1.00 96.31 373 LEU A O 1
ATOM 2753 N N . LEU A 1 374 ? -19.420 4.611 8.495 1.00 95.56 374 LEU A N 1
ATOM 2754 C CA . LEU A 1 374 ? -19.314 3.153 8.411 1.00 95.56 374 LEU A CA 1
ATOM 2755 C C . LEU A 1 374 ? -17.956 2.622 8.880 1.00 95.56 374 LEU A C 1
ATOM 2757 O O . LEU A 1 374 ? -17.824 1.414 9.055 1.00 95.56 374 LEU A O 1
ATOM 2761 N N . SER A 1 375 ? -16.960 3.491 9.082 1.00 97.62 375 SER A N 1
ATOM 2762 C CA . SER A 1 375 ? -15.619 3.048 9.469 1.00 97.62 375 SER A CA 1
ATOM 2763 C C . SER A 1 375 ? -15.647 2.300 10.803 1.00 97.62 375 SER A C 1
ATOM 2765 O O . SER A 1 375 ? -16.286 2.746 11.763 1.00 97.62 375 SER A O 1
ATOM 2767 N N . GLY A 1 376 ? -14.956 1.167 10.861 1.00 97.50 376 GLY A N 1
ATOM 2768 C CA . GLY A 1 376 ? -14.885 0.290 12.024 1.00 97.50 376 GLY A CA 1
ATOM 2769 C C . GLY A 1 376 ? -14.483 -1.133 11.660 1.00 97.50 376 GLY A C 1
ATOM 2770 O O . GLY A 1 376 ? -14.064 -1.382 10.536 1.00 97.50 376 GLY A O 1
ATOM 2771 N N . TYR A 1 377 ? -14.618 -2.075 12.596 1.00 97.56 377 TYR A N 1
ATOM 2772 C CA . TYR A 1 377 ? -14.196 -3.470 12.399 1.00 97.56 377 TYR A CA 1
ATOM 2773 C C . TYR A 1 377 ? -12.700 -3.599 12.056 1.00 97.56 377 TYR A C 1
ATOM 2775 O O . TYR A 1 377 ? -12.287 -4.526 11.379 1.00 97.56 377 TYR A O 1
ATOM 2783 N N . ASN A 1 378 ? -11.867 -2.639 12.463 1.00 98.69 378 ASN A N 1
ATOM 2784 C CA . ASN A 1 378 ? -10.421 -2.705 12.254 1.00 98.69 378 ASN A CA 1
ATOM 2785 C C . ASN A 1 378 ? -9.752 -3.360 13.471 1.00 98.69 378 ASN A C 1
ATOM 2787 O O . ASN A 1 378 ? -10.175 -3.122 14.600 1.00 98.69 378 ASN A O 1
ATOM 2791 N N . CYS A 1 379 ? -8.669 -4.105 13.267 1.00 98.31 379 CYS A N 1
ATOM 2792 C CA . CYS A 1 379 ? -7.751 -4.482 14.337 1.00 98.31 379 CYS A CA 1
ATOM 2793 C C . CYS A 1 379 ? -6.646 -3.427 14.429 1.00 98.31 379 CYS A C 1
ATOM 2795 O O . CYS A 1 379 ? -5.788 -3.338 13.551 1.00 98.31 379 CYS A O 1
ATOM 2797 N N . LEU A 1 380 ? -6.681 -2.601 15.475 1.00 98.62 380 LEU A N 1
ATOM 2798 C CA . LEU A 1 380 ? -5.735 -1.508 15.694 1.00 98.62 380 LEU A CA 1
ATOM 2799 C C . LEU A 1 380 ? -4.783 -1.888 16.823 1.00 98.62 380 LEU A C 1
ATOM 2801 O O . LEU A 1 380 ? -5.207 -1.994 17.969 1.00 98.62 380 LEU A O 1
ATOM 2805 N N . TYR A 1 381 ? -3.499 -2.055 16.519 1.00 98.44 381 TYR A N 1
ATOM 2806 C CA . TYR A 1 381 ? -2.508 -2.460 17.510 1.00 98.44 381 TYR A CA 1
ATOM 2807 C C . TYR A 1 381 ? -1.250 -1.611 17.409 1.00 98.44 381 TYR A C 1
ATOM 2809 O O . TYR A 1 381 ? -0.699 -1.419 16.328 1.00 98.44 381 TYR A O 1
ATOM 2817 N N . ALA A 1 382 ? -0.781 -1.104 18.546 1.00 97.88 382 ALA A N 1
ATOM 2818 C CA . ALA A 1 382 ? 0.411 -0.263 18.617 1.00 97.88 382 ALA A CA 1
ATOM 2819 C C . ALA A 1 382 ? 1.388 -0.718 19.713 1.00 97.88 382 ALA A C 1
ATOM 2821 O O . ALA A 1 382 ? 2.192 0.087 20.174 1.00 97.88 382 ALA A O 1
ATOM 2822 N N . GLY A 1 383 ? 1.306 -1.974 20.167 1.00 94.94 383 GLY A N 1
ATOM 2823 C CA . GLY A 1 383 ? 2.014 -2.459 21.354 1.00 94.94 383 GLY A CA 1
ATOM 2824 C C . GLY A 1 383 ? 1.248 -2.207 22.658 1.00 94.94 383 GLY A C 1
ATOM 2825 O O . GLY A 1 383 ? 0.059 -1.884 22.651 1.00 94.94 383 GLY A O 1
ATOM 2826 N N . ALA A 1 384 ? 1.935 -2.354 23.794 1.00 93.00 384 ALA A N 1
ATOM 2827 C CA . ALA A 1 384 ? 1.365 -2.040 25.103 1.00 93.00 384 ALA A CA 1
ATOM 2828 C C . ALA A 1 384 ? 0.997 -0.540 25.185 1.00 93.00 384 ALA A C 1
ATOM 2830 O O . ALA A 1 384 ? 1.857 0.288 24.874 1.00 93.00 384 ALA A O 1
ATOM 2831 N N . PRO A 1 385 ? -0.228 -0.167 25.610 1.00 94.62 385 PRO A N 1
ATOM 2832 C CA . PRO A 1 385 ? -0.645 1.232 25.695 1.00 94.62 385 PRO A CA 1
ATOM 2833 C C . PRO A 1 385 ? 0.333 2.090 26.502 1.00 94.62 385 PRO A C 1
ATOM 2835 O O . PRO A 1 385 ? 0.646 1.790 27.655 1.00 94.62 385 PRO A O 1
ATOM 2838 N N . GLY A 1 386 ? 0.802 3.177 25.896 1.00 94.06 386 GLY A N 1
ATOM 2839 C CA . GLY A 1 386 ? 1.768 4.076 26.515 1.00 94.06 386 GLY A CA 1
ATOM 2840 C C . GLY A 1 386 ? 1.957 5.359 25.711 1.00 94.06 386 GLY A C 1
ATOM 2841 O O . GLY A 1 386 ? 1.467 5.469 24.589 1.00 94.06 386 GLY A O 1
ATOM 2842 N N . PRO A 1 387 ? 2.681 6.358 26.243 1.00 94.19 387 PRO A N 1
ATOM 2843 C CA . PRO A 1 387 ? 2.833 7.665 25.593 1.00 94.19 387 PRO A CA 1
ATOM 2844 C C . PRO A 1 387 ? 3.483 7.602 24.199 1.00 94.19 387 PRO A C 1
ATOM 2846 O O . PRO A 1 387 ? 3.278 8.513 23.398 1.00 94.19 387 PRO A O 1
ATOM 2849 N N . SER A 1 388 ? 4.217 6.528 23.894 1.00 96.69 388 SER A N 1
ATOM 2850 C CA . SER A 1 388 ? 4.854 6.287 22.592 1.00 96.69 388 SER A CA 1
ATOM 2851 C C . SER A 1 388 ? 4.184 5.174 21.772 1.00 96.69 388 SER A C 1
ATOM 2853 O O . SER A 1 388 ? 4.646 4.881 20.674 1.00 96.69 388 SER A O 1
ATOM 2855 N N . ASN A 1 389 ? 3.089 4.590 22.265 1.00 98.19 389 ASN A N 1
ATOM 2856 C CA . ASN A 1 389 ? 2.360 3.472 21.663 1.00 98.19 389 ASN A CA 1
ATOM 2857 C C . ASN A 1 389 ? 0.883 3.867 21.559 1.00 98.19 389 ASN A C 1
ATOM 2859 O O . ASN A 1 389 ? 0.131 3.795 22.534 1.00 98.19 389 ASN A O 1
ATOM 2863 N N . LEU A 1 390 ? 0.494 4.378 20.390 1.00 98.56 390 LEU A N 1
ATOM 2864 C CA . LEU A 1 390 ? -0.776 5.073 20.195 1.00 98.56 390 LEU A CA 1
ATOM 2865 C C . LEU A 1 390 ? -1.674 4.312 19.218 1.00 98.56 390 LEU A C 1
ATOM 2867 O O . LEU A 1 390 ? -1.311 4.086 18.064 1.00 98.56 390 LEU A O 1
ATOM 2871 N N . ILE A 1 391 ? -2.895 4.002 19.647 1.00 98.44 391 ILE A N 1
ATOM 2872 C CA . ILE A 1 391 ? -3.944 3.514 18.744 1.00 98.44 391 ILE A CA 1
ATOM 2873 C C . ILE A 1 391 ? -4.293 4.595 17.721 1.00 98.44 391 ILE A C 1
ATOM 2875 O O . ILE A 1 391 ? -4.436 4.305 16.534 1.00 98.44 391 ILE A O 1
ATOM 2879 N N . PHE A 1 392 ? -4.385 5.848 18.174 1.00 98.56 392 PHE A N 1
ATOM 2880 C CA . PHE A 1 392 ? -4.781 6.966 17.330 1.00 98.56 392 PHE A CA 1
ATOM 2881 C C . PHE A 1 392 ? -4.000 8.244 17.634 1.00 98.56 392 PHE A C 1
ATOM 2883 O O . PHE A 1 392 ? -3.780 8.595 18.797 1.00 98.56 392 PHE A O 1
ATOM 2890 N N . PHE A 1 393 ? -3.640 8.968 16.574 1.00 98.00 393 PHE A N 1
ATOM 2891 C CA . PHE A 1 393 ? -3.064 10.305 16.658 1.00 98.00 393 PHE A CA 1
ATOM 2892 C C . PHE A 1 393 ? -3.624 11.234 15.576 1.00 98.00 393 PHE A C 1
ATOM 2894 O O . PHE A 1 393 ? -3.718 10.837 14.415 1.00 98.00 393 PHE A O 1
ATOM 2901 N N . ASP A 1 394 ? -3.948 12.481 15.931 1.00 96.56 394 ASP A N 1
ATOM 2902 C CA . ASP A 1 394 ? -4.448 13.484 14.972 1.00 96.56 394 ASP A CA 1
ATOM 2903 C C . ASP A 1 394 ? -3.726 14.844 14.989 1.00 96.56 394 ASP A C 1
ATOM 2905 O O . ASP A 1 394 ? -4.214 15.831 14.431 1.00 96.56 394 ASP A O 1
ATOM 2909 N N . GLY A 1 395 ? -2.573 14.916 15.660 1.00 92.50 395 GLY A N 1
ATOM 2910 C CA . GLY A 1 395 ? -1.863 16.170 15.925 1.00 92.50 395 GLY A CA 1
ATOM 2911 C C . GLY A 1 395 ? -2.258 16.847 17.241 1.00 92.50 395 GLY A C 1
ATOM 2912 O O . GLY A 1 395 ? -1.482 17.650 17.750 1.00 92.50 395 GLY A O 1
ATOM 2913 N N . THR A 1 396 ? -3.422 16.515 17.810 1.00 94.50 396 THR A N 1
ATOM 2914 C CA . THR A 1 396 ? -3.923 17.060 19.087 1.00 94.50 396 THR A CA 1
ATOM 2915 C C . THR A 1 396 ? -4.142 15.957 20.122 1.00 94.50 396 THR A C 1
ATOM 2917 O O . THR A 1 396 ? -3.674 16.049 21.254 1.00 94.50 396 THR A O 1
ATOM 2920 N N . ASN A 1 397 ? -4.848 14.903 19.730 1.00 96.44 397 ASN A N 1
ATOM 2921 C CA . ASN A 1 397 ? -5.185 13.756 20.550 1.00 96.44 397 ASN A CA 1
ATOM 2922 C C . ASN A 1 397 ? -4.126 12.664 20.365 1.00 96.44 397 ASN A C 1
ATOM 2924 O O . ASN A 1 397 ? -3.884 12.226 19.243 1.00 96.44 397 ASN A O 1
ATOM 2928 N N . SER A 1 398 ? -3.541 12.194 21.468 1.00 96.88 398 SER A N 1
ATOM 2929 C CA . SER A 1 398 ? -2.616 11.051 21.509 1.00 96.88 398 SER A CA 1
ATOM 2930 C C . SER A 1 398 ? -3.261 9.916 22.298 1.00 96.88 398 SER A C 1
ATOM 2932 O O . SER A 1 398 ? -3.083 9.808 23.513 1.00 96.88 398 SER A O 1
ATOM 2934 N N . LEU A 1 399 ? -4.078 9.102 21.629 1.00 97.44 399 LEU A N 1
ATOM 2935 C CA . LEU A 1 399 ? -4.909 8.096 22.286 1.00 97.44 399 LEU A CA 1
ATOM 2936 C C . LEU A 1 399 ? -4.187 6.752 22.348 1.00 97.44 399 LEU A C 1
ATOM 2938 O O . LEU A 1 399 ? -3.889 6.136 21.326 1.00 97.44 399 LEU A O 1
ATOM 2942 N N . GLN A 1 400 ? -3.930 6.299 23.572 1.00 96.56 400 GLN A N 1
ATOM 2943 C CA . GLN A 1 400 ? -3.159 5.086 23.855 1.00 96.56 400 GLN A CA 1
ATOM 2944 C C . GLN A 1 400 ? -4.022 3.821 23.831 1.00 96.56 400 GLN A C 1
ATOM 2946 O O . GLN A 1 400 ? -3.528 2.751 23.504 1.00 96.56 400 GLN A O 1
ATOM 2951 N N . SER A 1 401 ? -5.306 3.931 24.190 1.00 93.06 401 SER A N 1
ATOM 2952 C CA . SER A 1 401 ? -6.223 2.792 24.278 1.00 93.06 401 SER A CA 1
ATOM 2953 C C . SER A 1 401 ? -7.329 2.861 23.233 1.00 93.06 401 SER A C 1
ATOM 2955 O O . SER A 1 401 ? -7.825 3.942 22.896 1.00 93.06 401 SER A O 1
ATOM 2957 N N . LEU A 1 402 ? -7.771 1.686 22.782 1.00 92.44 402 LEU A N 1
ATOM 2958 C CA . LEU A 1 402 ? -8.879 1.548 21.842 1.00 92.44 402 LEU A CA 1
ATOM 2959 C C . LEU A 1 402 ? -10.164 2.180 22.383 1.00 92.44 402 LEU A C 1
ATOM 2961 O O . LEU A 1 402 ? -10.866 2.868 21.651 1.00 92.44 402 LEU A O 1
ATOM 2965 N N . GLN A 1 403 ? -10.453 2.019 23.675 1.00 88.44 403 GLN A N 1
ATOM 2966 C CA . GLN A 1 403 ? -11.651 2.604 24.274 1.00 88.44 403 GLN A CA 1
ATOM 2967 C C . GLN A 1 403 ? -11.639 4.139 24.233 1.00 88.44 403 GLN A C 1
ATOM 2969 O O . GLN A 1 403 ? -12.662 4.759 23.948 1.00 88.44 403 GLN A O 1
ATOM 2974 N N . SER A 1 404 ? -10.480 4.768 24.464 1.00 91.00 404 SER A N 1
ATOM 2975 C CA . SER A 1 404 ? -10.359 6.226 24.335 1.00 91.00 404 SER A CA 1
ATOM 2976 C C . SER A 1 404 ? -10.616 6.668 22.897 1.00 91.00 404 SER A C 1
ATOM 2978 O O . SER A 1 404 ? -11.263 7.688 22.669 1.00 91.00 404 SER A O 1
ATOM 2980 N N . PHE A 1 405 ? -10.147 5.877 21.929 1.00 95.19 405 PHE A N 1
ATOM 2981 C CA . PHE A 1 405 ? -10.406 6.115 20.516 1.00 95.19 405 PHE A CA 1
ATOM 2982 C C . PHE A 1 405 ? -11.893 5.980 20.171 1.00 95.19 405 PHE A C 1
ATOM 2984 O O . PHE A 1 405 ? -12.461 6.935 19.642 1.00 95.19 405 PHE A O 1
ATOM 2991 N N . LYS A 1 406 ? -12.558 4.886 20.569 1.00 93.06 406 LYS A N 1
ATOM 2992 C CA . LYS A 1 406 ? -14.008 4.684 20.382 1.00 93.06 406 LYS A CA 1
ATOM 2993 C C . LYS A 1 406 ? -14.835 5.844 20.941 1.00 93.06 406 LYS A C 1
ATOM 2995 O O . LYS A 1 406 ? -15.791 6.270 20.297 1.00 93.06 406 LYS A O 1
ATOM 3000 N N . ASN A 1 407 ? -14.446 6.388 22.096 1.00 89.44 407 ASN A N 1
ATOM 3001 C CA . ASN A 1 407 ? -15.113 7.541 22.703 1.00 89.44 407 ASN A CA 1
ATOM 3002 C C . ASN A 1 407 ? -14.950 8.826 21.878 1.00 89.44 407 ASN A C 1
ATOM 3004 O O . ASN A 1 407 ? -15.886 9.618 21.797 1.00 89.44 407 ASN A O 1
ATOM 3008 N N . LEU A 1 408 ? -13.777 9.046 21.275 1.00 93.06 408 LEU A N 1
ATOM 3009 C CA . LEU A 1 408 ? -13.519 10.231 20.456 1.00 93.06 408 LEU A CA 1
ATOM 3010 C C . LEU A 1 408 ? -14.300 10.189 19.136 1.00 93.06 408 LEU A C 1
ATOM 3012 O O . LEU A 1 408 ? -14.812 11.219 18.702 1.00 93.06 408 LEU A O 1
ATOM 3016 N N . VAL A 1 409 ? -14.361 9.024 18.482 1.00 93.81 409 VAL A N 1
ATOM 3017 C CA . VAL A 1 409 ? -14.839 8.927 17.089 1.00 93.81 409 VAL A CA 1
ATOM 3018 C C . VAL A 1 409 ? -16.248 8.371 16.918 1.00 93.81 409 VAL A C 1
ATOM 3020 O O . VAL A 1 409 ? -16.737 8.294 15.783 1.00 93.81 409 VAL A O 1
ATOM 3023 N N . GLY A 1 410 ? -16.916 8.034 18.025 1.00 89.94 410 GLY A N 1
ATOM 3024 C CA . GLY A 1 410 ? -18.298 7.562 18.046 1.00 89.94 410 GLY A CA 1
ATOM 3025 C C . GLY A 1 410 ? -19.219 8.385 17.127 1.00 89.94 410 GLY A C 1
ATOM 3026 O O . GLY A 1 410 ? -19.145 9.616 17.120 1.00 89.94 410 GLY A O 1
ATOM 3027 N N . PRO A 1 411 ? -20.062 7.735 16.300 1.00 90.31 411 PRO A N 1
ATOM 3028 C CA . PRO 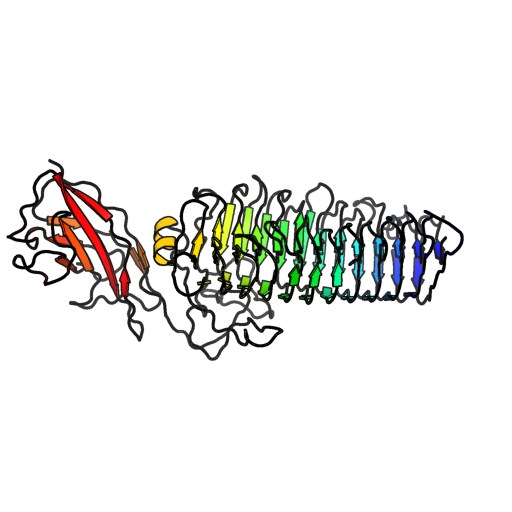A 1 411 ? -20.391 6.304 16.293 1.00 90.31 411 PRO A CA 1
ATOM 3029 C C . PRO A 1 411 ? -19.450 5.414 15.450 1.00 90.31 411 PRO A C 1
ATOM 3031 O O . PRO A 1 411 ? -19.790 4.265 15.191 1.00 90.31 411 PRO A O 1
ATOM 3034 N N . ARG A 1 412 ? -18.287 5.903 15.006 1.00 94.62 412 ARG A N 1
ATOM 3035 C CA . ARG A 1 412 ? -17.317 5.107 14.224 1.00 94.62 412 ARG A CA 1
ATOM 3036 C C . ARG A 1 412 ? -16.507 4.185 15.124 1.00 94.62 412 ARG A C 1
ATOM 3038 O O . ARG A 1 412 ? -16.417 4.429 16.326 1.00 94.62 412 ARG A O 1
ATOM 3045 N N . GLU A 1 413 ? -15.893 3.160 14.540 1.00 95.31 413 GLU A N 1
ATOM 3046 C CA . GLU A 1 413 ? -14.894 2.286 15.181 1.00 95.31 413 GLU A CA 1
ATOM 3047 C C . GLU A 1 413 ? -15.412 1.504 16.397 1.00 95.31 413 GLU A C 1
ATOM 3049 O O . GLU A 1 413 ? -14.644 0.890 17.130 1.00 95.31 413 GLU A O 1
ATOM 3054 N N . GLN A 1 414 ? -16.730 1.468 16.603 1.00 91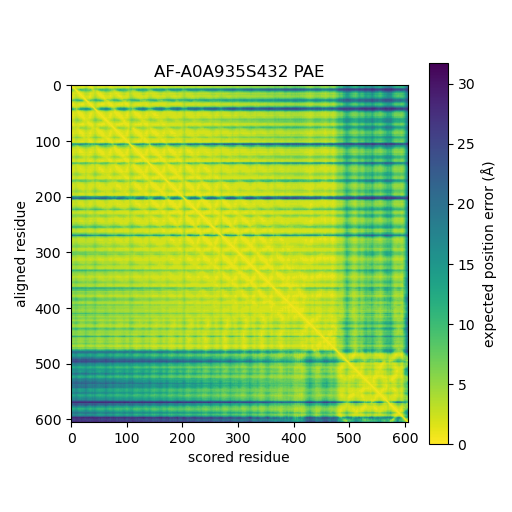.75 414 GLN A N 1
ATOM 3055 C CA . GLN A 1 414 ? -17.345 0.820 17.765 1.00 91.75 414 GLN A CA 1
ATOM 3056 C C . GLN A 1 414 ? -17.132 -0.696 17.767 1.00 91.75 414 GLN A C 1
ATOM 3058 O O . GLN A 1 414 ? -16.961 -1.287 18.834 1.00 91.75 414 GLN A O 1
ATOM 3063 N N . ALA A 1 415 ? -17.066 -1.289 16.576 1.00 92.44 415 ALA A N 1
ATOM 3064 C CA . ALA A 1 415 ? -16.777 -2.703 16.356 1.00 92.44 415 ALA A CA 1
ATOM 3065 C C . ALA A 1 415 ? -15.286 -2.997 16.106 1.00 92.44 415 ALA A C 1
ATOM 3067 O O . ALA A 1 415 ? -14.927 -4.135 15.849 1.00 92.44 415 ALA A O 1
ATOM 3068 N N . SER A 1 416 ? -14.407 -1.990 16.148 1.00 96.00 416 SER A N 1
ATOM 3069 C CA . SER A 1 416 ? -12.963 -2.225 16.025 1.00 96.00 416 SER A CA 1
ATOM 3070 C C . SER A 1 416 ? -12.413 -2.891 17.283 1.00 96.00 416 SER A C 1
ATOM 3072 O O . SER A 1 416 ? -12.963 -2.708 18.375 1.00 96.00 416 SER A O 1
ATOM 3074 N N . ILE A 1 417 ? -11.321 -3.627 17.123 1.00 94.69 417 ILE A N 1
ATOM 3075 C CA . ILE A 1 417 ? -10.651 -4.422 18.154 1.00 94.69 417 ILE A CA 1
ATOM 3076 C C . ILE A 1 417 ? -9.187 -3.987 18.293 1.00 94.69 417 ILE A C 1
ATOM 3078 O O . ILE A 1 417 ? -8.673 -3.201 17.492 1.00 94.69 417 ILE A O 1
ATOM 3082 N N . SER A 1 418 ? -8.516 -4.467 19.336 1.00 94.31 418 SER A N 1
ATOM 3083 C CA . SER A 1 418 ? -7.092 -4.218 19.569 1.00 94.31 418 SER A CA 1
ATOM 3084 C C . SER A 1 418 ? -6.465 -5.458 20.177 1.00 94.31 418 SER A C 1
ATOM 3086 O O . SER A 1 418 ? -6.518 -5.646 21.388 1.00 94.31 418 SER A O 1
ATOM 3088 N N . GLU A 1 419 ? -5.800 -6.243 19.346 1.00 93.06 419 GLU A N 1
ATOM 3089 C CA . GLU A 1 419 ? -5.023 -7.409 19.753 1.00 93.06 419 GLU A CA 1
ATOM 3090 C C . GLU A 1 419 ? -3.711 -7.453 18.969 1.00 93.06 419 GLU A C 1
ATOM 3092 O O . GLU A 1 419 ? -3.589 -6.819 17.921 1.00 93.06 419 GLU A O 1
ATOM 3097 N N . SER A 1 420 ? -2.715 -8.182 19.474 1.00 94.94 420 SER A N 1
ATOM 3098 C CA . SER A 1 420 ? -1.539 -8.517 18.669 1.00 94.94 420 SER A CA 1
ATOM 3099 C C . SER A 1 420 ? -1.936 -9.654 17.727 1.00 94.94 420 SER A C 1
ATOM 3101 O O . SER A 1 420 ? -2.148 -10.756 18.235 1.00 94.94 420 SER A O 1
ATOM 3103 N N . PRO A 1 421 ? -2.007 -9.446 16.399 1.00 96.69 421 PRO A N 1
ATOM 3104 C CA . PRO A 1 421 ? -2.464 -10.499 15.501 1.00 96.69 421 PRO A CA 1
ATOM 3105 C C . PRO A 1 421 ? -1.544 -11.727 15.587 1.00 96.69 421 PRO A C 1
ATOM 3107 O O . PRO A 1 421 ? -0.315 -11.560 15.551 1.00 96.69 421 PRO A O 1
ATOM 3110 N N . PRO A 1 422 ? -2.087 -12.953 15.683 1.00 96.19 422 PRO A N 1
ATOM 3111 C CA . PRO A 1 422 ? -1.286 -14.166 15.784 1.00 96.19 422 PRO A CA 1
ATOM 3112 C C . PRO A 1 422 ? -0.782 -14.591 14.400 1.00 96.19 422 PRO A C 1
ATOM 3114 O O . PRO A 1 422 ? -1.220 -15.586 13.836 1.00 96.19 422 PRO A O 1
ATOM 3117 N N . PHE A 1 423 ? 0.125 -13.809 13.823 1.00 98.00 423 PHE A N 1
ATOM 3118 C CA . PHE A 1 423 ? 0.721 -14.099 12.521 1.00 98.00 423 PHE A CA 1
ATOM 3119 C C . PHE A 1 423 ? 1.572 -15.377 12.540 1.00 98.00 423 PHE A C 1
ATOM 3121 O O . PHE A 1 423 ? 2.238 -15.672 13.534 1.00 98.00 423 PHE A O 1
ATOM 3128 N N . ASN A 1 424 ? 1.612 -16.100 11.417 1.00 97.50 424 ASN A N 1
ATOM 3129 C CA . ASN A 1 424 ? 2.392 -17.338 11.281 1.00 97.50 424 ASN A CA 1
ATOM 3130 C C . ASN A 1 424 ? 3.897 -17.152 11.557 1.00 97.50 424 ASN A C 1
ATOM 3132 O O . ASN A 1 424 ? 4.524 -18.031 12.152 1.00 97.50 424 ASN A O 1
ATOM 3136 N N . ASN A 1 425 ? 4.500 -16.036 11.125 1.00 97.25 425 ASN A N 1
ATOM 3137 C CA . ASN A 1 425 ? 5.916 -15.744 11.366 1.00 97.25 425 ASN A CA 1
ATOM 3138 C C . ASN A 1 425 ? 6.237 -14.243 11.261 1.00 97.25 425 ASN A C 1
ATOM 3140 O O . ASN A 1 425 ? 6.195 -13.660 10.180 1.00 97.25 425 ASN A O 1
ATOM 3144 N N . THR A 1 426 ? 6.684 -13.651 12.368 1.00 96.75 426 THR A N 1
ATOM 3145 C CA . THR A 1 426 ? 7.202 -12.268 12.442 1.00 96.75 426 THR A CA 1
ATOM 3146 C C . THR A 1 426 ? 8.623 -12.194 13.002 1.00 96.75 426 THR A C 1
ATOM 3148 O O . THR A 1 426 ? 9.071 -11.134 13.426 1.00 96.75 426 THR A O 1
ATOM 3151 N N . VAL A 1 427 ? 9.337 -13.324 13.043 1.00 95.38 427 VAL A N 1
ATOM 3152 C CA . VAL A 1 427 ? 10.668 -13.417 13.669 1.00 95.38 427 VAL A CA 1
ATOM 3153 C C . VAL A 1 427 ? 11.764 -13.606 12.627 1.00 95.38 427 VAL A C 1
ATOM 3155 O O . VAL A 1 427 ? 12.831 -13.005 12.726 1.00 95.38 427 VAL A O 1
ATOM 3158 N N . THR A 1 428 ? 11.522 -14.445 11.619 1.00 95.44 428 THR A N 1
ATOM 3159 C CA . THR A 1 428 ? 12.513 -14.755 10.580 1.00 95.44 428 THR A CA 1
ATOM 3160 C C . THR A 1 428 ? 12.072 -14.189 9.242 1.00 95.44 428 THR A C 1
ATOM 3162 O O . THR A 1 428 ? 10.988 -14.503 8.772 1.00 95.44 428 THR A O 1
ATOM 3165 N N . ALA A 1 429 ? 12.891 -13.344 8.619 1.00 95.25 429 ALA A N 1
ATOM 3166 C CA . ALA A 1 429 ? 12.574 -12.813 7.297 1.00 95.25 429 ALA A CA 1
ATOM 3167 C C . ALA A 1 429 ? 12.697 -13.910 6.207 1.00 95.25 429 ALA A C 1
ATOM 3169 O O . ALA A 1 429 ? 13.630 -14.717 6.272 1.00 95.25 429 ALA A O 1
ATOM 3170 N N . PRO A 1 430 ? 11.835 -13.915 5.173 1.00 96.31 430 PRO A N 1
ATOM 3171 C CA . PRO A 1 430 ? 10.683 -13.028 5.014 1.00 96.31 430 PRO A CA 1
ATOM 3172 C C . PRO A 1 430 ? 9.546 -13.399 5.972 1.00 96.31 430 PRO A C 1
ATOM 3174 O O . PRO A 1 430 ? 9.292 -14.580 6.216 1.00 96.31 430 PRO A O 1
ATOM 3177 N N . TYR A 1 431 ? 8.858 -12.390 6.503 1.00 98.19 431 TYR A N 1
ATOM 3178 C CA . TYR A 1 431 ? 7.716 -12.622 7.388 1.00 98.19 431 TYR A CA 1
ATOM 3179 C C . TYR A 1 431 ? 6.536 -13.258 6.647 1.00 98.19 431 TYR A C 1
ATOM 3181 O O . TYR A 1 431 ? 6.302 -13.001 5.463 1.00 98.19 431 TYR A O 1
ATOM 3189 N N . ASP A 1 432 ? 5.771 -14.058 7.386 1.00 97.88 432 ASP A N 1
ATOM 3190 C CA . ASP A 1 432 ? 4.467 -14.560 6.976 1.00 97.88 432 ASP A CA 1
ATOM 3191 C C . ASP A 1 432 ? 3.396 -13.978 7.901 1.00 97.88 432 ASP A C 1
ATOM 3193 O O . ASP A 1 432 ? 3.283 -14.358 9.067 1.00 97.88 432 ASP A O 1
ATOM 3197 N N . ILE A 1 433 ? 2.652 -13.011 7.368 1.00 98.31 433 ILE A N 1
ATOM 3198 C CA . ILE A 1 433 ? 1.636 -12.242 8.093 1.00 98.31 433 ILE A CA 1
ATOM 3199 C C . ILE A 1 433 ? 0.205 -12.675 7.736 1.00 98.31 433 ILE A C 1
ATOM 3201 O O . ILE A 1 433 ? -0.734 -11.916 7.974 1.00 98.31 433 ILE A O 1
ATOM 3205 N N . HIS A 1 434 ? 0.031 -13.882 7.188 1.00 98.00 434 HIS A N 1
ATOM 3206 C CA . HIS A 1 434 ? -1.254 -14.578 7.295 1.00 98.00 434 HIS A CA 1
ATOM 3207 C C . HIS A 1 434 ? -1.541 -14.851 8.773 1.00 98.00 434 HIS A C 1
ATOM 3209 O O . HIS A 1 434 ? -0.617 -15.067 9.574 1.00 98.00 434 HIS A O 1
ATOM 3215 N N . VAL A 1 435 ? -2.815 -14.789 9.147 1.00 97.19 435 VAL A N 1
ATOM 3216 C CA . VAL A 1 435 ? -3.235 -15.043 10.526 1.00 97.19 435 VAL A CA 1
ATOM 3217 C C . VAL A 1 435 ? -3.213 -16.550 10.758 1.00 97.19 435 VAL A C 1
ATOM 3219 O O . VAL A 1 435 ? -3.547 -17.340 9.883 1.00 97.19 435 VAL A O 1
ATOM 3222 N N . SER A 1 436 ? -2.735 -16.971 11.923 1.00 94.75 436 SER A N 1
ATOM 3223 C CA . SER A 1 436 ? -2.568 -18.386 12.218 1.00 94.75 436 SER A CA 1
ATOM 3224 C C . SER A 1 436 ? -3.887 -19.048 12.597 1.00 94.75 436 SER A C 1
ATOM 3226 O O . SER A 1 436 ? -4.554 -18.634 13.541 1.00 94.75 436 SER A O 1
ATOM 3228 N N . ASN A 1 437 ? -4.173 -20.184 11.965 1.00 92.00 437 ASN A N 1
ATOM 3229 C CA . ASN A 1 437 ? -5.367 -20.998 12.227 1.00 92.00 437 ASN A CA 1
ATOM 3230 C C . ASN A 1 437 ? -5.298 -21.800 13.542 1.00 92.00 437 ASN A C 1
ATOM 3232 O O . ASN A 1 437 ? -6.180 -22.608 13.828 1.00 92.00 437 ASN A O 1
ATOM 3236 N N . PHE A 1 438 ? -4.223 -21.653 14.321 1.00 88.81 438 PHE A N 1
ATOM 3237 C CA . PHE A 1 438 ? -4.002 -22.414 15.557 1.00 88.81 438 PHE A CA 1
ATOM 3238 C C . PHE A 1 438 ? -4.286 -21.619 16.823 1.00 88.81 438 PHE A C 1
ATOM 3240 O O . PHE A 1 438 ? -4.551 -22.214 17.870 1.00 88.81 438 PHE A O 1
ATOM 3247 N N . TYR A 1 439 ? -4.172 -20.296 16.744 1.00 88.88 439 TYR A N 1
ATOM 3248 C CA . TYR A 1 439 ? -4.297 -19.428 17.898 1.00 88.88 439 TYR A CA 1
ATOM 3249 C C . TYR A 1 439 ? -5.666 -18.782 17.927 1.00 88.88 439 TYR A C 1
ATOM 3251 O O . TYR A 1 439 ? -6.260 -18.465 16.904 1.00 88.88 439 TYR A O 1
ATOM 3259 N N . LEU A 1 440 ? -6.128 -18.596 19.150 1.00 88.19 440 LEU A N 1
ATOM 3260 C CA . LEU A 1 440 ? -7.344 -17.886 19.451 1.00 88.19 440 LEU A CA 1
ATOM 3261 C C . LEU A 1 440 ? -7.220 -16.405 19.048 1.00 88.19 440 LEU A C 1
ATOM 3263 O O . LEU A 1 440 ? -6.194 -15.782 19.328 1.00 88.19 440 LEU A O 1
ATOM 3267 N N . THR A 1 441 ? -8.241 -15.852 18.391 1.00 92.00 441 THR A N 1
ATOM 3268 C CA . THR A 1 441 ? -8.239 -14.458 17.912 1.00 92.00 441 THR A CA 1
ATOM 3269 C C . THR A 1 441 ? -9.654 -13.906 17.728 1.00 92.00 441 THR A C 1
ATOM 3271 O O . THR A 1 441 ? -10.573 -14.648 17.378 1.00 92.00 441 THR A O 1
ATOM 3274 N N . SER A 1 442 ? -9.823 -12.595 17.934 1.00 91.19 442 SER A N 1
ATOM 3275 C CA . SER A 1 442 ? -11.045 -11.847 17.603 1.00 91.19 442 SER A CA 1
ATOM 3276 C C . SER A 1 442 ? -11.058 -11.317 16.161 1.00 91.19 442 SER A C 1
ATOM 3278 O O . SER A 1 442 ? -12.020 -10.669 15.749 1.00 91.19 442 SER A O 1
ATOM 3280 N N . ILE A 1 443 ? -9.990 -11.550 15.392 1.00 95.44 443 ILE A N 1
ATOM 3281 C CA . ILE A 1 443 ? -9.916 -11.245 13.955 1.00 95.44 443 ILE A CA 1
ATOM 3282 C C . ILE A 1 443 ? -10.828 -12.193 13.168 1.00 95.44 443 ILE A C 1
ATOM 3284 O O . ILE A 1 443 ? -11.470 -11.755 12.210 1.00 95.44 443 ILE A O 1
ATOM 3288 N N . GLU A 1 444 ? -10.911 -13.454 13.601 1.00 94.56 444 GLU A N 1
ATOM 3289 C CA . GLU A 1 444 ? -11.795 -14.459 13.017 1.00 94.56 444 GLU A CA 1
ATOM 3290 C C . GLU A 1 444 ? -13.266 -14.054 13.171 1.00 94.56 444 GLU A C 1
ATOM 3292 O O . GLU A 1 444 ? -13.743 -13.797 14.277 1.00 94.56 444 GLU A O 1
ATOM 3297 N N . ASN A 1 445 ? -14.000 -14.010 12.059 1.00 93.56 445 ASN A N 1
ATOM 3298 C CA . ASN A 1 445 ? -15.382 -13.548 11.953 1.00 93.56 445 ASN A CA 1
ATOM 3299 C C . ASN A 1 445 ? -15.626 -12.133 12.531 1.00 93.56 445 ASN A C 1
ATOM 3301 O O . ASN A 1 445 ? -16.771 -11.750 12.788 1.00 93.56 445 ASN A O 1
ATOM 3305 N N . GLY A 1 446 ? -14.565 -11.346 12.743 1.00 93.19 446 GLY A N 1
ATOM 3306 C CA . GLY A 1 446 ? -14.619 -10.037 13.396 1.00 93.19 446 GLY A CA 1
ATOM 3307 C C . GLY A 1 446 ? -14.940 -8.871 12.458 1.00 93.19 446 GLY A C 1
ATOM 3308 O O . GLY A 1 446 ? -15.061 -7.734 12.911 1.00 93.19 446 GLY A O 1
ATOM 3309 N N . GLY A 1 447 ? -15.036 -9.118 11.152 1.00 95.94 447 GLY A N 1
ATOM 3310 C CA . GLY A 1 447 ? -15.250 -8.111 10.121 1.00 95.94 447 GLY A CA 1
ATOM 3311 C C . GLY A 1 447 ? -16.718 -7.876 9.756 1.00 95.94 447 GLY A C 1
ATOM 3312 O O . GLY A 1 447 ? -17.652 -8.498 10.261 1.00 95.94 447 GLY A O 1
ATOM 3313 N N . THR A 1 448 ? -16.928 -6.960 8.810 1.00 97.00 448 THR A N 1
ATOM 3314 C CA . THR A 1 448 ? -18.233 -6.688 8.190 1.00 97.00 448 THR A CA 1
ATOM 3315 C C . THR A 1 448 ? -18.174 -6.847 6.667 1.00 97.00 448 THR A C 1
ATOM 3317 O O . THR A 1 448 ? -17.176 -6.453 6.060 1.00 97.00 448 THR A O 1
ATOM 3320 N N . PRO A 1 449 ? -19.212 -7.374 5.993 1.00 97.38 449 PRO A N 1
ATOM 3321 C CA . PRO A 1 449 ? -19.208 -7.487 4.538 1.00 97.38 449 PRO A CA 1
ATOM 3322 C C . PRO A 1 449 ? -19.012 -6.133 3.839 1.00 97.38 449 PRO A C 1
ATOM 3324 O O . PRO A 1 449 ? -19.663 -5.133 4.160 1.00 97.38 449 PRO A O 1
ATOM 3327 N N . VAL A 1 450 ? -18.141 -6.103 2.829 1.00 97.06 450 VAL A N 1
ATOM 3328 C CA . VAL A 1 450 ? -17.970 -4.955 1.927 1.00 97.06 450 VAL A CA 1
ATOM 3329 C C . VAL A 1 450 ? -18.361 -5.398 0.523 1.00 97.06 450 VAL A C 1
ATOM 3331 O O . VAL A 1 450 ? -17.816 -6.363 -0.008 1.00 97.06 450 VAL A O 1
ATOM 3334 N N . GLY A 1 451 ? -19.334 -4.710 -0.080 1.00 91.88 451 GLY A N 1
ATOM 3335 C CA . GLY A 1 451 ? -19.825 -5.058 -1.414 1.00 91.88 451 GLY A CA 1
ATOM 3336 C C . GLY A 1 451 ? -18.697 -5.109 -2.450 1.00 91.88 451 GLY A C 1
ATOM 3337 O O . GLY A 1 451 ? -17.794 -4.280 -2.419 1.00 91.88 451 GLY A O 1
ATOM 3338 N N . LEU A 1 452 ? -18.783 -6.071 -3.375 1.00 88.19 452 LEU A N 1
ATOM 3339 C CA . LEU A 1 452 ? -17.820 -6.329 -4.460 1.00 88.19 452 LEU A CA 1
ATOM 3340 C C . LEU A 1 452 ? -16.438 -6.868 -4.034 1.00 88.19 452 LEU A C 1
ATOM 3342 O O . LEU A 1 452 ? -15.672 -7.260 -4.909 1.00 88.19 452 LEU A O 1
ATOM 3346 N N . ILE A 1 453 ? -16.147 -7.005 -2.733 1.00 96.50 453 ILE A N 1
ATOM 3347 C CA . ILE A 1 453 ? -14.949 -7.696 -2.225 1.00 96.50 453 ILE A CA 1
ATOM 3348 C C . ILE A 1 453 ? -15.383 -9.050 -1.656 1.00 96.50 453 ILE A C 1
ATOM 3350 O O . ILE A 1 453 ? -15.664 -9.188 -0.470 1.00 96.50 453 ILE A O 1
ATOM 3354 N N . SER A 1 454 ? -15.509 -10.039 -2.543 1.00 95.94 454 SER A N 1
ATOM 3355 C CA . SER A 1 454 ? -16.033 -11.376 -2.204 1.00 95.94 454 SER A CA 1
ATOM 3356 C C . SER A 1 454 ? -14.958 -12.435 -1.968 1.00 95.94 454 SER A C 1
ATOM 3358 O O . SER A 1 454 ? -15.274 -13.520 -1.486 1.00 95.94 454 SER A O 1
ATOM 3360 N N . THR A 1 455 ? -13.702 -12.120 -2.277 1.00 97.00 455 THR A N 1
ATOM 3361 C CA . THR A 1 455 ? -12.556 -12.986 -2.007 1.00 97.00 455 THR A CA 1
ATOM 3362 C C . THR A 1 455 ? -11.449 -12.225 -1.288 1.00 97.00 455 THR A C 1
ATOM 3364 O O . THR A 1 455 ? -11.397 -10.991 -1.338 1.00 97.00 455 THR A O 1
ATOM 3367 N N . ASP A 1 456 ? -10.575 -12.958 -0.618 1.00 97.44 456 ASP A N 1
ATOM 3368 C CA . ASP A 1 456 ? -9.397 -12.467 0.098 1.00 97.44 456 ASP A CA 1
ATOM 3369 C C . ASP A 1 456 ? -8.148 -12.372 -0.816 1.00 97.44 456 ASP A C 1
ATOM 3371 O O . ASP A 1 456 ? -8.271 -12.199 -2.040 1.00 97.44 456 ASP A O 1
ATOM 3375 N N . TRP A 1 457 ? -6.946 -12.412 -0.228 1.00 98.00 457 TRP A N 1
ATOM 3376 C CA . TRP A 1 457 ? -5.673 -12.443 -0.951 1.00 98.00 457 TRP A CA 1
ATOM 3377 C C . TRP A 1 457 ? -5.429 -13.765 -1.693 1.00 98.00 457 TRP A C 1
ATOM 3379 O O . TRP A 1 457 ? -5.113 -13.730 -2.886 1.00 98.00 457 TRP A O 1
ATOM 3389 N N . ASP A 1 458 ? -5.660 -14.902 -1.033 1.00 95.69 458 ASP A N 1
ATOM 3390 C CA . ASP A 1 458 ? -5.469 -16.262 -1.559 1.00 95.69 458 ASP A CA 1
ATOM 3391 C C . ASP A 1 458 ? -6.601 -16.744 -2.478 1.00 95.69 458 ASP A C 1
ATOM 3393 O O . ASP A 1 458 ? -6.611 -17.889 -2.937 1.00 95.69 458 ASP A O 1
ATOM 3397 N N . ASN A 1 459 ? -7.543 -15.852 -2.800 1.00 95.69 459 ASN A N 1
ATOM 3398 C CA . ASN A 1 459 ? -8.712 -16.126 -3.629 1.00 95.69 459 ASN A CA 1
ATOM 3399 C C . ASN A 1 459 ? -9.713 -17.094 -2.956 1.00 95.69 459 ASN A C 1
ATOM 3401 O O . ASN A 1 459 ? -10.498 -17.760 -3.639 1.00 95.69 459 ASN A O 1
ATOM 3405 N N . GLN A 1 460 ? -9.707 -17.146 -1.624 1.00 97.00 460 GLN A N 1
ATOM 3406 C CA . GLN A 1 460 ? -10.708 -17.794 -0.787 1.00 97.00 460 GLN A CA 1
ATOM 3407 C C . GLN A 1 460 ? -11.946 -16.901 -0.674 1.00 97.00 460 GLN A C 1
ATOM 3409 O O . GLN A 1 460 ? -11.853 -15.672 -0.675 1.00 97.00 460 GLN A O 1
ATOM 3414 N N . ALA A 1 461 ? -13.128 -17.515 -0.628 1.00 97.06 461 ALA A N 1
ATOM 3415 C CA . ALA A 1 461 ? -14.382 -16.781 -0.520 1.00 97.06 461 ALA A CA 1
ATOM 3416 C C . ALA A 1 461 ? -14.557 -16.235 0.897 1.00 97.06 461 ALA A C 1
ATOM 3418 O O . ALA A 1 461 ? -14.498 -16.998 1.857 1.00 97.06 461 ALA A O 1
ATOM 3419 N N . ARG A 1 462 ? -14.849 -14.938 1.007 1.00 97.69 462 ARG A N 1
ATOM 3420 C CA . ARG A 1 462 ? -15.153 -14.309 2.291 1.00 97.69 462 ARG A CA 1
ATOM 3421 C C . ARG A 1 462 ? -16.511 -14.750 2.816 1.00 97.69 462 ARG A C 1
ATOM 3423 O O . ARG A 1 462 ? -17.468 -14.899 2.045 1.00 97.69 462 ARG A O 1
ATOM 3430 N N . ASN A 1 463 ? -16.629 -14.888 4.130 1.00 95.94 463 ASN A N 1
ATOM 3431 C CA . ASN A 1 463 ? -17.898 -15.131 4.788 1.00 95.94 463 ASN A CA 1
ATOM 3432 C C . ASN A 1 463 ? -18.875 -13.979 4.485 1.00 95.94 463 ASN A C 1
ATOM 3434 O O . ASN A 1 463 ? -18.578 -12.793 4.644 1.00 95.94 463 ASN A O 1
ATOM 3438 N N . ALA A 1 464 ? -20.074 -14.338 4.024 1.00 94.75 464 ALA A N 1
ATOM 3439 C CA . ALA A 1 464 ? -21.065 -13.385 3.531 1.00 94.75 464 ALA A CA 1
ATOM 3440 C C . ALA A 1 464 ? -21.683 -12.495 4.626 1.00 94.75 464 ALA A C 1
ATOM 3442 O O . ALA A 1 464 ? -22.327 -11.496 4.300 1.00 94.75 464 ALA A O 1
ATOM 3443 N N . THR A 1 465 ? -21.527 -12.854 5.902 1.00 94.88 465 THR A N 1
ATOM 3444 C CA . THR A 1 465 ? -22.095 -12.124 7.046 1.00 94.88 465 THR A CA 1
ATOM 3445 C C . THR A 1 465 ? -21.046 -11.636 8.032 1.00 94.88 465 THR A C 1
ATOM 3447 O O . THR A 1 465 ? -21.225 -10.566 8.608 1.00 94.88 465 THR A O 1
ATOM 3450 N N . THR A 1 466 ? -19.974 -12.400 8.217 1.00 94.12 466 THR A N 1
ATOM 3451 C CA . THR A 1 466 ? -18.931 -12.162 9.221 1.00 94.12 466 THR A CA 1
ATOM 3452 C C . THR A 1 466 ? -17.565 -12.499 8.623 1.00 94.12 466 THR A C 1
ATOM 3454 O O . THR A 1 466 ? -16.981 -13.504 9.006 1.00 94.12 466 THR A O 1
ATOM 3457 N N . PRO A 1 467 ? -17.083 -11.749 7.616 1.00 97.31 467 PRO A N 1
ATOM 3458 C CA . PRO A 1 467 ? -15.751 -11.981 7.061 1.00 97.31 467 PRO A CA 1
ATOM 3459 C C . PRO A 1 467 ? -14.674 -11.743 8.119 1.00 97.31 467 PRO A C 1
ATOM 3461 O O . PRO A 1 467 ? -14.914 -11.028 9.096 1.00 97.31 467 PRO A O 1
ATOM 3464 N N . ASP A 1 468 ? -13.478 -12.270 7.900 1.00 97.81 468 ASP A N 1
ATOM 3465 C CA . ASP A 1 468 ? -12.353 -12.017 8.798 1.00 97.81 468 ASP A CA 1
ATOM 3466 C C . ASP A 1 468 ? -11.803 -10.594 8.630 1.00 97.81 468 ASP A C 1
ATOM 3468 O O . ASP A 1 468 ? -11.901 -9.966 7.568 1.00 97.81 468 ASP A O 1
ATOM 3472 N N . ILE A 1 469 ? -11.215 -10.047 9.696 1.00 98.44 469 ILE A N 1
ATOM 3473 C CA . ILE A 1 469 ? -10.488 -8.775 9.614 1.00 98.44 469 ILE A CA 1
ATOM 3474 C C . ILE A 1 469 ? -9.146 -9.029 8.901 1.00 98.44 469 ILE A C 1
ATOM 3476 O O . ILE A 1 469 ? -8.407 -9.941 9.242 1.00 98.44 469 ILE A O 1
ATOM 3480 N N . GLY A 1 470 ? -8.771 -8.176 7.948 1.00 98.56 470 GLY A N 1
ATOM 3481 C CA . GLY A 1 470 ? -7.490 -8.255 7.239 1.00 98.56 470 GLY A CA 1
ATOM 3482 C C . GLY A 1 470 ? -7.560 -8.925 5.866 1.00 98.56 470 GLY A C 1
ATOM 3483 O O . GLY A 1 470 ? -8.628 -9.179 5.312 1.00 98.56 470 GLY A O 1
ATOM 3484 N N . ALA A 1 471 ? -6.385 -9.121 5.267 1.00 98.31 471 ALA A N 1
ATOM 3485 C CA . ALA A 1 471 ? -6.234 -9.536 3.870 1.00 98.31 471 ALA A CA 1
ATOM 3486 C C . ALA A 1 471 ? -6.510 -11.016 3.599 1.00 98.31 471 ALA A C 1
ATOM 3488 O O . ALA A 1 471 ? -6.644 -11.374 2.432 1.00 98.31 471 ALA A O 1
ATOM 3489 N N . ASP A 1 472 ? -6.626 -11.821 4.647 1.00 96.62 472 ASP A N 1
ATOM 3490 C CA . ASP A 1 472 ? -6.796 -13.271 4.609 1.00 96.62 472 ASP A CA 1
ATOM 3491 C C . ASP A 1 472 ? -8.195 -13.642 5.106 1.00 96.62 472 ASP A C 1
ATOM 3493 O O . ASP A 1 472 ? -8.723 -12.961 5.990 1.00 96.62 472 ASP A O 1
ATOM 3497 N N . GLU A 1 473 ? -8.790 -14.680 4.532 1.00 96.50 473 GLU A N 1
ATOM 3498 C CA . GLU A 1 473 ? -9.945 -15.374 5.092 1.00 96.50 473 GLU A CA 1
ATOM 3499 C C . GLU A 1 473 ? -9.492 -16.762 5.550 1.00 96.50 473 GLU A C 1
ATOM 3501 O O . GLU A 1 473 ? -8.861 -17.518 4.812 1.00 96.50 473 GLU A O 1
ATOM 3506 N N . PHE A 1 474 ? -9.814 -17.112 6.785 1.00 94.81 474 PHE A N 1
ATOM 3507 C CA . PHE A 1 474 ? -9.269 -18.272 7.452 1.00 94.81 474 PHE A CA 1
ATOM 3508 C C . PHE A 1 474 ? -10.304 -18.943 8.361 1.00 94.81 474 PHE A C 1
ATOM 3510 O O . PHE A 1 474 ? -11.496 -18.648 8.373 1.00 94.81 474 PHE A O 1
ATOM 3517 N N . THR A 1 475 ? -9.868 -19.973 9.075 1.00 93.19 475 THR A N 1
ATOM 3518 C CA . THR A 1 475 ? -10.677 -20.623 10.106 1.00 93.19 475 THR A CA 1
ATOM 3519 C C . THR A 1 475 ? -9.746 -20.967 11.245 1.00 93.19 475 THR A C 1
ATOM 3521 O O . THR A 1 475 ? -8.823 -21.767 11.074 1.00 93.19 475 THR A O 1
ATOM 3524 N N . ALA A 1 476 ? -9.977 -20.352 12.391 1.00 86.69 476 ALA A N 1
ATOM 3525 C CA . ALA A 1 476 ? -9.221 -20.541 13.611 1.00 86.69 476 ALA A CA 1
ATOM 3526 C C . ALA A 1 476 ? -10.182 -20.961 14.740 1.00 86.69 476 ALA A C 1
ATOM 3528 O O . ALA A 1 476 ? -11.367 -21.240 14.536 1.00 86.69 476 ALA A O 1
ATOM 3529 N N . PRO A 1 477 ? -9.669 -21.157 15.955 1.00 82.06 477 PRO A N 1
ATOM 3530 C CA . PRO A 1 477 ? -10.506 -21.098 17.134 1.00 82.06 477 PRO A CA 1
ATOM 3531 C C . PRO A 1 477 ? -10.880 -19.637 17.430 1.00 82.06 477 PRO A C 1
ATOM 3533 O O . PRO A 1 477 ? -10.006 -18.810 17.681 1.00 82.06 477 PRO A O 1
ATOM 3536 N N . PHE A 1 478 ? -12.174 -19.328 17.492 1.00 77.00 478 PHE A N 1
ATOM 3537 C CA . PHE A 1 478 ? -12.622 -17.996 17.897 1.00 77.00 478 PHE A CA 1
ATOM 3538 C C . PHE A 1 478 ? -12.347 -17.748 19.390 1.00 77.00 478 PHE A C 1
ATOM 3540 O O . PHE A 1 478 ? -12.728 -18.561 20.241 1.00 77.00 478 PHE A O 1
ATOM 3547 N N . GLN A 1 479 ? -11.759 -16.594 19.717 1.00 79.06 479 GLN A N 1
ATOM 3548 C CA . GLN A 1 479 ? -11.755 -16.038 21.074 1.00 79.06 479 GLN A CA 1
ATOM 3549 C C . GLN A 1 479 ? -12.193 -14.590 21.034 1.00 79.06 479 GLN A C 1
ATOM 3551 O O . GLN A 1 479 ? -11.650 -13.779 20.286 1.00 79.06 479 GLN A O 1
ATOM 3556 N N . ASP A 1 480 ? -13.123 -14.262 21.921 1.00 79.12 480 ASP A N 1
ATOM 3557 C CA . ASP A 1 480 ? -13.395 -12.880 22.265 1.00 79.12 480 ASP A CA 1
ATOM 3558 C C . ASP A 1 480 ? -12.401 -12.415 23.333 1.00 79.12 480 ASP A C 1
ATOM 3560 O O . ASP A 1 480 ? -12.438 -12.898 24.466 1.00 79.12 480 ASP A O 1
ATOM 3564 N N . ASP A 1 481 ? -11.491 -11.520 22.949 1.00 78.12 481 ASP A N 1
ATOM 3565 C CA . ASP A 1 481 ? -10.531 -10.864 23.850 1.00 78.12 481 ASP A CA 1
ATOM 3566 C C . ASP A 1 481 ? -10.885 -9.378 24.056 1.00 78.12 481 ASP A C 1
ATOM 3568 O O . ASP A 1 481 ? -10.131 -8.595 24.644 1.00 78.12 481 ASP A O 1
ATOM 3572 N N . ASN A 1 482 ? -12.042 -8.950 23.538 1.00 78.56 482 ASN A N 1
ATOM 3573 C CA . ASN A 1 482 ? -12.481 -7.573 23.646 1.00 78.56 482 ASN A CA 1
ATOM 3574 C C . ASN A 1 482 ? -13.215 -7.357 24.958 1.00 78.56 482 ASN A C 1
ATOM 3576 O O . ASN A 1 482 ? -14.050 -8.138 25.381 1.00 78.56 482 ASN A O 1
ATOM 3580 N N . SER A 1 483 ? -12.939 -6.221 25.590 1.00 84.19 483 SER A N 1
ATOM 3581 C CA . SER A 1 483 ? -13.802 -5.757 26.668 1.00 84.19 483 SER A CA 1
ATOM 3582 C C . SER A 1 483 ? -15.088 -5.146 26.099 1.00 84.19 483 SER A C 1
ATOM 3584 O O . SER A 1 483 ? -15.025 -4.492 25.047 1.00 84.19 483 SER A O 1
ATOM 3586 N N . PRO A 1 484 ? -16.209 -5.204 26.847 1.00 90.62 484 PRO A N 1
ATOM 3587 C CA . PRO A 1 484 ? -17.458 -4.571 26.454 1.00 90.62 484 PRO A CA 1
ATOM 3588 C C . PRO A 1 484 ? -17.281 -3.126 25.995 1.00 90.62 484 PRO A C 1
ATOM 3590 O O . PRO A 1 484 ? -16.786 -2.273 26.741 1.00 90.62 484 PRO A O 1
ATOM 3593 N N . ASN A 1 485 ? -17.752 -2.821 24.786 1.00 89.75 485 ASN A N 1
ATOM 3594 C CA . ASN A 1 485 ? -17.791 -1.453 24.293 1.00 89.75 485 ASN A CA 1
ATOM 3595 C C . ASN A 1 485 ? -18.975 -0.717 24.921 1.00 89.75 485 ASN A C 1
ATOM 3597 O O . ASN A 1 485 ? -20.124 -1.122 24.755 1.00 89.75 485 ASN A O 1
ATOM 3601 N N . ILE A 1 486 ? -18.697 0.382 25.619 1.00 90.31 486 ILE A N 1
ATOM 3602 C CA . ILE A 1 486 ? -19.688 1.150 26.376 1.00 90.31 486 ILE A CA 1
ATOM 3603 C C . ILE A 1 486 ? -19.786 2.560 25.797 1.00 90.31 486 ILE A C 1
ATOM 3605 O O . ILE A 1 486 ? -18.825 3.324 25.878 1.00 90.31 486 ILE A O 1
ATOM 3609 N N . GLN A 1 487 ? -20.965 2.930 25.293 1.00 90.25 487 GLN A N 1
ATOM 3610 C CA . GLN A 1 487 ? -21.259 4.251 24.737 1.00 90.25 487 GLN A CA 1
ATOM 3611 C C . GLN A 1 487 ? -22.513 4.861 25.366 1.00 90.25 487 GLN A C 1
ATOM 3613 O O . GLN A 1 487 ? -23.560 4.221 25.458 1.00 90.25 487 GLN A O 1
ATOM 3618 N N . TYR A 1 488 ? -22.429 6.124 25.772 1.00 90.06 488 TYR A N 1
ATOM 3619 C CA . TYR A 1 488 ? -23.567 6.887 26.281 1.00 90.06 488 TYR A CA 1
ATOM 3620 C C . TYR A 1 488 ? -23.374 8.388 26.035 1.00 90.06 488 TYR A C 1
ATOM 3622 O O . TYR A 1 488 ? -22.244 8.880 26.088 1.00 90.06 488 TYR A O 1
ATOM 3630 N N . PRO A 1 489 ? -24.456 9.151 25.803 1.00 87.44 489 PRO A N 1
ATOM 3631 C CA . PRO A 1 489 ? -24.378 10.605 25.792 1.00 87.44 489 PRO A CA 1
ATOM 3632 C C . PRO A 1 489 ? -24.088 11.128 27.203 1.00 87.44 489 PRO A C 1
ATOM 3634 O O . PRO A 1 489 ? -24.584 10.580 28.191 1.00 87.44 489 PRO A O 1
ATOM 3637 N N . LEU A 1 490 ? -23.326 12.219 27.313 1.00 87.38 490 LEU A N 1
ATOM 3638 C CA . LEU A 1 490 ? -23.076 12.847 28.610 1.00 87.38 490 LEU A CA 1
ATOM 3639 C C . LEU A 1 490 ? -24.392 13.299 29.254 1.00 87.38 490 LEU A C 1
ATOM 3641 O O . LEU A 1 490 ? -25.251 13.905 28.612 1.00 87.38 490 LEU A O 1
ATOM 3645 N N . LEU A 1 491 ? -24.530 13.024 30.549 1.00 88.06 491 LEU A N 1
ATOM 3646 C CA . LEU A 1 491 ? -25.619 13.540 31.364 1.00 88.06 491 LEU A CA 1
ATOM 3647 C C . LEU A 1 491 ? -25.592 15.067 31.358 1.00 88.06 491 LEU A C 1
ATOM 3649 O O . LEU A 1 491 ? -24.607 15.683 31.760 1.00 88.06 491 LEU A O 1
ATOM 3653 N N . THR A 1 492 ? -26.706 15.671 30.959 1.00 85.56 492 THR A N 1
ATOM 3654 C CA . THR A 1 492 ? -26.914 17.113 31.080 1.00 85.56 492 THR A CA 1
ATOM 3655 C C . THR A 1 492 ? -27.205 17.487 32.523 1.00 85.56 492 THR A C 1
ATOM 3657 O O . THR A 1 492 ? -27.710 16.664 33.297 1.00 85.56 492 THR A O 1
ATOM 3660 N N . ASN A 1 493 ? -26.967 18.756 32.858 1.00 84.62 493 ASN A N 1
ATOM 3661 C CA . ASN A 1 493 ? -27.387 19.323 34.133 1.00 84.62 493 ASN A CA 1
ATOM 3662 C C . ASN A 1 493 ? -28.873 19.047 34.393 1.00 84.62 493 ASN A C 1
ATOM 3664 O O . ASN A 1 493 ? -29.680 18.931 33.464 1.00 84.62 493 ASN A O 1
ATOM 3668 N N . SER A 1 494 ? -29.234 18.868 35.658 1.00 82.06 494 SER A N 1
ATOM 3669 C CA . SER A 1 494 ? -30.606 18.528 36.037 1.00 82.06 494 SER A CA 1
ATOM 3670 C C . SER A 1 494 ? -31.001 19.189 37.347 1.00 82.06 494 SER A C 1
ATOM 3672 O O . SER A 1 494 ? -30.114 19.435 38.169 1.00 82.06 494 SER A O 1
ATOM 3674 N N . PRO A 1 495 ? -32.309 19.419 37.562 1.00 84.31 495 PRO A N 1
ATOM 3675 C CA . PRO A 1 495 ? -32.825 19.893 38.834 1.00 84.31 495 PRO A CA 1
ATOM 3676 C C . PRO A 1 495 ? -32.316 19.061 40.008 1.00 84.31 495 PRO A C 1
ATOM 3678 O O . PRO A 1 495 ? -32.110 17.847 39.880 1.00 84.31 495 PRO A O 1
ATOM 3681 N N . VAL A 1 496 ? -32.157 19.703 41.162 1.00 83.44 496 VAL A N 1
ATOM 3682 C CA . VAL A 1 496 ? -31.930 18.994 42.421 1.00 83.44 496 VAL A CA 1
ATOM 3683 C C . VAL A 1 496 ? -33.082 18.012 42.650 1.00 83.44 496 VAL A C 1
ATOM 3685 O O . VAL A 1 496 ? -34.245 18.397 42.746 1.00 83.44 496 VAL A O 1
ATOM 3688 N N . ALA A 1 497 ? -32.754 16.726 42.727 1.00 78.12 497 ALA A N 1
ATOM 3689 C CA . ALA A 1 497 ? -33.704 15.639 42.918 1.00 78.12 497 ALA A CA 1
ATOM 3690 C C . ALA A 1 497 ? -33.106 14.596 43.861 1.00 78.12 497 ALA A C 1
ATOM 3692 O O . ALA A 1 497 ? -31.888 14.500 43.983 1.00 78.12 497 ALA A O 1
ATOM 3693 N N . ALA A 1 498 ? -33.955 13.785 44.497 1.00 81.81 498 ALA A N 1
ATOM 3694 C CA . ALA A 1 498 ? -33.493 12.680 45.338 1.00 81.81 498 ALA A CA 1
ATOM 3695 C C . ALA A 1 498 ? -32.799 11.577 44.517 1.00 81.81 498 ALA A C 1
ATOM 3697 O O . ALA A 1 498 ? -31.822 10.997 44.974 1.00 81.81 498 ALA A O 1
ATOM 3698 N N . ASN A 1 499 ? -33.270 11.330 43.289 1.00 88.31 499 ASN A N 1
ATOM 3699 C CA . ASN A 1 499 ? -32.712 10.354 42.353 1.00 88.31 499 ASN A CA 1
ATOM 3700 C C . ASN A 1 499 ? -32.680 10.932 40.933 1.00 88.31 499 ASN A C 1
ATOM 3702 O O . ASN A 1 499 ? -33.529 11.753 40.581 1.00 88.31 499 ASN A O 1
ATOM 3706 N N . LYS A 1 500 ? -31.766 10.442 40.089 1.00 90.50 500 LYS A N 1
ATOM 3707 C CA . LYS A 1 500 ? -31.746 10.736 38.646 1.00 90.50 500 LYS A CA 1
ATOM 3708 C C . LYS A 1 500 ? -31.903 9.452 37.841 1.00 90.50 5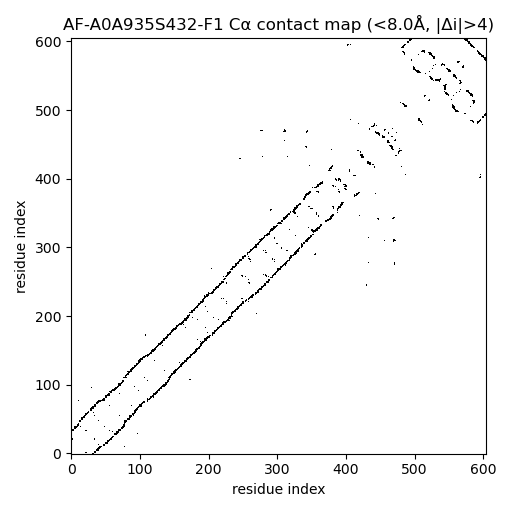00 LYS A C 1
ATOM 3710 O O . LYS A 1 500 ? -31.029 8.594 37.873 1.00 90.50 500 LYS A O 1
ATOM 3715 N N . THR A 1 501 ? -33.003 9.332 37.103 1.00 93.06 501 THR A N 1
ATOM 3716 C CA . THR A 1 501 ? -33.269 8.169 36.244 1.00 93.06 501 THR A CA 1
ATOM 3717 C C . THR A 1 501 ? -32.912 8.479 34.799 1.00 93.06 501 THR A C 1
ATOM 3719 O O . THR A 1 501 ? -33.299 9.518 34.270 1.00 93.06 501 THR A O 1
ATOM 3722 N N . VAL A 1 502 ? -32.197 7.556 34.164 1.00 93.12 502 VAL A N 1
ATOM 3723 C CA . VAL A 1 502 ? -31.851 7.575 32.745 1.00 93.12 502 VAL A CA 1
ATOM 3724 C C . VAL A 1 502 ? -32.318 6.277 32.097 1.00 93.12 502 VAL A C 1
ATOM 3726 O O . VAL A 1 502 ? -32.080 5.187 32.615 1.00 93.12 502 VAL A O 1
ATOM 3729 N N . THR A 1 503 ? -33.029 6.400 30.980 1.00 95.50 503 THR A N 1
ATOM 3730 C CA . THR A 1 503 ? -33.654 5.277 30.264 1.00 95.50 503 THR A CA 1
ATOM 3731 C C . THR A 1 503 ? -33.151 5.241 28.827 1.00 95.50 503 THR A C 1
ATOM 3733 O O . THR A 1 503 ? -32.927 6.298 28.244 1.00 95.50 503 THR A O 1
ATOM 3736 N N . GLY A 1 504 ? -32.925 4.045 28.285 1.00 94.19 504 GLY A N 1
ATOM 3737 C CA . GLY A 1 504 ? -32.332 3.818 26.972 1.00 94.19 504 GLY A CA 1
ATOM 3738 C C . GLY A 1 504 ? -30.959 4.474 26.812 1.00 94.19 504 GLY A C 1
ATOM 3739 O O . GLY A 1 504 ? -30.653 4.958 25.728 1.00 94.19 504 GLY A O 1
ATOM 3740 N N . TRP A 1 505 ? -30.174 4.583 27.890 1.00 93.81 505 TRP A N 1
ATOM 3741 C CA . TRP A 1 505 ? -29.086 5.563 27.957 1.00 93.81 505 TRP A CA 1
ATOM 3742 C C . TRP A 1 505 ? -27.719 5.003 27.564 1.00 93.81 505 TRP A C 1
ATOM 3744 O O . TRP A 1 505 ? -27.039 5.600 26.732 1.00 93.81 505 TRP A O 1
ATOM 3754 N N . ALA A 1 506 ? -27.312 3.869 28.141 1.00 93.94 506 ALA A N 1
ATOM 3755 C CA . ALA A 1 506 ? -26.004 3.281 27.857 1.00 93.94 506 ALA A CA 1
ATOM 3756 C C . ALA A 1 506 ? -26.117 2.143 26.847 1.00 93.94 506 ALA A C 1
ATOM 3758 O O . ALA A 1 506 ? -26.611 1.066 27.171 1.00 93.94 506 ALA A O 1
ATOM 3759 N N . THR A 1 507 ? -25.630 2.370 25.631 1.00 93.75 507 THR A N 1
ATOM 3760 C CA . THR A 1 507 ? -25.470 1.314 24.631 1.00 93.75 507 THR A CA 1
ATOM 3761 C C . THR A 1 507 ? -24.196 0.547 24.947 1.00 93.75 507 THR A C 1
ATOM 3763 O O . THR A 1 507 ? -23.101 1.098 24.875 1.00 93.75 507 THR A O 1
ATOM 3766 N N . ILE A 1 508 ? -24.348 -0.714 25.333 1.00 93.44 508 ILE A N 1
ATOM 3767 C CA . ILE A 1 508 ? -23.236 -1.613 25.628 1.00 93.44 508 ILE A CA 1
ATOM 3768 C C . ILE A 1 508 ? -23.329 -2.821 24.699 1.00 93.44 508 ILE A C 1
ATOM 3770 O O . ILE A 1 508 ? -24.401 -3.417 24.581 1.00 93.44 508 ILE A O 1
ATOM 3774 N N . THR A 1 509 ? -22.233 -3.149 24.023 1.00 91.56 509 THR A N 1
ATOM 3775 C CA . THR A 1 509 ? -22.152 -4.240 23.041 1.00 91.56 509 THR A CA 1
ATOM 3776 C C . THR A 1 509 ? -20.865 -5.023 23.226 1.00 91.56 509 THR A C 1
ATOM 3778 O O . THR A 1 509 ? -19.834 -4.424 23.530 1.00 91.56 509 THR A O 1
ATOM 3781 N N . ASP A 1 510 ? -20.926 -6.326 22.984 1.00 90.25 510 ASP A N 1
ATOM 3782 C CA . ASP A 1 510 ? -19.795 -7.241 23.103 1.00 90.25 510 ASP A CA 1
ATOM 3783 C C . ASP A 1 510 ? -20.061 -8.509 22.265 1.00 90.25 510 ASP A C 1
ATOM 3785 O O . ASP A 1 510 ? -21.221 -8.947 22.258 1.00 90.25 510 ASP A O 1
ATOM 3789 N N . PRO A 1 511 ? -19.070 -9.075 21.547 1.00 83.69 511 PRO A N 1
ATOM 3790 C CA . PRO A 1 511 ? -19.256 -10.292 20.749 1.00 83.69 511 PRO A CA 1
ATOM 3791 C C . PRO A 1 511 ? -19.718 -11.506 21.568 1.00 83.69 511 PRO A C 1
ATOM 3793 O O . PRO A 1 511 ? -20.590 -12.251 21.116 1.00 83.69 511 PRO A O 1
ATOM 3796 N N . SER A 1 512 ? -19.209 -11.684 22.788 1.00 88.50 512 SER A N 1
ATOM 3797 C CA . SER A 1 512 ? -19.611 -12.767 23.694 1.00 88.50 512 SER A CA 1
ATOM 3798 C C . SER A 1 512 ? -20.912 -12.483 24.463 1.00 88.50 512 SER A C 1
ATOM 3800 O O . SER A 1 512 ? -21.446 -13.369 25.133 1.00 88.50 512 SER A O 1
ATOM 3802 N N . ASN A 1 513 ? -21.516 -11.306 24.258 1.00 91.75 513 ASN A N 1
ATOM 3803 C CA . ASN A 1 513 ? -22.645 -10.724 24.993 1.00 91.75 513 ASN A CA 1
ATOM 3804 C C . ASN A 1 513 ? -22.285 -10.184 26.387 1.00 91.75 513 ASN A C 1
ATOM 3806 O O . ASN A 1 513 ? -21.227 -10.420 26.952 1.00 91.75 513 ASN A O 1
ATOM 3810 N N . ILE A 1 514 ? -23.225 -9.432 26.966 1.00 95.00 514 ILE A N 1
ATOM 3811 C CA . ILE A 1 514 ? -23.065 -8.763 28.260 1.00 95.00 514 ILE A CA 1
ATOM 3812 C C . ILE A 1 514 ? -23.664 -9.602 29.385 1.00 95.00 514 ILE A C 1
ATOM 3814 O O . ILE A 1 514 ? -24.791 -10.094 29.276 1.00 95.00 514 ILE A O 1
ATOM 3818 N N . ASN A 1 515 ? -22.967 -9.683 30.517 1.00 95.62 515 ASN A N 1
ATOM 3819 C CA . ASN A 1 515 ? -23.513 -10.308 31.712 1.00 95.62 515 ASN A CA 1
ATOM 3820 C C . ASN A 1 515 ? -24.640 -9.457 32.317 1.00 95.62 515 ASN A C 1
ATOM 3822 O O . ASN A 1 515 ? -24.445 -8.309 32.717 1.00 95.62 515 ASN A O 1
ATOM 3826 N N . THR A 1 516 ? -25.839 -10.033 32.405 1.00 96.12 516 THR A N 1
ATOM 3827 C CA . THR A 1 516 ? -27.045 -9.360 32.920 1.00 96.12 516 THR A CA 1
ATOM 3828 C C . THR A 1 516 ? -27.602 -10.002 34.194 1.00 96.12 516 THR A C 1
ATOM 3830 O O . THR A 1 516 ? -28.701 -9.660 34.644 1.00 96.12 516 THR A O 1
ATOM 3833 N N . THR A 1 517 ? -26.829 -10.895 34.818 1.00 95.94 517 THR A N 1
ATOM 3834 C CA . THR A 1 517 ? -27.181 -11.535 36.092 1.00 95.94 517 THR A CA 1
ATOM 3835 C C . THR A 1 517 ? -27.124 -10.522 37.237 1.00 95.94 517 THR A C 1
ATOM 3837 O O . THR A 1 517 ? -26.251 -9.657 37.270 1.00 95.94 517 THR A O 1
ATOM 3840 N N . VAL A 1 518 ? -28.060 -10.605 38.189 1.00 95.00 518 VAL A N 1
ATOM 3841 C CA . VAL A 1 518 ? -28.082 -9.738 39.384 1.00 95.00 518 VAL A CA 1
ATOM 3842 C C . VAL A 1 518 ? -26.755 -9.840 40.137 1.00 95.00 518 VAL A C 1
ATOM 3844 O O . VAL A 1 518 ? -26.243 -10.938 40.341 1.00 95.00 518 VAL A O 1
ATOM 3847 N N . GLY A 1 519 ? -26.209 -8.701 40.561 1.00 93.31 519 GLY A N 1
ATOM 3848 C CA . GLY A 1 519 ? -24.891 -8.628 41.188 1.00 93.31 519 GLY A CA 1
ATOM 3849 C C . GLY A 1 519 ? -23.745 -8.451 40.189 1.00 93.31 519 GLY A C 1
ATOM 3850 O O . GLY A 1 519 ? -22.650 -8.088 40.609 1.00 93.31 519 GLY A O 1
ATOM 3851 N N . THR A 1 520 ? -23.970 -8.666 38.890 1.00 92.94 520 THR A N 1
ATOM 3852 C CA . THR A 1 520 ? -22.970 -8.502 37.818 1.00 92.94 520 THR A CA 1
ATOM 3853 C C . THR A 1 520 ? -23.508 -7.789 36.579 1.00 92.94 520 THR A C 1
ATOM 3855 O O . THR A 1 520 ? -22.832 -7.745 35.553 1.00 92.94 520 THR A O 1
ATOM 3858 N N . LYS A 1 521 ? -24.712 -7.212 36.662 1.00 96.25 521 LYS A N 1
ATOM 3859 C CA . LYS A 1 521 ? -25.258 -6.349 35.610 1.00 96.25 521 LYS A CA 1
ATOM 3860 C C . LYS A 1 521 ? -24.310 -5.183 35.330 1.00 96.25 521 LYS A C 1
ATOM 3862 O O . LYS A 1 521 ? -23.534 -4.813 36.216 1.00 96.25 521 LYS A O 1
ATOM 3867 N N . PRO A 1 522 ? -24.431 -4.511 34.170 1.00 97.19 522 PRO A N 1
ATOM 3868 C CA . PRO A 1 522 ? -23.787 -3.223 33.976 1.00 97.19 522 PRO A CA 1
ATOM 3869 C C . PRO A 1 522 ? -24.066 -2.286 35.151 1.00 97.19 522 PRO A C 1
ATOM 3871 O O . PRO A 1 522 ? -25.186 -2.241 35.673 1.00 97.19 522 PRO A O 1
ATOM 3874 N N . ARG A 1 523 ? -23.038 -1.551 35.572 1.00 96.12 523 ARG A N 1
ATOM 3875 C CA . ARG A 1 523 ? -23.073 -0.659 36.733 1.00 96.12 523 ARG A CA 1
ATOM 3876 C C . ARG A 1 523 ? -22.765 0.763 36.313 1.00 96.12 523 ARG A C 1
ATOM 3878 O O . ARG A 1 523 ? -21.805 0.995 35.586 1.00 96.12 523 ARG A O 1
ATOM 3885 N N . LEU A 1 524 ? -23.535 1.709 36.839 1.00 96.12 524 LEU A N 1
ATOM 3886 C CA . LEU A 1 524 ? -23.212 3.131 36.798 1.00 96.12 524 LEU A CA 1
ATOM 3887 C C . LEU A 1 524 ? -22.593 3.500 38.141 1.00 96.12 524 LEU A C 1
ATOM 3889 O O . LEU A 1 524 ? -23.276 3.459 39.166 1.00 96.12 524 LEU A O 1
ATOM 3893 N N . TYR A 1 525 ? -21.312 3.856 38.122 1.00 95.81 525 TYR A N 1
ATOM 3894 C CA . TYR A 1 525 ? -20.590 4.382 39.272 1.00 95.81 525 TYR A CA 1
ATOM 3895 C C . TYR A 1 525 ? -20.724 5.900 39.338 1.00 95.81 525 TYR A C 1
ATOM 3897 O O . TYR A 1 525 ? -20.669 6.562 38.305 1.00 95.81 525 TYR A O 1
ATOM 3905 N N . TYR A 1 526 ? -20.890 6.457 40.536 1.00 94.38 526 TYR A N 1
ATOM 3906 C CA . TYR A 1 526 ? -21.052 7.894 40.749 1.00 94.38 526 TYR A CA 1
ATOM 3907 C C . TYR A 1 526 ? -20.515 8.357 42.107 1.00 94.38 526 TYR A C 1
ATOM 3909 O O . TYR A 1 526 ? -20.498 7.594 43.073 1.00 94.38 526 TYR A O 1
ATOM 3917 N N . LYS A 1 527 ? -20.077 9.617 42.177 1.00 94.00 527 LYS A N 1
ATOM 3918 C CA . LYS A 1 527 ? -19.690 10.316 43.415 1.00 94.00 527 LYS A CA 1
ATOM 3919 C C . LYS A 1 527 ? -19.807 11.831 43.253 1.00 94.00 527 LYS A C 1
ATOM 3921 O O . LYS A 1 527 ? -19.814 12.323 42.123 1.00 94.00 527 LYS A O 1
ATOM 3926 N N . LYS A 1 528 ? -19.815 12.591 44.349 1.00 92.56 528 LYS A N 1
ATOM 3927 C CA . LYS A 1 528 ? -19.567 14.042 44.277 1.00 92.56 528 LYS A CA 1
ATOM 3928 C C . LYS A 1 528 ? -18.096 14.314 43.942 1.00 92.56 528 LYS A C 1
ATOM 3930 O O . LYS A 1 528 ? -17.198 13.554 44.315 1.00 92.56 528 LYS A O 1
ATOM 3935 N N . SER A 1 529 ? -17.813 15.424 43.268 1.00 92.88 529 SER A N 1
ATOM 3936 C CA . SER A 1 529 ? -16.438 15.851 42.971 1.00 92.88 529 SER A CA 1
ATOM 3937 C C . SER A 1 529 ? -15.600 16.065 44.237 1.00 92.88 529 SER A C 1
ATOM 3939 O O . SER A 1 529 ? -14.395 15.833 44.216 1.00 92.88 529 SER A O 1
ATOM 3941 N N . THR A 1 530 ? -16.250 16.435 45.343 1.00 92.56 530 THR A N 1
ATOM 3942 C CA . THR A 1 530 ? -15.656 16.647 46.670 1.00 92.56 530 THR A CA 1
ATOM 3943 C C . THR A 1 530 ? -15.439 15.361 47.473 1.00 92.56 530 THR A C 1
ATOM 3945 O O . THR A 1 530 ? -14.730 15.384 48.477 1.00 92.56 530 THR A O 1
ATOM 3948 N N . GLU A 1 531 ? -16.026 14.236 47.054 1.00 93.50 531 GLU A N 1
ATOM 3949 C CA . GLU A 1 531 ? -15.846 12.935 47.706 1.00 93.50 531 GLU A CA 1
ATOM 3950 C C . GLU A 1 531 ? -14.544 12.254 47.267 1.00 93.50 531 GLU A C 1
ATOM 3952 O O . GLU A 1 531 ? -14.015 12.488 46.171 1.00 93.50 531 GLU A O 1
ATOM 3957 N N . ALA A 1 532 ? -14.041 11.365 48.127 1.00 94.56 532 ALA A N 1
ATOM 3958 C CA . ALA A 1 532 ? -12.776 10.673 47.913 1.00 94.56 532 ALA A CA 1
ATOM 3959 C C . ALA A 1 532 ? -12.784 9.835 46.620 1.00 94.56 532 ALA A C 1
ATOM 3961 O O . ALA A 1 532 ? -13.778 9.202 46.268 1.00 94.56 532 ALA A O 1
ATOM 3962 N N . ASN A 1 533 ? -11.655 9.781 45.909 1.00 92.94 533 ASN A N 1
ATOM 3963 C CA . ASN A 1 533 ? -11.524 8.982 44.686 1.00 92.94 533 ASN A CA 1
ATOM 3964 C C . ASN A 1 533 ? -11.152 7.519 44.993 1.00 92.94 533 ASN A C 1
ATOM 3966 O O . ASN A 1 533 ? -10.114 7.027 44.561 1.00 92.94 533 ASN A O 1
ATOM 3970 N N . THR A 1 534 ? -11.973 6.840 45.794 1.00 93.25 534 THR A N 1
ATOM 3971 C CA . THR A 1 534 ? -11.773 5.440 46.201 1.00 93.25 534 THR A CA 1
ATOM 3972 C C . THR A 1 534 ? -13.110 4.705 46.277 1.00 93.25 534 THR A C 1
ATOM 3974 O O . THR A 1 534 ? -14.153 5.331 46.474 1.00 93.25 534 THR A O 1
ATOM 3977 N N . TYR A 1 535 ? -13.099 3.384 46.098 1.00 93.50 535 TYR A N 1
ATOM 3978 C CA . TYR A 1 535 ? -14.263 2.531 46.324 1.00 93.50 535 TYR A CA 1
ATOM 3979 C C . TYR A 1 535 ? -14.052 1.714 47.604 1.00 93.50 535 TYR A C 1
ATOM 3981 O O . TYR A 1 535 ? -13.187 0.845 47.656 1.00 93.50 535 TYR A O 1
ATOM 3989 N N . VAL A 1 536 ? -14.844 2.006 48.641 1.00 93.06 536 VAL A N 1
ATOM 3990 C CA . VAL A 1 536 ? -14.743 1.361 49.972 1.00 93.06 536 VAL A CA 1
ATOM 3991 C C . VAL A 1 536 ? -16.019 0.587 50.334 1.00 93.06 536 VAL A C 1
ATOM 3993 O O . VAL A 1 536 ? -16.007 -0.275 51.205 1.00 93.06 536 VAL A O 1
ATOM 3996 N N . GLY A 1 537 ? -17.135 0.872 49.659 1.00 94.12 537 GLY A N 1
ATOM 3997 C CA . GLY A 1 537 ? -18.415 0.200 49.871 1.00 94.12 537 GLY A CA 1
ATOM 3998 C C . GLY A 1 537 ? -19.597 1.018 49.352 1.00 94.12 537 GLY A C 1
ATOM 3999 O O . GLY A 1 537 ? -19.517 2.244 49.215 1.00 94.12 537 GLY A O 1
ATOM 4000 N N . ASN A 1 538 ? -20.713 0.342 49.076 1.00 95.69 538 ASN A N 1
ATOM 4001 C CA . ASN A 1 538 ? -21.910 0.944 48.481 1.00 95.69 538 ASN A CA 1
ATOM 4002 C C . ASN A 1 538 ? -22.963 1.362 49.528 1.00 95.69 538 ASN A C 1
ATOM 4004 O O . ASN A 1 538 ? -24.148 1.085 49.377 1.00 95.69 538 ASN A O 1
ATOM 4008 N N . THR A 1 539 ? -22.525 1.983 50.628 1.00 94.06 539 THR A N 1
ATOM 4009 C CA . THR A 1 539 ? -23.412 2.479 51.699 1.00 94.06 539 THR A CA 1
ATOM 4010 C C . THR A 1 539 ? -23.110 3.937 52.048 1.00 94.06 539 THR A C 1
ATOM 4012 O O . THR A 1 539 ? -22.012 4.424 51.769 1.00 94.06 539 THR A O 1
ATOM 4015 N N . VAL A 1 540 ? -24.038 4.618 52.728 1.00 93.62 540 VAL A N 1
ATOM 4016 C CA . VAL A 1 540 ? -23.886 6.023 53.169 1.00 93.62 540 VAL A CA 1
ATOM 4017 C C . VAL A 1 540 ? -22.723 6.262 54.134 1.00 93.62 540 VAL A C 1
ATOM 4019 O O . VAL A 1 540 ? -22.280 7.397 54.297 1.00 93.62 540 VAL A O 1
ATOM 4022 N N . ALA A 1 541 ? -22.217 5.206 54.776 1.00 94.25 541 ALA A N 1
ATOM 4023 C CA . ALA A 1 541 ? -21.108 5.288 55.720 1.00 94.25 541 ALA A CA 1
ATOM 4024 C C . ALA A 1 541 ? -19.734 5.351 55.031 1.00 94.25 541 ALA A C 1
ATOM 4026 O O . ALA A 1 541 ? -18.740 5.680 55.673 1.00 94.25 541 ALA A O 1
ATOM 4027 N N . ASN A 1 542 ? -19.648 5.029 53.736 1.00 94.19 542 ASN A N 1
ATOM 4028 C CA . ASN A 1 542 ? -18.374 4.981 53.019 1.00 94.19 542 ASN A CA 1
ATOM 4029 C C . ASN A 1 542 ? -18.182 6.258 52.185 1.00 94.19 542 ASN A C 1
ATOM 4031 O O . ASN A 1 542 ? -19.026 6.571 51.351 1.00 94.19 542 ASN A O 1
ATOM 4035 N N . ASN A 1 543 ? -17.075 6.979 52.358 1.00 94.56 543 ASN A N 1
ATOM 4036 C CA . ASN A 1 543 ? -16.745 8.131 51.511 1.00 94.56 543 ASN A CA 1
ATOM 4037 C C . ASN A 1 543 ? -16.106 7.658 50.192 1.00 94.56 543 ASN A C 1
ATOM 4039 O O . ASN A 1 543 ? -15.094 6.957 50.228 1.00 94.56 543 ASN A O 1
ATOM 4043 N N . GLY A 1 544 ? -16.696 8.028 49.052 1.00 94.75 544 GLY A N 1
ATOM 4044 C CA . GLY A 1 544 ? -16.184 7.737 47.711 1.00 94.75 544 GLY A CA 1
ATOM 4045 C C . GLY A 1 544 ? -17.231 7.159 46.757 1.00 94.75 544 GLY A C 1
ATOM 4046 O O . GLY A 1 544 ? -18.425 7.395 46.929 1.00 94.75 544 GLY A O 1
ATOM 4047 N N . TRP A 1 545 ? -16.786 6.404 45.748 1.00 95.56 545 TRP A N 1
ATOM 4048 C CA . TRP A 1 545 ? -17.638 5.891 44.668 1.00 95.56 545 TRP A CA 1
ATOM 4049 C C . TRP A 1 545 ? -18.798 5.014 45.170 1.00 95.56 545 TRP A C 1
ATOM 4051 O O . TRP A 1 545 ? -18.609 4.105 45.984 1.00 95.56 545 TRP A O 1
ATOM 4061 N N . LYS A 1 546 ? -19.994 5.261 44.628 1.00 96.00 546 LYS A N 1
ATOM 4062 C CA . LYS A 1 546 ? -21.208 4.435 44.737 1.00 96.00 546 LYS A CA 1
ATOM 4063 C C . LYS A 1 546 ? -21.547 3.832 43.394 1.00 96.00 546 LYS A C 1
ATOM 4065 O O . LYS A 1 546 ? -21.060 4.322 42.382 1.00 96.00 546 LYS A O 1
ATOM 4070 N N . TYR A 1 547 ? -22.383 2.799 43.377 1.00 96.25 547 TYR A N 1
ATOM 4071 C CA . TYR A 1 547 ? -22.907 2.263 42.127 1.00 96.25 547 TYR A CA 1
ATOM 4072 C C . TYR A 1 547 ? -24.371 1.851 42.223 1.00 96.25 547 TYR A C 1
ATOM 4074 O O . TYR A 1 547 ? -24.885 1.512 43.291 1.00 96.25 547 TYR A O 1
ATOM 4082 N N . VAL A 1 548 ? -25.016 1.835 41.062 1.00 97.12 548 VAL A N 1
ATOM 4083 C CA . VAL A 1 548 ? -26.319 1.207 40.837 1.00 97.12 548 VAL A CA 1
ATOM 4084 C C . VAL A 1 548 ? -26.223 0.244 39.663 1.00 97.12 548 VAL A C 1
ATOM 4086 O O . VAL A 1 548 ? -25.470 0.483 38.718 1.00 97.12 548 VAL A O 1
ATOM 4089 N N . GLU A 1 549 ? -26.970 -0.853 39.733 1.00 97.56 549 GLU A N 1
ATOM 4090 C CA . GLU A 1 549 ? -27.077 -1.816 38.637 1.00 97.56 549 GLU A CA 1
ATOM 4091 C C . GLU A 1 549 ? -28.138 -1.385 37.625 1.00 97.56 549 GLU A C 1
ATOM 4093 O O . GLU A 1 549 ? -29.097 -0.684 37.966 1.00 97.56 549 GLU A O 1
ATOM 4098 N N . ALA A 1 550 ? -27.980 -1.831 36.380 1.00 97.75 550 ALA A N 1
ATOM 4099 C CA . ALA A 1 550 ? -28.973 -1.592 35.349 1.00 97.75 550 ALA A CA 1
ATOM 4100 C C . ALA A 1 550 ? -30.339 -2.204 35.718 1.00 97.75 550 ALA A C 1
ATOM 4102 O O . ALA A 1 550 ? -30.436 -3.343 36.193 1.00 97.75 550 ALA A O 1
ATOM 4103 N N . SER A 1 551 ? -31.421 -1.462 35.472 1.00 97.12 551 SER A N 1
ATOM 4104 C CA . SER A 1 551 ? -32.776 -1.919 35.818 1.00 97.12 551 SER A CA 1
ATOM 4105 C C . SER A 1 551 ? -33.383 -2.874 34.786 1.00 97.12 551 SER A C 1
ATOM 4107 O O . SER A 1 551 ? -34.278 -3.647 35.120 1.00 97.12 551 SER A O 1
ATOM 4109 N N . ASN A 1 552 ? -32.870 -2.885 33.555 1.00 96.38 552 ASN A N 1
ATOM 4110 C CA . ASN A 1 552 ? -33.236 -3.820 32.489 1.00 96.38 552 ASN A CA 1
ATOM 4111 C C . ASN A 1 552 ? -32.143 -4.888 32.254 1.00 96.38 552 ASN A C 1
ATOM 4113 O O . ASN A 1 552 ? -31.179 -4.984 33.015 1.00 96.38 552 ASN A O 1
ATOM 4117 N N . ALA A 1 553 ? -32.344 -5.745 31.248 1.00 94.62 553 ALA A N 1
ATOM 4118 C CA . ALA A 1 553 ? -31.462 -6.870 30.904 1.00 94.62 553 ALA A CA 1
ATOM 4119 C C . ALA A 1 553 ? -31.005 -6.847 29.432 1.00 94.62 553 ALA A C 1
ATOM 4121 O O . ALA A 1 553 ? -30.560 -7.857 28.904 1.00 94.62 553 ALA A O 1
ATOM 4122 N N . SER A 1 554 ? -31.134 -5.707 28.751 1.00 94.31 554 SER A N 1
ATOM 4123 C CA . SER A 1 554 ? -30.731 -5.556 27.353 1.00 94.31 554 SER A CA 1
ATOM 4124 C C . SER A 1 554 ? -30.205 -4.150 27.096 1.00 94.31 554 SER A C 1
ATOM 4126 O O . SER A 1 554 ? -30.676 -3.183 27.691 1.00 94.31 554 SER A O 1
ATOM 4128 N N . SER A 1 555 ? -29.252 -4.037 26.181 1.00 94.62 555 SER A N 1
ATOM 4129 C CA . SER A 1 555 ? -28.780 -2.751 25.675 1.00 94.62 555 SER A CA 1
ATOM 4130 C C . SER A 1 555 ? -29.856 -2.094 24.786 1.00 94.62 555 SER A C 1
ATOM 4132 O O . SER A 1 555 ? -30.511 -2.813 24.028 1.00 94.62 555 SER A O 1
ATOM 4134 N N . PRO A 1 556 ? -30.062 -0.765 24.839 1.00 96.62 556 PRO A N 1
ATOM 4135 C CA . PRO A 1 556 ? -29.437 0.180 25.764 1.00 96.62 556 PRO A CA 1
ATOM 4136 C C . PRO A 1 556 ? -29.943 0.045 27.214 1.00 96.62 556 PRO A C 1
ATOM 4138 O O . PRO A 1 556 ? -31.132 -0.153 27.470 1.00 96.62 556 PRO A O 1
ATOM 4141 N N . PHE A 1 557 ? -29.032 0.182 28.177 1.00 97.06 557 PHE A N 1
ATOM 4142 C CA . PHE A 1 557 ? -29.289 -0.008 29.602 1.00 97.06 557 PHE A CA 1
ATOM 4143 C C . PHE A 1 557 ? -29.835 1.248 30.299 1.00 97.06 557 PHE A C 1
ATOM 4145 O O . PHE A 1 557 ? -29.487 2.389 29.973 1.00 97.06 557 PHE A O 1
ATOM 4152 N N . ASN A 1 558 ? -30.680 1.002 31.301 1.00 97.56 558 ASN A N 1
ATOM 4153 C CA . ASN A 1 558 ? -31.344 1.990 32.149 1.00 97.56 558 ASN A CA 1
ATOM 4154 C C . ASN A 1 558 ? -30.688 2.041 33.532 1.00 97.56 558 ASN A C 1
ATOM 4156 O O . ASN A 1 558 ? -30.421 0.991 34.113 1.00 97.56 558 ASN A O 1
ATOM 4160 N N . PHE A 1 559 ? -30.539 3.232 34.114 1.00 97.06 559 PHE A N 1
ATOM 4161 C CA . PHE A 1 559 ? -30.015 3.406 35.474 1.00 97.06 559 PHE A CA 1
ATOM 4162 C C . PHE A 1 559 ? -30.839 4.414 36.272 1.00 97.06 559 PHE A C 1
ATOM 4164 O O . PHE A 1 559 ? -31.315 5.411 35.734 1.00 97.06 559 PHE A O 1
ATOM 4171 N N . THR A 1 560 ? -30.945 4.197 37.581 1.00 95.94 560 THR A N 1
ATOM 4172 C CA . THR A 1 560 ? -31.489 5.182 38.524 1.00 95.94 560 THR A CA 1
ATOM 4173 C C . THR A 1 560 ? -30.413 5.513 39.541 1.00 95.94 560 THR A C 1
ATOM 4175 O O . THR A 1 560 ? -30.182 4.745 40.467 1.00 95.94 560 THR A O 1
ATOM 4178 N N . ILE A 1 561 ? -29.743 6.649 39.360 1.00 93.81 561 ILE A N 1
ATOM 4179 C CA . ILE A 1 561 ? -28.736 7.156 40.291 1.00 93.81 561 ILE A CA 1
ATOM 4180 C C . ILE A 1 561 ? -29.435 7.469 41.610 1.00 93.81 561 ILE A C 1
ATOM 4182 O O . ILE A 1 561 ? -30.304 8.345 41.654 1.00 93.81 561 ILE A O 1
ATOM 4186 N N . ASN A 1 562 ? -29.052 6.749 42.664 1.00 93.19 562 ASN A N 1
ATOM 4187 C CA . ASN A 1 562 ? -29.622 6.918 43.989 1.00 93.19 562 ASN A CA 1
ATOM 4188 C C . ASN A 1 562 ? -28.734 7.828 44.841 1.00 93.19 562 ASN A C 1
ATOM 4190 O O . ASN A 1 562 ? -27.748 7.372 45.432 1.00 93.19 562 ASN A O 1
ATOM 4194 N N . TYR A 1 563 ? -29.061 9.118 44.915 1.00 91.81 563 TYR A N 1
ATOM 4195 C CA . TYR A 1 563 ? -28.216 10.050 45.658 1.00 91.81 563 TYR A CA 1
ATOM 4196 C C . TYR A 1 563 ? -28.251 9.813 47.163 1.00 91.81 563 TYR A C 1
ATOM 4198 O O . TYR A 1 563 ? -27.283 10.161 47.830 1.00 91.81 563 TYR A O 1
ATOM 4206 N N . SER A 1 564 ? -29.261 9.111 47.687 1.00 91.62 564 SER A N 1
ATOM 4207 C CA . SER A 1 564 ? -29.305 8.740 49.102 1.00 91.62 564 SER A CA 1
ATOM 4208 C C . SER A 1 564 ? -28.165 7.806 49.519 1.00 91.62 564 SER A C 1
ATOM 4210 O O . SER A 1 564 ? -28.006 7.585 50.711 1.00 91.62 564 SER A O 1
ATOM 4212 N N . LEU A 1 565 ? -27.413 7.216 48.576 1.00 93.81 565 LEU A N 1
ATOM 4213 C CA . LEU A 1 565 ? -26.235 6.383 48.852 1.00 93.81 565 LEU A CA 1
ATOM 4214 C C . LEU A 1 565 ? -24.931 7.181 48.963 1.00 93.81 565 LEU A C 1
ATOM 4216 O O . LEU A 1 565 ? -23.927 6.620 49.409 1.00 93.81 565 LEU A O 1
ATOM 4220 N N . LEU A 1 566 ? -24.925 8.457 48.563 1.00 94.00 566 LEU A N 1
ATOM 4221 C CA . LEU A 1 566 ? -23.760 9.330 48.716 1.00 94.00 566 LEU A CA 1
ATOM 4222 C C . LEU A 1 566 ? -23.405 9.498 50.201 1.00 94.00 566 LEU A C 1
ATOM 4224 O O . LEU A 1 566 ? -24.227 9.250 51.094 1.00 94.00 566 LEU A O 1
ATOM 4228 N N . PHE A 1 567 ? -22.156 9.875 50.472 1.00 92.88 567 PHE A N 1
ATOM 4229 C CA . PHE A 1 567 ? -21.628 9.900 51.832 1.00 92.88 567 PHE A CA 1
ATOM 4230 C C . PHE A 1 567 ? -22.487 10.791 52.746 1.00 92.88 567 PHE A C 1
ATOM 4232 O O . PHE A 1 567 ? -23.042 11.799 52.307 1.00 92.88 567 PHE A O 1
ATOM 4239 N N . THR A 1 568 ? -22.652 10.357 54.002 1.00 86.88 568 THR A N 1
ATOM 4240 C CA . THR A 1 568 ? -23.465 11.016 55.045 1.00 86.88 568 THR A CA 1
ATOM 4241 C C . THR A 1 568 ? -24.939 11.256 54.690 1.00 86.88 568 THR A C 1
ATOM 4243 O O . THR A 1 568 ? -25.581 12.139 55.258 1.00 86.88 568 THR A O 1
ATOM 4246 N N . GLY A 1 569 ? -25.514 10.433 53.805 1.00 76.00 569 GLY A N 1
ATOM 4247 C CA . GLY A 1 569 ? -26.946 10.468 53.477 1.00 76.00 569 GLY A CA 1
ATOM 4248 C C . GLY A 1 569 ? -27.305 11.398 52.318 1.00 76.00 569 GLY A C 1
ATOM 4249 O O . GLY A 1 569 ? -28.483 11.554 52.013 1.00 76.00 569 GLY A O 1
ATOM 4250 N N . GLY A 1 570 ? -26.303 11.971 51.644 1.00 68.75 570 GLY A N 1
ATOM 4251 C CA . GLY A 1 570 ? -26.428 12.330 50.236 1.00 68.75 570 GLY A CA 1
ATOM 4252 C C . GLY A 1 570 ? -27.448 13.403 49.863 1.00 68.75 570 GLY A C 1
ATOM 4253 O O . GLY A 1 570 ? -28.131 13.271 48.849 1.00 68.75 570 GLY A O 1
ATOM 4254 N N . ASN A 1 571 ? -27.508 14.507 50.613 1.00 76.19 571 ASN A N 1
ATOM 4255 C CA . ASN A 1 571 ? -28.204 15.707 50.145 1.00 76.19 571 ASN A CA 1
ATOM 4256 C C . ASN A 1 571 ? -27.428 16.306 48.973 1.00 76.19 571 ASN A C 1
ATOM 4258 O O . ASN A 1 571 ? -26.372 16.911 49.167 1.00 76.19 571 ASN A O 1
ATOM 4262 N N . VAL A 1 572 ? -27.920 16.109 47.756 1.00 87.00 572 VAL A N 1
ATOM 4263 C CA . VAL A 1 572 ? -27.434 16.854 46.597 1.00 87.00 572 VAL A CA 1
ATOM 4264 C C . VAL A 1 572 ? -28.097 18.222 46.630 1.00 87.00 572 VAL A C 1
ATOM 4266 O O . VAL A 1 572 ? -29.316 18.315 46.729 1.00 87.00 572 VAL A O 1
ATOM 4269 N N . VAL A 1 573 ? -27.297 19.279 46.603 1.00 88.81 573 VAL A N 1
ATOM 4270 C CA . VAL A 1 573 ? -27.774 20.669 46.570 1.00 88.81 573 VAL A CA 1
ATOM 4271 C C . VAL A 1 573 ? -27.392 21.307 45.243 1.00 88.81 573 VAL A C 1
ATOM 4273 O O . VAL A 1 573 ? -26.634 20.722 44.473 1.00 88.81 573 VAL A O 1
ATOM 4276 N N . ALA A 1 574 ? -27.930 22.486 44.938 1.00 89.06 574 ALA A N 1
ATOM 4277 C CA . ALA A 1 574 ? -27.578 23.197 43.713 1.00 89.06 574 ALA A CA 1
ATOM 4278 C C . ALA A 1 574 ? -26.079 23.539 43.690 1.00 89.06 574 ALA A C 1
ATOM 4280 O O . ALA A 1 574 ? -25.537 24.023 44.684 1.00 89.06 574 ALA A O 1
ATOM 4281 N N . GLY A 1 575 ? -25.423 23.292 42.554 1.00 87.31 575 GLY A N 1
ATOM 4282 C CA . GLY A 1 575 ? -23.985 23.515 42.376 1.00 87.31 575 GLY A CA 1
ATOM 4283 C C . GLY A 1 575 ? -23.091 22.315 42.711 1.00 87.31 575 GLY A C 1
ATOM 4284 O O . GLY A 1 575 ? -21.890 22.377 42.447 1.00 87.31 575 GLY A O 1
ATOM 4285 N N . ASP A 1 576 ? -23.643 21.217 43.237 1.00 90.88 576 ASP A N 1
ATOM 4286 C CA . ASP A 1 576 ? -22.893 19.967 43.377 1.00 90.88 576 ASP A CA 1
ATOM 4287 C C . ASP A 1 576 ? -22.532 19.396 41.996 1.00 90.88 576 ASP A C 1
ATOM 4289 O O . ASP A 1 576 ? -23.361 19.327 41.085 1.00 90.88 576 ASP A O 1
ATOM 4293 N N . ILE A 1 577 ? -21.291 18.924 41.854 1.00 91.19 577 ILE A N 1
ATOM 4294 C CA . ILE A 1 577 ? -20.816 18.245 40.644 1.00 91.19 577 ILE A CA 1
ATOM 4295 C C . ILE A 1 577 ? -20.760 16.745 40.916 1.00 91.19 577 ILE A C 1
ATOM 4297 O O . ILE A 1 577 ? -20.025 16.296 41.795 1.00 91.19 577 ILE A O 1
ATOM 4301 N N . ILE A 1 578 ? -21.500 15.971 40.129 1.00 91.69 578 ILE A N 1
ATOM 4302 C CA . ILE A 1 578 ? -21.482 14.510 40.137 1.00 91.69 578 ILE A CA 1
ATOM 4303 C C . ILE A 1 578 ? -20.551 14.013 39.033 1.00 91.69 578 ILE A C 1
ATOM 4305 O O . ILE A 1 578 ? -20.705 14.356 37.858 1.00 91.69 578 ILE A O 1
ATOM 4309 N N . GLN A 1 579 ? -19.588 13.185 39.422 1.00 92.69 579 GLN A N 1
ATOM 4310 C CA . GLN A 1 579 ? -18.738 12.419 38.516 1.00 92.69 579 GLN A CA 1
ATOM 4311 C C . GLN A 1 579 ? -19.331 11.026 38.355 1.00 92.69 579 GLN A C 1
ATOM 4313 O O . GLN A 1 579 ? -19.813 10.464 39.339 1.00 92.69 579 GLN A O 1
ATOM 4318 N N . TYR A 1 580 ? -19.291 10.467 37.148 1.00 93.44 580 TYR A N 1
ATOM 4319 C CA . TYR A 1 580 ? -19.839 9.138 36.882 1.00 93.44 580 TYR A CA 1
ATOM 4320 C C . TYR A 1 580 ? -19.112 8.408 35.753 1.00 93.44 580 TYR A C 1
ATOM 4322 O O . TYR A 1 580 ? -18.507 9.037 34.889 1.00 93.44 580 TYR A O 1
ATOM 4330 N N . PHE A 1 581 ? -19.213 7.083 35.738 1.00 92.56 581 PHE A N 1
ATOM 4331 C CA . PHE A 1 581 ? -18.811 6.227 34.620 1.00 92.56 581 PHE A CA 1
ATOM 4332 C C . PHE A 1 581 ? -19.641 4.942 34.617 1.00 92.56 581 PHE A C 1
ATOM 4334 O O . PHE A 1 581 ? -20.264 4.600 35.623 1.00 92.56 581 PHE A O 1
ATOM 4341 N N . VAL A 1 582 ? -19.653 4.223 33.495 1.00 93.69 582 VAL A N 1
ATOM 4342 C CA . VAL A 1 582 ? -20.308 2.911 33.393 1.00 93.69 582 VAL A CA 1
ATOM 4343 C C . VAL A 1 582 ? -19.260 1.823 33.203 1.00 93.69 582 VAL A C 1
ATOM 4345 O O . VAL A 1 582 ? -18.299 2.003 32.454 1.00 93.69 582 VAL A O 1
ATOM 4348 N N . THR A 1 583 ? -19.474 0.696 33.876 1.00 94.12 583 THR A N 1
ATOM 4349 C CA . THR A 1 583 ? -18.738 -0.553 33.663 1.00 94.12 583 THR A CA 1
ATOM 4350 C C . THR A 1 583 ? -19.692 -1.662 33.268 1.00 94.12 583 THR A C 1
ATOM 4352 O O . THR A 1 583 ? -20.820 -1.717 33.763 1.00 94.12 583 THR A O 1
ATOM 4355 N N . ALA A 1 584 ? -19.214 -2.597 32.467 1.00 95.19 584 ALA A N 1
ATOM 4356 C CA . ALA A 1 584 ? -19.898 -3.850 32.190 1.00 95.19 584 ALA A CA 1
ATOM 4357 C C . ALA A 1 584 ? -18.871 -4.969 32.089 1.00 95.19 584 ALA A C 1
ATOM 4359 O O . ALA A 1 584 ? -17.703 -4.703 31.820 1.00 95.19 584 ALA A O 1
ATOM 4360 N N . GLN A 1 585 ? -19.319 -6.198 32.304 1.00 94.19 585 GLN A N 1
ATOM 4361 C CA . GLN A 1 585 ? -18.514 -7.380 32.049 1.00 94.19 585 GLN A CA 1
ATOM 4362 C C . GLN A 1 585 ? -19.199 -8.248 30.999 1.00 94.19 585 GLN A C 1
ATOM 4364 O O . GLN A 1 585 ? -20.434 -8.252 30.906 1.00 94.19 585 GLN A O 1
ATOM 4369 N N . ASP A 1 586 ? -18.391 -8.925 30.204 1.00 92.12 586 ASP A N 1
ATOM 4370 C CA . ASP A 1 586 ? -18.841 -9.809 29.139 1.00 92.12 586 ASP A CA 1
ATOM 4371 C C . ASP A 1 586 ? -19.227 -11.208 29.671 1.00 92.12 586 ASP A C 1
ATOM 4373 O O . ASP A 1 586 ? -19.388 -11.416 30.885 1.00 92.12 586 ASP A O 1
ATOM 4377 N N . LEU A 1 587 ? -19.444 -12.156 28.756 1.00 92.44 587 LEU A N 1
ATOM 4378 C CA . LEU A 1 587 ? -19.622 -13.580 29.058 1.00 92.44 587 LEU A CA 1
ATOM 4379 C C . LEU A 1 587 ? -18.457 -14.441 28.534 1.00 92.44 587 LEU A C 1
ATOM 4381 O O . LEU A 1 587 ? -18.585 -15.669 28.497 1.00 92.44 587 LEU A O 1
ATOM 4385 N N . ALA A 1 588 ? -17.336 -13.823 28.152 1.00 87.94 588 ALA A N 1
ATOM 4386 C CA . ALA A 1 588 ? -16.142 -14.521 27.701 1.00 87.94 588 ALA A CA 1
ATOM 4387 C C . ALA A 1 588 ? -15.461 -15.279 28.858 1.00 87.94 588 ALA A C 1
ATOM 4389 O O . ALA A 1 588 ? -15.748 -15.080 30.045 1.00 87.94 588 ALA A O 1
ATOM 4390 N N . ALA A 1 589 ? -14.557 -16.197 28.510 1.00 82.62 589 ALA A N 1
ATOM 4391 C CA . ALA A 1 589 ? -13.733 -16.928 29.466 1.00 82.62 589 ALA A CA 1
ATOM 4392 C C . ALA A 1 589 ? -12.252 -16.828 29.047 1.00 82.62 589 ALA A C 1
ATOM 4394 O O . ALA A 1 589 ? -11.864 -17.513 28.100 1.00 82.62 589 ALA A O 1
ATOM 4395 N N . PRO A 1 590 ? -11.414 -16.037 29.750 1.00 84.44 590 PRO A N 1
ATOM 4396 C CA . PRO A 1 590 ? -11.714 -15.258 30.960 1.00 84.44 590 PRO A CA 1
ATOM 4397 C C . PRO A 1 590 ? -12.687 -14.092 30.712 1.00 84.44 590 PRO A C 1
ATOM 4399 O O . PRO A 1 590 ? -12.823 -13.626 29.591 1.00 84.44 590 PRO A O 1
ATOM 4402 N N . VAL A 1 591 ? -13.360 -13.635 31.774 1.00 88.88 591 VAL A N 1
ATOM 4403 C CA . VAL A 1 591 ? -14.295 -12.498 31.706 1.00 88.88 591 VAL A CA 1
ATOM 4404 C C . VAL A 1 591 ? -13.514 -11.194 31.562 1.00 88.88 591 VAL A C 1
ATOM 4406 O O . VAL A 1 591 ? -12.622 -10.927 32.378 1.00 88.88 591 VAL A O 1
ATOM 4409 N N . HIS A 1 592 ? -13.907 -10.340 30.620 1.00 88.38 592 HIS A N 1
ATOM 4410 C CA . HIS A 1 592 ? -13.364 -8.992 30.471 1.00 88.38 592 HIS A CA 1
ATOM 4411 C C . HIS A 1 592 ? -14.317 -7.933 31.023 1.00 88.38 592 HIS A C 1
ATOM 4413 O O . HIS A 1 592 ? -15.541 -8.079 31.034 1.00 88.38 592 HIS A O 1
ATOM 4419 N N . VAL A 1 593 ? -13.742 -6.828 31.507 1.00 89.94 593 VAL A N 1
ATOM 4420 C CA . VAL A 1 593 ? -14.487 -5.705 32.087 1.00 89.94 593 VAL A CA 1
ATOM 4421 C C . VAL A 1 593 ? -14.216 -4.444 31.278 1.00 89.94 593 VAL A C 1
ATOM 4423 O O . VAL A 1 593 ? -13.098 -3.937 31.244 1.00 89.94 593 VAL A O 1
ATOM 4426 N N . GLY A 1 594 ? -15.267 -3.906 30.667 1.00 86.94 594 GLY A N 1
ATOM 4427 C CA . GLY A 1 594 ? -15.244 -2.633 29.959 1.00 86.94 594 GLY A CA 1
ATOM 4428 C C . GLY A 1 594 ? -15.456 -1.454 30.908 1.00 86.94 594 GLY A C 1
ATOM 4429 O O . GLY A 1 594 ? -16.257 -1.524 31.845 1.00 86.94 594 GLY A O 1
ATOM 4430 N N . LEU A 1 595 ? -14.769 -0.345 30.635 1.00 85.31 595 LEU A N 1
ATOM 4431 C CA . LEU A 1 595 ? -14.896 0.932 31.342 1.00 85.31 595 LEU A CA 1
ATOM 4432 C C . LEU A 1 595 ? -14.903 2.075 30.324 1.00 85.31 595 LEU A C 1
ATOM 4434 O O . LEU A 1 595 ? -13.964 2.209 29.548 1.00 85.31 595 LEU A O 1
ATOM 4438 N N . ASN A 1 596 ? -15.896 2.962 30.379 1.00 80.50 596 ASN A N 1
ATOM 4439 C CA . ASN A 1 596 ? -15.861 4.220 29.627 1.00 80.50 596 ASN A CA 1
ATOM 4440 C C . ASN A 1 596 ? -15.177 5.337 30.455 1.00 80.50 596 ASN A C 1
ATOM 4442 O O . ASN A 1 596 ? -15.414 5.439 31.660 1.00 80.50 596 ASN A O 1
ATOM 4446 N N . ASN A 1 597 ? -14.347 6.189 29.832 1.00 65.19 597 ASN A N 1
ATOM 4447 C CA . ASN A 1 597 ? -13.772 7.368 30.502 1.00 65.19 597 ASN A CA 1
ATOM 4448 C C . ASN A 1 597 ? -14.898 8.317 30.966 1.00 65.19 597 ASN A C 1
ATOM 4450 O O . ASN A 1 597 ? -15.599 8.902 30.147 1.00 65.19 597 ASN A O 1
ATOM 4454 N N . GLY A 1 598 ? -15.074 8.440 32.286 1.00 57.97 598 GLY A N 1
ATOM 4455 C CA . GLY A 1 598 ? -16.235 9.062 32.934 1.00 57.97 598 GLY A CA 1
ATOM 4456 C C . GLY A 1 598 ? -16.562 10.517 32.564 1.00 57.97 598 GLY A C 1
ATOM 4457 O O . GLY A 1 598 ? -15.746 11.251 32.013 1.00 57.97 598 GLY A O 1
ATOM 4458 N N . GLY A 1 599 ? -17.781 10.944 32.910 1.00 56.97 599 GLY A N 1
ATOM 4459 C CA . GLY A 1 599 ? -18.317 12.286 32.666 1.00 56.97 599 GLY A CA 1
ATOM 4460 C C . GLY A 1 599 ? -18.562 13.104 33.941 1.00 56.97 599 GLY A C 1
ATOM 4461 O O . GLY A 1 599 ? -18.534 12.587 35.060 1.00 56.97 599 GLY A O 1
ATOM 4462 N N . PHE A 1 600 ? -18.845 14.398 33.757 1.00 63.00 600 PHE A N 1
ATOM 4463 C CA . PHE A 1 600 ? -19.201 15.348 34.818 1.00 63.00 600 PHE A CA 1
ATOM 4464 C C . PHE A 1 600 ? -20.601 15.914 34.555 1.00 63.00 600 PHE A C 1
ATOM 4466 O O . PHE A 1 600 ? -20.930 16.232 33.416 1.00 63.00 600 PHE A O 1
ATOM 4473 N N . CYS A 1 601 ? -21.425 16.056 35.590 1.00 49.59 601 CYS A N 1
ATOM 4474 C CA . CYS A 1 601 ? -22.746 16.684 35.506 1.00 49.59 601 CYS A CA 1
ATOM 4475 C C . CYS A 1 601 ? -22.988 17.529 36.761 1.00 49.59 601 CYS A C 1
ATOM 4477 O O . CYS A 1 601 ? -22.711 17.066 37.864 1.00 49.59 601 CYS A O 1
ATOM 4479 N N . CYS A 1 602 ? -23.525 18.741 36.612 1.00 48.66 602 CYS A N 1
ATOM 4480 C CA . CYS A 1 602 ? -23.864 19.619 37.735 1.00 48.66 602 CYS A CA 1
ATOM 4481 C C . CYS A 1 602 ? -25.368 19.566 38.050 1.00 48.66 602 CYS A C 1
ATOM 4483 O O . CYS A 1 602 ? -26.190 19.271 37.176 1.00 48.66 602 CYS A O 1
ATOM 4485 N N . THR A 1 603 ? -25.744 19.861 39.290 1.00 63.72 603 THR A N 1
ATOM 4486 C CA . THR A 1 603 ? -27.141 20.070 39.689 1.00 63.72 603 THR A CA 1
ATOM 4487 C C . THR A 1 603 ? -27.545 21.537 39.591 1.00 63.72 603 THR A C 1
ATOM 4489 O O . THR A 1 603 ? -26.817 22.439 40.008 1.00 63.72 603 THR A O 1
ATOM 4492 N N . THR A 1 604 ? -28.729 21.785 39.036 1.00 49.81 604 THR A N 1
ATOM 4493 C CA . THR A 1 604 ? -29.299 23.127 38.839 1.00 49.81 604 THR A CA 1
ATOM 4494 C C . THR A 1 604 ? -30.568 23.306 39.669 1.00 49.81 604 THR A C 1
ATOM 4496 O O . THR A 1 604 ? -31.180 22.320 40.076 1.00 49.81 604 THR A O 1
ATOM 4499 N N . CYS A 1 605 ? -30.939 24.554 39.955 1.00 50.06 605 CYS A N 1
ATOM 4500 C CA . CYS A 1 605 ? -32.217 24.881 40.593 1.00 50.06 605 CYS A CA 1
ATOM 4501 C C . CYS A 1 605 ? -33.385 24.746 39.617 1.00 50.06 605 CYS A C 1
ATOM 4503 O O . CYS A 1 605 ? -33.179 25.057 38.420 1.00 50.06 605 CYS A O 1
#

pLDDT: mean 93.44, std 7.43, range [48.66, 98.94]

Nearest PDB structures (foldseek):
  8jhh-assembly1_A  TM=1.564E-01  e=2.714E-01  Microdochium nivale

Foldseek 3Di:
DEQAAADDAEQAAEEAAPEEFEAEDEPDEAAEYEHHAAAHAADHAPHEYEYAHYEYENYEYPRYAAYEYEDAEHQYAHQYYEYAHYEYAHHEYEHAEAYEDHHYEHYAQVRHAEHEYAHYEYAHYEYQYQEYEYEDAENAYAHQEYAYEHYEHAHYEAQNYQHEYELYDYAAAYQEYEHAHYEAEHYEHHQHEYEDEEAAHHADEHEYEAAHYEHEHAEYQHADYAHEHEEDANYAEYEHALYEHAQHEHAYAYADQANYEYYEDDAHYAAEYEYALYEEEHYEYARYAYLRHYEHYEAEYALRYAYEYAQAEFAYAYHYPHQFDAHEPHEYEDGYQAYAYFLAEQAWNYDTHDQHAYESYEYQALDCRRYDLNHALYAQEQDQFDQRGASYDHPPDGHRDLLVVVASNPPHHLLYHYDDFQFPADDDPPGGRDGDQEDEDCQQLSTADDPPCQAASVRHGADNGRGGRHRDGDHHHYAFPDAKRKDFDFDEAEAQDQKDKDPLTIFIDGPQAFDQDPVQAKKKKKAWPPFDCDCDDQAQCDTHIHIDHFPDRDPPTITMGRQCSYHPRGRQDFFTKMKIWIKTWGPGVVIHIDIHDIDIYGYHD